Protein AF-I0ICN3-F1 (afdb_monomer)

InterPro domains:
  IPR005117 Nitrite/Sulfite reductase ferredoxin-like domain [PF03460] (76-142)
  IPR006067 Nitrite/sulphite reductase 4Fe-4S domain [PF01077] (151-343)
  IPR006067 Nitrite/sulphite reductase 4Fe-4S domain [PF01077] (497-632)
  IPR036136 Nitrite/Sulfite reductase ferredoxin-like domain superfamily [SSF55124] (37-151)
  IPR045169 Nitrite and sulphite reductase 4Fe-4S domain containing protein [PTHR11493] (16-389)
  IPR045854 Nitrite and sulphite reductase 4Fe-4S domain-like superfamily [G3DSA:3.30.413.10] (151-352)
  IPR045854 Nitrite and sulphite reductase 4Fe-4S domain-like superfamily [G3DSA:3.30.413.10] (490-637)
  IPR045854 Nitrite and sulphite reductase 4Fe-4S domain-like superfamily [SSF56014] (152-343)
  IPR045854 Nitrite and sulphite reductase 4Fe-4S domain-like superfamily [SSF56014] (497-633)

Solvent-accessible surface area (backbone atoms only — not comparable to full-atom values): 34571 Å² total; per-residue (Å²): 130,84,76,73,68,61,71,80,67,47,66,60,48,56,85,95,52,53,25,77,74,48,52,51,35,56,71,11,74,70,55,29,58,66,38,45,61,56,66,70,46,75,91,52,70,76,68,56,73,61,47,51,54,38,40,11,37,55,10,35,40,81,34,34,47,63,79,65,83,69,90,75,74,58,53,26,31,34,42,24,36,31,28,30,12,12,48,77,32,44,56,68,36,43,50,44,61,53,49,49,26,67,76,44,26,42,78,46,82,37,70,31,40,45,47,32,40,26,63,52,14,23,46,32,42,52,52,23,42,57,87,40,47,44,59,47,57,38,55,40,22,74,44,72,41,41,31,56,26,41,32,37,38,35,48,32,43,16,27,16,36,53,73,26,65,33,52,75,45,51,82,30,34,12,19,57,49,10,38,59,52,30,50,27,49,37,72,72,48,68,34,55,29,67,46,46,66,36,60,70,88,45,52,76,70,62,98,60,61,56,85,56,68,60,61,41,35,47,32,60,37,36,42,21,21,23,28,53,44,62,41,84,86,78,39,50,75,44,48,28,16,39,46,46,24,37,49,19,36,32,12,34,30,67,37,72,46,73,60,49,94,65,29,32,47,67,26,30,40,33,21,38,22,11,27,49,50,38,47,90,74,42,41,39,54,62,40,65,27,43,74,60,19,28,22,40,78,84,38,41,62,62,42,53,50,28,50,51,50,52,37,49,61,37,22,10,43,51,47,78,91,39,8,42,50,34,48,46,38,64,76,63,30,65,70,54,50,45,54,54,33,38,72,68,73,42,76,65,44,75,53,69,88,81,72,68,56,25,43,49,55,82,60,63,44,85,40,80,29,64,70,75,74,29,29,27,39,19,45,84,35,77,51,9,54,27,28,48,34,45,80,61,53,69,83,74,58,61,83,73,83,68,86,77,82,82,76,71,85,78,91,61,99,78,74,76,85,83,73,92,81,79,95,71,87,74,92,60,100,67,54,33,25,50,43,63,37,54,61,56,48,33,69,74,40,74,78,30,31,39,28,31,31,40,79,11,26,39,35,40,30,64,36,53,79,89,45,50,64,61,51,54,51,56,43,40,79,24,39,52,68,48,56,98,90,35,67,69,36,48,23,50,75,54,32,38,29,23,67,16,50,45,50,45,84,74,38,48,18,59,10,43,74,46,44,63,55,49,44,52,53,34,40,78,73,68,45,25,77,42,83,51,26,42,14,27,14,7,20,52,55,29,73,44,42,18,37,40,15,34,36,11,37,29,21,62,32,90,53,12,26,22,43,25,40,31,0,23,65,48,53,85,38,66,26,40,69,43,44,82,88,84,54,72,38,37,45,46,36,44,62,90,48,49,52,49,52,50,47,56,51,50,56,50,44,75,74,67,54,54,68,60,95,96,45,70,57,49,67,11,61,49,44,60,74,59,32,54,68,52,53,53,49,54,40,51,74,32,88,83,34,30,80,45,54,74,38,66,61,93,87,51,78,70,66,73,33,69,58,70,78,71,77,75,111

Organism: Phycisphaera mikurensis (strain NBRC 102666 / KCTC 22515 / FYK2301M01) (NCBI:txid1142394)

Foldseek 3Di:
DPQPQADDFDWQDDPVQFAPLLVLLLQCVQLQNCQQVVLVDPPDFDDDPSNQQSCFQQQKHWWFFQVDDDPDTRIWMKFKWADQQFDFAALVLLVLVLVLQQVFADDDLFGGGWWFFALQSMIMGIRGTSNCVLVSQQSNLQSLIGSRQCGHQFEHQEHFPNLLCLADAAPQSRSVVRVVVRLQRTRDCVSVCSNRVHDCVSDDRDPHHADLPSSRFLHYFYHYEWGWHADLVPQAIAFACLSLQQQGQKRKAFDWDDTRPVIHGQWIWIFHQAHQFADFSHQGHGGTTDTQFIGGPVLVVLLVSQSRVSLRRTARSNDSNRRGRNNVCVVQNSVSSSVSSVVSVGDGHHGDPPDFNGFNDQQAAWDARNNPRWIKHWFFDAQLMQAFGDSDDVVNVPVPPDDDDPPDPPPDPDDDDPDDDDPDLPPPPTDARRSVLPSQLSVVAPPWTWGRTSQSIIMITDHHPVCRVVSVVSNVSRVGQDDPRHGQFLARSQEHEDQAPDTDPAFQGGGSSLSVVLQVLLVVVVCSNPNFYEYEYRASSCRNQRQQGQWYWHRPHPQFTFTWHQHHRSSPTTTDFQDPLPDGFSHGHHSVLPSVLVVLLVVVCVVPWDDDDPDTDDSNVVCVVCDSVNVLVSQCPDPSRVVRRPDDDPPGPGDHNDPPVNNVD

pLDDT: mean 89.17, std 17.87, range [21.48, 98.94]

Radius of gyration: 24.37 Å; Cα contacts (8 Å, |Δi|>4): 1495; chains: 1; bounding box: 62×72×65 Å

Secondary structure (DSSP, 8-state):
-----S----SSPPGGG--HHHHHHHHTTTTTTTHHHHHH--S-SS--HHHHHHTTTTTEEEEE-TTS-SSS--EEEEEEEB-GGG--B-HHHHHHHHHHHHHHBPP-TTSS-EEEE-TTS-EEEEEE-GGGHHHHHHHHHTTT-BSTTSSSSSB---B--GGGGG--STT--HHHHHHHHHHHTPPPHHHHHHHH---TTT----SS-----TT--SS-B-EEE-EEEE-TTT--EEEE-TT-GGGSSEEEEEEEESSGGG-EEEEEEEEE--B----TTS----BPPEEEEEE-HHHHHHHHHHHHHHHHHHS-SS-TTT-SHHHHHHHH-HHHHHHHHHHTT---BPP-SS----B----BEEEE-TTTS-EEEEE--GGGEEEBS----TTT-SS--S----------TT--------------SPPPBHHHHHHHHHHHSTT-EEEE-TTS-EEEEEE-GGGHHHHHHHHHTTTTTEETTEEPPHHHHH-EE---TTT-TT-SS--TTHHHHHHHHHHHTT-TT----EEEESSTT-TT-GGGSSEEEEEEETTEEEEEE---TTSSS--EE-B-SS-BSSSSEEGGGHHHHHHHHHHHHHHH--EETTEEPPHHHHHHHHHHHHHHHHHHHSTTTGGGTT---TT--------GGGS--

Sequence (665 aa):
MARVKEPQPLIPTPQDQLSADEHFKIESAGMVGVLPERYRDHETMDLEKEAEFLSKSHGLYLEYNRAKTGVEKDWMYMVRVTVPGGGAFDARQWAILDSVADKYCDHNPYGGNSLRLTTRQNIQYHWLRKPQVMSLVQDIAKSGFYTLNGCGDNVRNVMGCPLSKFGTIPGANAFELSHRYGDYFRLPAASHIQVFAVDPNDIKDPEVQYDYGKQLLNRKFKIAFSTVHRDPRTGVVTADNCTEIRTNEVGVAPVVEGTGSDARVVGYQVYVGGGQGEKKGKPTFAAHGKALGVFTPDQLMPGLKAIVDVHKQWGDRKNRVWARLKYVVWKQGIAWYREQVKAEGVSFDPPDESLHPGERMLHHGWNEQESNGLWAYGAYVECGRLADGAYIDKAKLGDAREAAPHLAPSNSPDAEPTDAADGTLHAGSGSARLKSMVPAVLDAFPGTEVMVTPNQDLLFANIEEAAKEDFVAKLAEFGHGTRRGKAYSKLRVLSGACVGLPTCRLSYTDSEQFEPELMDQLEDMGYGDVAESIGITGCERQCFRPGTKSIGWVGSGGDNYGLKLGGSEDGSTQGHWLTDGEKQYLSMVPREEVANVCAVLFDWWKTQKQGNNGSSERLGPFVHRMGFEAVITRFRDDPRTSALMDLRNPKAGFDPYVPASLLRA

Mean predicted aligned error: 6.81 Å

Nearest PDB structures (foldseek):
  6c3m-assembly1_A  TM=9.015E-01  e=2.457E-30  Escherichia coli K-12
  6c3y-assembly1_A  TM=8.946E-01  e=1.905E-29  Escherichia coli K-12
  6c3x-assembly1_A  TM=9.005E-01  e=6.091E-29  Escherichia coli K-12
  3geo-assembly1_A  TM=8.867E-01  e=8.033E-29  Escherichia coli B
  4htr-assembly1_A  TM=8.758E-01  e=4.418E-26  Escherichia coli K-12

Structure (mmCIF, N/CA/C/O backbone):
data_AF-I0ICN3-F1
#
_entry.id   AF-I0ICN3-F1
#
loop_
_atom_site.group_PDB
_atom_site.id
_atom_site.type_symbol
_atom_site.label_atom_id
_atom_site.label_alt_id
_atom_site.label_comp_id
_atom_site.label_asym_id
_atom_site.label_entity_id
_atom_site.label_seq_id
_atom_site.pdbx_PDB_ins_code
_atom_site.Cartn_x
_atom_site.Cartn_y
_atom_site.Cartn_z
_atom_site.occupancy
_atom_site.B_iso_or_equiv
_atom_site.auth_seq_id
_atom_site.auth_comp_id
_atom_site.auth_asym_id
_atom_site.auth_atom_id
_atom_site.pdbx_PDB_model_num
ATOM 1 N N . MET A 1 1 ? -6.521 12.898 -35.619 1.00 35.88 1 MET A N 1
ATOM 2 C CA . MET A 1 1 ? -7.386 12.964 -34.417 1.00 35.88 1 MET A CA 1
ATOM 3 C C . MET A 1 1 ? -6.683 13.803 -33.366 1.00 35.88 1 MET A C 1
ATOM 5 O O . MET A 1 1 ? -5.520 13.527 -33.091 1.00 35.88 1 MET A O 1
ATOM 9 N N . ALA A 1 2 ? -7.341 14.826 -32.816 1.00 41.03 2 ALA A N 1
ATOM 10 C CA . ALA A 1 2 ? -6.797 15.570 -31.680 1.00 41.03 2 ALA A CA 1
ATOM 11 C C . ALA A 1 2 ? -6.520 14.592 -30.524 1.00 41.03 2 ALA A C 1
ATOM 13 O O . ALA A 1 2 ? -7.362 13.743 -30.224 1.00 41.03 2 ALA A O 1
ATOM 14 N N . ARG A 1 3 ? -5.330 14.655 -29.912 1.00 56.56 3 ARG A N 1
ATOM 15 C CA . ARG A 1 3 ? -5.034 13.846 -28.722 1.00 56.56 3 ARG A CA 1
ATOM 16 C C . ARG A 1 3 ? -6.024 14.257 -27.633 1.00 56.56 3 ARG A C 1
ATOM 18 O O . ARG A 1 3 ? -6.098 15.434 -27.297 1.00 56.56 3 ARG A O 1
ATOM 25 N N . VAL A 1 4 ? -6.796 13.299 -27.120 1.00 58.53 4 VAL A N 1
ATOM 26 C CA . VAL A 1 4 ? -7.687 13.520 -25.975 1.00 58.53 4 VAL A CA 1
ATOM 27 C C . VAL A 1 4 ? -6.820 13.989 -24.807 1.00 58.53 4 VAL A C 1
ATOM 29 O O . VAL A 1 4 ? -5.985 13.222 -24.326 1.00 58.53 4 VAL A O 1
ATOM 32 N N . LYS A 1 5 ? -6.983 15.253 -24.409 1.00 75.69 5 LYS A N 1
ATOM 33 C CA . LYS A 1 5 ? -6.150 15.881 -23.377 1.00 75.69 5 LYS A CA 1
ATOM 34 C C . LYS A 1 5 ? -6.584 15.504 -21.964 1.00 75.69 5 LYS A C 1
ATOM 36 O O . LYS A 1 5 ? -5.744 15.489 -21.085 1.00 75.69 5 LYS A O 1
ATOM 41 N N . GLU A 1 6 ? -7.845 15.121 -21.761 1.00 85.62 6 GLU A N 1
ATOM 42 C CA . GLU A 1 6 ? -8.425 14.895 -20.430 1.00 85.62 6 GLU A CA 1
ATOM 43 C C . GLU A 1 6 ? -9.109 13.519 -20.306 1.00 85.62 6 GLU A C 1
ATOM 45 O O . GLU A 1 6 ? -9.528 12.946 -21.313 1.00 85.62 6 GLU A O 1
ATOM 50 N N . PRO A 1 7 ? -9.246 12.952 -19.093 1.00 91.25 7 PRO A N 1
ATOM 51 C CA . PRO A 1 7 ? -10.008 11.726 -18.867 1.00 91.25 7 PRO A CA 1
ATOM 52 C C . PRO A 1 7 ? -11.456 11.850 -19.359 1.00 91.25 7 PRO A C 1
ATOM 54 O O . PRO A 1 7 ? -12.099 12.874 -19.162 1.00 91.25 7 PRO A O 1
ATOM 57 N N . GLN A 1 8 ? -12.001 10.791 -19.959 1.00 92.38 8 GLN A N 1
ATOM 58 C CA . GLN A 1 8 ? -13.385 10.763 -20.457 1.00 92.38 8 GLN A CA 1
ATOM 59 C C . GLN A 1 8 ? -14.111 9.490 -19.988 1.00 92.38 8 GLN A C 1
ATOM 61 O O . GLN A 1 8 ? -14.471 8.651 -20.817 1.00 92.38 8 GLN A O 1
ATOM 66 N N . PRO A 1 9 ? -14.280 9.275 -18.667 1.00 95.12 9 PRO A N 1
ATOM 67 C CA . PRO A 1 9 ? -14.943 8.073 -18.175 1.00 95.12 9 PRO A CA 1
ATOM 68 C C . PRO A 1 9 ? -16.428 8.052 -18.568 1.00 95.12 9 PRO A C 1
ATOM 70 O O . PRO A 1 9 ? -17.104 9.090 -18.552 1.00 95.12 9 PRO A O 1
ATOM 73 N N . LEU A 1 10 ? -16.948 6.867 -18.888 1.00 95.94 10 LEU A N 1
ATOM 74 C CA . LEU A 1 10 ? -18.357 6.645 -19.225 1.00 95.94 10 LEU A CA 1
ATOM 75 C C . LEU A 1 10 ? -19.168 6.325 -17.958 1.00 95.94 10 LEU A C 1
ATOM 77 O O . LEU A 1 10 ? -19.063 5.236 -17.400 1.00 95.94 10 LEU A O 1
ATOM 81 N N . ILE A 1 11 ? -19.941 7.305 -17.483 1.00 93.75 11 ILE A N 1
ATOM 82 C CA . ILE A 1 11 ? -20.547 7.323 -16.142 1.00 93.75 11 ILE A CA 1
ATOM 83 C C . ILE A 1 11 ? -22.021 7.771 -16.249 1.00 93.75 11 ILE A C 1
ATOM 85 O O . ILE A 1 11 ? -22.226 8.927 -16.632 1.00 93.75 11 ILE A O 1
ATOM 89 N N . PRO A 1 12 ? -23.015 6.919 -15.908 1.00 94.25 12 PRO A N 1
ATOM 90 C CA . PRO A 1 12 ? -22.869 5.474 -15.708 1.00 94.25 12 PRO A CA 1
ATOM 91 C C . PRO A 1 12 ? -22.557 4.779 -17.047 1.00 94.25 12 PRO A C 1
ATOM 93 O O . PRO A 1 12 ? -22.745 5.357 -18.119 1.00 94.25 12 PRO A O 1
ATOM 96 N N . THR A 1 13 ? -22.057 3.543 -17.007 1.00 96.88 13 THR A N 1
ATOM 97 C CA . THR A 1 13 ? -21.834 2.751 -18.228 1.00 96.88 13 THR A CA 1
ATOM 98 C C . THR A 1 13 ? -23.117 2.014 -18.637 1.00 96.88 13 THR A C 1
ATOM 100 O O . THR A 1 13 ? -23.622 1.226 -17.837 1.00 96.88 13 THR A O 1
ATOM 103 N N . PRO A 1 14 ? -23.642 2.219 -19.862 1.00 95.50 14 PRO A N 1
ATOM 104 C CA . PRO A 1 14 ? -24.751 1.429 -20.399 1.00 95.50 14 PRO A CA 1
ATOM 105 C C . PRO A 1 14 ? -24.418 -0.068 -20.495 1.00 95.50 14 PRO A C 1
ATOM 107 O O . PRO A 1 14 ? -23.277 -0.431 -20.789 1.00 95.50 14 PRO A O 1
ATOM 110 N N . GLN A 1 15 ? -25.407 -0.942 -20.269 1.00 92.31 15 GLN A N 1
ATOM 111 C CA . GLN A 1 15 ? -25.204 -2.403 -20.256 1.00 92.31 15 GLN A CA 1
ATOM 112 C C . GLN A 1 15 ? -24.760 -2.968 -21.617 1.00 92.31 15 GLN A C 1
ATOM 114 O O . GLN A 1 15 ? -24.041 -3.959 -21.667 1.00 92.31 15 GLN A O 1
ATOM 119 N N . ASP A 1 16 ? -25.123 -2.320 -22.721 1.00 94.38 16 ASP A N 1
ATOM 120 C CA . ASP A 1 16 ? -24.700 -2.660 -24.085 1.00 94.38 16 ASP A CA 1
ATOM 121 C C . ASP A 1 16 ? -23.276 -2.174 -24.423 1.00 94.38 16 ASP A C 1
ATOM 123 O O . ASP A 1 16 ? -22.754 -2.456 -25.500 1.00 94.38 16 ASP A O 1
ATOM 127 N N . GLN A 1 17 ? -22.626 -1.443 -23.511 1.00 96.00 17 GLN A N 1
ATOM 128 C CA . GLN A 1 17 ? -21.289 -0.872 -23.703 1.00 96.00 17 GLN A CA 1
ATOM 129 C C . GLN A 1 17 ? -20.249 -1.384 -22.702 1.00 96.00 17 GLN A C 1
ATOM 131 O O . GLN A 1 17 ? -19.180 -0.778 -22.561 1.00 96.00 17 GLN A O 1
ATOM 136 N N . LEU A 1 18 ? -20.541 -2.478 -21.999 1.00 96.12 18 LEU A N 1
ATOM 137 C CA . LEU A 1 18 ? -19.601 -3.104 -21.075 1.00 96.12 18 LEU A CA 1
ATOM 138 C C . LEU A 1 18 ? -18.332 -3.579 -21.797 1.00 96.12 18 LEU A C 1
ATOM 140 O O . LEU A 1 18 ? -18.335 -3.918 -22.981 1.00 96.12 18 LEU A O 1
ATOM 144 N N . SER A 1 19 ? -17.207 -3.585 -21.080 1.00 95.31 19 SER A N 1
ATOM 145 C CA . SER A 1 19 ? -15.979 -4.175 -21.612 1.00 95.31 19 SER A CA 1
ATOM 146 C C . SER A 1 19 ? -16.072 -5.703 -21.657 1.00 95.31 19 SER A C 1
ATOM 148 O O . SER A 1 19 ? -16.768 -6.307 -20.847 1.00 95.31 19 SER A O 1
ATOM 150 N N . ALA A 1 20 ? -15.286 -6.337 -22.533 1.00 92.25 20 ALA A N 1
ATOM 151 C CA . ALA A 1 20 ? -15.179 -7.800 -22.603 1.00 92.25 20 ALA A CA 1
ATOM 152 C C . ALA A 1 20 ? -14.864 -8.451 -21.240 1.00 92.25 20 ALA A C 1
ATOM 154 O O . ALA A 1 20 ? -15.336 -9.539 -20.944 1.00 92.25 20 ALA A O 1
ATOM 155 N N . ASP A 1 21 ? -14.097 -7.760 -20.393 1.00 93.50 21 ASP A N 1
ATOM 156 C CA . ASP A 1 21 ? -13.726 -8.244 -19.064 1.00 93.50 21 ASP A CA 1
ATOM 157 C C . ASP A 1 21 ? -14.932 -8.324 -18.098 1.00 93.50 21 ASP A C 1
ATOM 159 O O . ASP A 1 21 ? -14.897 -9.090 -17.139 1.00 93.50 21 ASP A O 1
ATOM 163 N N . GLU A 1 22 ? -16.000 -7.546 -18.320 1.00 96.06 22 GLU A N 1
ATOM 164 C CA . GLU A 1 22 ? -17.220 -7.623 -17.501 1.00 96.06 22 GLU A CA 1
ATOM 165 C C . GLU A 1 22 ? -18.057 -8.863 -17.828 1.00 96.06 22 GLU A C 1
ATOM 167 O O . GLU A 1 22 ? -18.688 -9.412 -16.926 1.00 96.06 22 GLU A O 1
ATOM 172 N N . HIS A 1 23 ? -18.028 -9.333 -19.079 1.00 95.06 23 HIS A N 1
ATOM 173 C CA . HIS A 1 23 ? -18.733 -10.551 -19.489 1.00 95.06 23 HIS A CA 1
ATOM 174 C C . HIS A 1 23 ? -18.190 -11.780 -18.756 1.00 95.06 23 HIS A C 1
ATOM 176 O O . HIS A 1 23 ? -18.979 -12.536 -18.194 1.00 95.06 23 HIS A O 1
ATOM 182 N N . PHE A 1 24 ? -16.862 -11.878 -18.601 1.00 95.75 24 PHE A N 1
ATOM 183 C CA . PHE A 1 24 ? -16.240 -12.923 -17.778 1.00 95.75 24 PHE A CA 1
ATOM 184 C C . PHE A 1 24 ? -16.825 -12.961 -16.361 1.00 95.75 24 PHE A C 1
ATOM 186 O O . PHE A 1 24 ? -17.122 -14.029 -15.842 1.00 95.75 24 PHE A O 1
ATOM 193 N N . LYS A 1 25 ? -17.059 -11.803 -15.725 1.00 95.88 25 LYS A N 1
ATOM 194 C CA . LYS A 1 25 ? -17.654 -11.764 -14.377 1.00 95.88 25 LYS A CA 1
ATOM 195 C C . LYS A 1 25 ? -19.080 -12.307 -14.383 1.00 95.88 25 LYS A C 1
ATOM 197 O O . LYS A 1 25 ? -19.399 -13.176 -13.575 1.00 95.88 25 LYS A O 1
ATOM 202 N N . ILE A 1 26 ? -19.904 -11.806 -15.306 1.00 95.38 26 ILE A N 1
ATOM 203 C CA . ILE A 1 26 ? -21.331 -12.139 -15.414 1.00 95.38 26 ILE A CA 1
ATOM 204 C C . ILE A 1 26 ? -21.534 -13.645 -15.618 1.00 95.38 26 ILE A C 1
ATOM 206 O O . ILE A 1 26 ? -22.454 -14.219 -15.034 1.00 95.38 26 ILE A O 1
ATOM 210 N N . GLU A 1 27 ? -20.668 -14.268 -16.415 1.00 94.94 27 GLU A N 1
ATOM 211 C CA . GLU A 1 27 ? -20.767 -15.670 -16.831 1.00 94.94 27 GLU A CA 1
ATOM 212 C C . GLU A 1 27 ? -20.084 -16.640 -15.844 1.00 94.94 27 GLU A C 1
ATOM 214 O O . GLU A 1 27 ? -20.466 -17.803 -15.763 1.00 94.94 27 GLU A O 1
ATOM 219 N N . SER A 1 28 ? -19.144 -16.164 -15.016 1.00 92.00 28 SER A N 1
ATOM 220 C CA . SER A 1 28 ? -18.298 -17.004 -14.143 1.00 92.00 28 SER A CA 1
ATOM 221 C C . SER A 1 28 ? -18.961 -17.649 -12.917 1.00 92.00 28 SER A C 1
ATOM 223 O O . SER A 1 28 ? -18.269 -18.330 -12.161 1.00 92.00 28 SER A O 1
ATOM 225 N N . ALA A 1 29 ? -20.248 -17.408 -12.650 1.00 88.62 29 ALA A N 1
ATOM 226 C CA . ALA A 1 29 ? -20.933 -17.908 -11.448 1.00 88.62 29 ALA A CA 1
ATOM 227 C C . ALA A 1 29 ? -20.168 -17.621 -10.131 1.00 88.62 29 ALA A C 1
ATOM 229 O O . ALA A 1 29 ? -19.910 -18.513 -9.329 1.00 88.62 29 ALA A O 1
ATOM 230 N N . GLY A 1 30 ? -19.786 -16.359 -9.905 1.00 86.38 30 GLY A N 1
ATOM 231 C CA . GLY A 1 30 ? -19.075 -15.963 -8.683 1.00 86.38 30 GLY A CA 1
ATOM 232 C C . GLY A 1 30 ? -17.566 -16.198 -8.746 1.00 86.38 30 GLY A C 1
ATOM 233 O O . GLY A 1 30 ? -16.963 -16.545 -7.735 1.00 86.38 30 GLY A O 1
ATOM 234 N N . MET A 1 31 ? -16.956 -15.959 -9.912 1.00 93.50 31 MET A N 1
ATOM 235 C CA . MET A 1 31 ? -15.517 -16.103 -10.184 1.00 93.50 31 MET A CA 1
ATOM 236 C C . MET A 1 31 ? -14.998 -17.540 -10.293 1.00 93.50 31 MET A C 1
ATOM 238 O O . MET A 1 31 ? -13.790 -17.733 -10.350 1.00 93.50 31 MET A O 1
ATOM 242 N N . VAL A 1 32 ? -15.884 -18.533 -10.398 1.00 96.19 32 VAL A N 1
ATOM 243 C CA . VAL A 1 32 ? -15.501 -19.935 -10.622 1.00 96.19 32 VAL A CA 1
ATOM 244 C C . VAL A 1 32 ? -15.140 -20.157 -12.090 1.00 96.19 32 VAL A C 1
ATOM 246 O O . VAL A 1 32 ? -13.990 -20.456 -12.403 1.00 96.19 32 VAL A O 1
ATOM 249 N N . GLY A 1 33 ? -16.113 -19.976 -12.989 1.00 94.06 33 GLY A N 1
ATOM 250 C CA . GLY A 1 33 ? -15.969 -20.140 -14.437 1.00 94.06 33 GLY A CA 1
ATOM 251 C C . GLY A 1 33 ? -15.139 -21.366 -14.829 1.00 94.06 33 GLY A C 1
ATOM 252 O O . GLY A 1 33 ? -15.339 -22.467 -14.318 1.00 94.06 33 GLY A O 1
ATOM 253 N N . VAL A 1 34 ? -14.166 -21.140 -15.708 1.00 96.19 34 VAL A N 1
ATOM 254 C CA . VAL A 1 34 ? -13.240 -22.154 -16.242 1.00 96.19 34 VAL A CA 1
ATOM 255 C C . VAL A 1 34 ? -12.113 -22.564 -15.278 1.00 96.19 34 VAL A C 1
ATOM 257 O O . VAL A 1 34 ? -11.331 -23.463 -15.583 1.00 96.19 34 VAL A O 1
ATOM 260 N N . LEU A 1 35 ? -11.978 -21.917 -14.114 1.00 97.44 35 LEU A N 1
ATOM 261 C CA . LEU A 1 35 ? -10.799 -22.081 -13.254 1.00 97.44 35 LEU A CA 1
ATOM 262 C C . LEU A 1 35 ? -10.566 -23.507 -12.726 1.00 97.44 35 LEU A C 1
ATOM 264 O O . LEU A 1 35 ? -9.400 -23.915 -12.708 1.00 97.44 35 LEU A O 1
ATOM 268 N N . PRO A 1 36 ? -11.590 -24.282 -12.302 1.00 96.62 36 PRO A N 1
ATOM 269 C CA . PRO A 1 36 ? -11.362 -25.629 -11.782 1.00 96.62 36 PRO A CA 1
ATOM 270 C C . PRO A 1 36 ? -10.654 -26.543 -12.788 1.00 96.62 36 PRO A C 1
ATOM 272 O O . PRO A 1 36 ? -9.729 -27.263 -12.413 1.00 96.62 36 PRO A O 1
ATOM 275 N N . GLU A 1 37 ? -11.059 -26.497 -14.056 1.00 95.50 37 GLU A N 1
ATOM 276 C CA . GLU A 1 37 ? -10.438 -27.278 -15.127 1.00 95.50 37 GLU A CA 1
ATOM 277 C C . GLU A 1 37 ? -9.034 -26.745 -15.426 1.00 95.50 37 GLU A C 1
ATOM 279 O O . GLU A 1 37 ? -8.066 -27.504 -15.439 1.00 95.50 37 GLU A O 1
ATOM 284 N N . ARG A 1 38 ? -8.888 -25.420 -15.560 1.00 96.12 38 ARG A N 1
ATOM 285 C CA . ARG A 1 38 ? -7.615 -24.793 -15.943 1.00 96.12 38 ARG A CA 1
ATOM 286 C C . ARG A 1 38 ? -6.486 -24.997 -14.949 1.00 96.12 38 ARG A C 1
ATOM 288 O O . ARG A 1 38 ? -5.349 -25.100 -15.387 1.00 96.12 38 ARG A O 1
ATOM 295 N N . TYR A 1 39 ? -6.756 -25.054 -13.646 1.00 95.81 39 TYR A N 1
ATOM 296 C CA . TYR A 1 39 ? -5.712 -25.311 -12.643 1.00 95.81 39 TYR A CA 1
ATOM 297 C C . TYR A 1 39 ? -5.374 -26.797 -12.460 1.00 95.81 39 TYR A C 1
ATOM 299 O O . TYR A 1 39 ? -4.328 -27.113 -11.889 1.00 95.81 39 TYR A O 1
ATOM 307 N N . ARG A 1 40 ? -6.221 -27.700 -12.969 1.00 95.12 40 ARG A N 1
ATOM 308 C CA . ARG A 1 40 ? -5.958 -29.148 -13.013 1.00 95.12 40 ARG A CA 1
ATOM 309 C C . ARG A 1 40 ? -5.250 -29.573 -14.302 1.00 95.12 40 ARG A C 1
ATOM 311 O O . ARG A 1 40 ? -4.598 -30.608 -14.312 1.00 95.12 40 ARG A O 1
ATOM 318 N N . ASP A 1 41 ? -5.346 -28.763 -15.352 1.00 95.12 41 ASP A N 1
ATOM 319 C CA . ASP A 1 41 ? -4.605 -28.930 -16.600 1.00 95.12 41 ASP A CA 1
ATOM 320 C C . ASP A 1 41 ? -3.174 -28.375 -16.484 1.00 95.12 41 ASP A C 1
ATOM 322 O O . ASP A 1 41 ? -2.962 -27.168 -16.312 1.00 95.12 41 ASP A O 1
ATOM 326 N N . HIS A 1 42 ? -2.184 -29.266 -16.580 1.00 94.75 42 HIS A N 1
ATOM 327 C CA . HIS A 1 42 ? -0.756 -28.935 -16.536 1.00 94.75 42 HIS A CA 1
ATOM 328 C C . HIS A 1 42 ? -0.053 -29.130 -17.888 1.00 94.75 42 HIS A C 1
ATOM 330 O O . HIS A 1 42 ? 1.172 -29.054 -17.933 1.00 94.75 42 HIS A O 1
ATOM 336 N N . GLU A 1 43 ? -0.784 -29.338 -18.991 1.00 93.12 43 GLU A N 1
ATOM 337 C CA . GLU A 1 43 ? -0.189 -29.366 -20.338 1.00 93.12 43 GLU A CA 1
ATOM 338 C C . GLU A 1 43 ? 0.339 -27.982 -20.739 1.00 93.12 43 GLU A C 1
ATOM 340 O O . GLU A 1 43 ? 1.373 -27.865 -21.399 1.00 93.12 43 GLU A O 1
ATOM 345 N N . THR A 1 44 ? -0.333 -26.920 -20.282 1.00 91.69 44 THR A N 1
ATOM 346 C CA . THR A 1 44 ? 0.137 -25.538 -20.413 1.00 91.69 44 THR A CA 1
ATOM 347 C C . THR A 1 44 ? 0.363 -24.887 -19.052 1.00 91.69 44 THR A C 1
ATOM 349 O O . THR A 1 44 ? -0.389 -25.084 -18.093 1.00 91.69 44 THR A O 1
ATOM 352 N N . MET A 1 45 ? 1.423 -24.079 -18.957 1.00 93.38 45 MET A N 1
ATOM 353 C CA . MET A 1 45 ? 1.773 -23.360 -17.725 1.00 93.38 45 MET A CA 1
ATOM 354 C C . MET A 1 45 ? 1.101 -21.990 -17.606 1.00 93.38 45 MET A C 1
ATOM 356 O O . MET A 1 45 ? 1.063 -21.425 -16.510 1.00 93.38 45 MET A O 1
ATOM 360 N N . ASP A 1 46 ? 0.575 -21.446 -18.701 1.00 95.06 46 ASP A N 1
ATOM 361 C CA . ASP A 1 46 ? -0.131 -20.172 -18.723 1.00 95.06 46 ASP A CA 1
ATOM 362 C C . ASP A 1 46 ? -1.639 -20.328 -18.504 1.00 95.06 46 ASP A C 1
ATOM 364 O O . ASP A 1 46 ? -2.152 -21.407 -18.192 1.00 95.06 46 ASP A O 1
ATOM 368 N N . LEU A 1 47 ? -2.329 -19.193 -18.599 1.00 95.81 47 LEU A N 1
ATOM 369 C CA . LEU A 1 47 ? -3.776 -19.078 -18.526 1.00 95.81 47 LEU A CA 1
ATOM 370 C C . LEU A 1 47 ? -4.255 -18.192 -19.669 1.00 95.81 47 LEU A C 1
ATOM 372 O O . LEU A 1 47 ? -3.681 -17.130 -19.940 1.00 95.81 47 LEU A O 1
ATOM 376 N N . GLU A 1 48 ? -5.361 -18.586 -20.283 1.00 95.19 48 GLU A N 1
ATOM 377 C CA . GLU A 1 48 ? -6.100 -17.742 -21.200 1.00 95.19 48 GLU A CA 1
ATOM 378 C C . GLU A 1 48 ? -6.685 -16.517 -20.486 1.00 95.19 48 GLU A C 1
ATOM 380 O O . GLU A 1 48 ? -6.771 -16.435 -19.258 1.00 95.19 48 GLU A O 1
ATOM 385 N N . LYS A 1 49 ? -7.118 -15.530 -21.277 1.00 95.44 49 LYS A N 1
ATOM 386 C CA . LYS A 1 49 ? -7.527 -14.216 -20.769 1.00 95.44 49 LYS A CA 1
ATOM 387 C C . LYS A 1 49 ? -8.630 -14.289 -19.706 1.00 95.44 49 LYS A C 1
ATOM 389 O O . LYS A 1 49 ? -8.567 -13.526 -18.742 1.00 95.44 49 LYS A O 1
ATOM 394 N N . GLU A 1 50 ? -9.627 -15.152 -19.897 1.00 96.06 50 GLU A N 1
ATOM 395 C CA . GLU A 1 50 ? -10.727 -15.333 -18.947 1.00 96.06 50 GLU A CA 1
ATOM 396 C C . GLU A 1 50 ? -10.218 -15.907 -17.624 1.00 96.06 50 GLU A C 1
ATOM 398 O O . GLU A 1 50 ? -10.366 -15.253 -16.593 1.00 96.06 50 GLU A O 1
ATOM 403 N N . ALA A 1 51 ? -9.536 -17.057 -17.651 1.00 97.25 51 ALA A N 1
ATOM 404 C CA . ALA A 1 51 ? -8.955 -17.657 -16.456 1.00 97.25 51 ALA A CA 1
ATOM 405 C C . ALA A 1 51 ? -8.018 -16.676 -15.731 1.00 97.25 51 ALA A C 1
ATOM 407 O O . ALA A 1 51 ? -8.194 -16.401 -14.548 1.00 97.25 51 ALA A O 1
ATOM 408 N N . GLU A 1 52 ? -7.097 -16.020 -16.444 1.00 96.94 52 GLU A N 1
ATOM 409 C CA . GLU A 1 52 ? -6.199 -15.023 -15.848 1.00 96.94 52 GLU A CA 1
ATOM 410 C C . GLU A 1 52 ? -6.949 -13.827 -15.234 1.00 96.94 52 GLU A C 1
ATOM 412 O O . GLU A 1 52 ? -6.466 -13.160 -14.310 1.00 96.94 52 GLU A O 1
ATOM 417 N N . PHE A 1 53 ? -8.112 -13.477 -15.781 1.00 97.00 53 PHE A N 1
ATOM 418 C CA . PHE A 1 53 ? -8.965 -12.444 -15.221 1.00 97.00 53 PHE A CA 1
ATOM 419 C C . PHE A 1 53 ? -9.645 -12.926 -13.938 1.00 97.00 53 PHE A C 1
ATOM 421 O O . PHE A 1 53 ? -9.577 -12.217 -12.928 1.00 97.00 53 PHE A O 1
ATOM 428 N N . LEU A 1 54 ? -10.243 -14.120 -13.963 1.00 97.31 54 LEU A N 1
ATOM 429 C CA . LEU A 1 54 ? -11.008 -14.669 -12.849 1.00 97.31 54 LEU A CA 1
ATOM 430 C C . LEU A 1 54 ? -10.123 -15.008 -11.640 1.00 97.31 54 LEU A C 1
ATOM 432 O O . LEU A 1 54 ? -10.445 -14.637 -10.508 1.00 97.31 54 LEU A O 1
ATOM 436 N N . SER A 1 55 ? -8.934 -15.569 -11.880 1.00 98.00 55 SER A N 1
ATOM 437 C CA . SER A 1 55 ? -7.954 -15.923 -10.844 1.00 98.00 55 SER A CA 1
ATOM 438 C C . SER A 1 55 ? -7.563 -14.755 -9.936 1.00 98.00 55 SER A C 1
ATOM 440 O O . SER A 1 55 ? -7.161 -14.944 -8.788 1.00 98.00 55 SER A O 1
ATOM 442 N N . LYS A 1 56 ? -7.711 -13.513 -10.411 1.00 97.69 56 LYS A N 1
ATOM 443 C CA . LYS A 1 56 ? -7.354 -12.322 -9.638 1.00 97.69 56 LYS A CA 1
ATOM 444 C C . LYS A 1 56 ? -8.223 -12.168 -8.393 1.00 97.69 56 LYS A C 1
ATOM 446 O O . LYS A 1 56 ? -7.703 -11.747 -7.367 1.00 97.69 56 LYS A O 1
ATOM 451 N N . SER A 1 57 ? -9.515 -12.479 -8.418 1.00 97.19 57 SER A N 1
ATOM 452 C CA . SER A 1 57 ? -10.328 -12.344 -7.195 1.00 97.19 57 SER A CA 1
ATOM 453 C C . SER A 1 57 ? -9.970 -13.384 -6.129 1.00 97.19 57 SER A C 1
ATOM 455 O O . SER A 1 57 ? -10.128 -13.106 -4.944 1.00 97.19 57 SER A O 1
ATOM 457 N N . HIS A 1 58 ? -9.346 -14.491 -6.534 1.00 98.31 58 HIS A N 1
ATOM 458 C CA . HIS A 1 58 ? -8.737 -15.487 -5.651 1.00 98.31 58 HIS A CA 1
ATOM 459 C C . HIS A 1 58 ? -7.278 -15.171 -5.273 1.00 98.31 58 HIS A C 1
ATOM 461 O O . HIS A 1 58 ? -6.567 -16.031 -4.776 1.00 98.31 58 HIS A O 1
ATOM 467 N N . GLY A 1 59 ? -6.794 -13.954 -5.538 1.00 98.12 59 GLY A N 1
ATOM 468 C CA . GLY A 1 59 ? -5.470 -13.517 -5.086 1.00 98.12 59 GLY A CA 1
ATOM 469 C C . GLY A 1 59 ? -4.302 -13.882 -5.998 1.00 98.12 59 GLY A C 1
ATOM 470 O O . GLY A 1 59 ? -3.169 -13.561 -5.642 1.00 98.12 59 GLY A O 1
ATOM 471 N N . LEU A 1 60 ? -4.548 -14.459 -7.178 1.00 98.12 60 LEU A N 1
ATOM 472 C CA . LEU A 1 60 ? -3.482 -14.914 -8.070 1.00 98.12 60 LEU A CA 1
ATOM 473 C C . LEU A 1 60 ? -3.225 -13.951 -9.232 1.00 98.12 60 LEU A C 1
ATOM 475 O O . LEU A 1 60 ? -4.138 -13.365 -9.820 1.00 98.12 60 LEU A O 1
ATOM 479 N N . TYR A 1 61 ? -1.958 -13.837 -9.610 1.00 97.44 61 TYR A N 1
ATOM 480 C CA . TYR A 1 61 ? -1.532 -13.300 -10.894 1.00 97.44 61 TYR A CA 1
ATOM 481 C C . TYR A 1 61 ? -0.659 -14.328 -11.596 1.00 97.44 61 TYR A C 1
ATOM 483 O O . TYR A 1 61 ? 0.332 -14.778 -11.036 1.00 97.44 61 TYR A O 1
ATOM 491 N N . LEU A 1 62 ? -0.974 -14.612 -12.859 1.00 96.38 62 LEU A N 1
ATOM 492 C CA . LEU A 1 62 ? 0.028 -15.132 -13.782 1.00 96.38 62 LEU A CA 1
ATOM 493 C C . LEU A 1 62 ? 1.161 -14.101 -13.884 1.00 96.38 62 LEU A C 1
ATOM 495 O O . LEU A 1 62 ? 0.903 -12.898 -13.879 1.00 96.38 62 LEU A O 1
ATOM 499 N N . GLU A 1 63 ? 2.400 -14.540 -13.977 1.00 94.19 63 GLU A N 1
ATOM 500 C CA . GLU A 1 63 ? 3.612 -13.746 -14.161 1.00 94.19 63 GLU A CA 1
ATOM 501 C C . GLU A 1 63 ? 4.588 -14.545 -15.034 1.00 94.19 63 GLU A C 1
ATOM 503 O O . GLU A 1 63 ? 4.303 -15.668 -15.438 1.00 94.19 63 GLU A O 1
ATOM 508 N N . TYR A 1 64 ? 5.719 -13.959 -15.407 1.00 91.00 64 TYR A N 1
ATOM 509 C CA . TYR A 1 64 ? 6.789 -14.709 -16.061 1.00 91.00 64 TYR A CA 1
ATOM 510 C C . TYR A 1 64 ? 8.131 -14.069 -15.738 1.00 91.00 64 TYR A C 1
ATOM 512 O O . TYR A 1 64 ? 8.195 -12.865 -15.480 1.00 91.00 64 TYR A O 1
ATOM 520 N N . ASN A 1 65 ? 9.200 -14.862 -15.775 1.00 89.69 65 ASN A N 1
ATOM 521 C CA . ASN A 1 65 ? 10.544 -14.376 -15.497 1.00 89.69 65 ASN A CA 1
ATOM 522 C C . ASN A 1 65 ? 10.999 -13.431 -16.612 1.00 89.69 65 ASN A C 1
ATOM 524 O O . ASN A 1 65 ? 11.338 -13.864 -17.712 1.00 89.69 65 ASN A O 1
ATOM 528 N N . ARG A 1 66 ? 11.041 -12.130 -16.327 1.00 88.50 66 ARG A N 1
ATOM 529 C CA . ARG A 1 66 ? 11.456 -11.125 -17.314 1.00 88.50 66 ARG A CA 1
ATOM 530 C C . ARG A 1 66 ? 12.963 -10.992 -17.479 1.00 88.50 66 ARG A C 1
ATOM 532 O O . ARG A 1 66 ? 13.385 -10.250 -18.361 1.00 88.50 66 ARG A O 1
ATOM 539 N N . ALA A 1 67 ? 13.755 -11.679 -16.657 1.00 84.12 67 ALA A N 1
ATOM 540 C CA . ALA A 1 67 ? 15.196 -11.776 -16.865 1.00 84.12 67 ALA A CA 1
ATOM 541 C C . ALA A 1 67 ? 15.544 -12.767 -17.990 1.00 84.12 67 ALA A C 1
ATOM 543 O O . ALA A 1 67 ? 16.572 -12.607 -18.644 1.00 84.12 67 ALA A O 1
ATOM 544 N N . LYS A 1 68 ? 14.681 -13.759 -18.262 1.00 82.00 68 LYS A N 1
ATOM 545 C CA . LYS A 1 68 ? 14.853 -14.661 -19.405 1.00 82.00 68 LYS A CA 1
ATOM 546 C C . LYS A 1 68 ? 14.381 -13.989 -20.690 1.00 82.00 68 LYS A C 1
ATOM 548 O O . LYS A 1 68 ? 13.253 -13.509 -20.791 1.00 82.00 68 LYS A O 1
ATOM 553 N N . THR A 1 69 ? 15.257 -13.983 -21.686 1.00 74.44 69 THR A N 1
ATOM 554 C CA . THR A 1 69 ? 14.968 -13.502 -23.038 1.00 74.44 69 THR A CA 1
ATOM 555 C C . THR A 1 69 ? 14.702 -14.684 -23.956 1.00 74.44 69 THR A C 1
ATOM 557 O O . THR A 1 69 ? 15.445 -15.659 -23.922 1.00 74.44 69 THR A O 1
ATOM 560 N N . GLY A 1 70 ? 13.685 -14.593 -24.802 1.00 77.62 70 GLY A N 1
ATOM 561 C CA . GLY A 1 70 ? 13.289 -15.681 -25.689 1.00 77.62 70 GLY A CA 1
ATOM 562 C C . GLY A 1 70 ? 11.841 -15.517 -26.130 1.00 77.62 70 GLY A C 1
ATOM 563 O O . GLY A 1 70 ? 11.156 -14.584 -25.705 1.00 77.62 70 GLY A O 1
ATOM 564 N N . VAL A 1 71 ? 11.391 -16.409 -27.011 1.00 78.31 71 VAL A N 1
ATOM 565 C CA . VAL A 1 71 ? 9.988 -16.449 -27.456 1.00 78.31 71 VAL A CA 1
ATOM 566 C C . VAL A 1 71 ? 9.119 -17.149 -26.412 1.00 78.31 71 VAL A C 1
ATOM 568 O O . VAL A 1 71 ? 8.017 -16.688 -26.110 1.00 78.31 71 VAL A O 1
ATOM 571 N N . GLU A 1 72 ? 9.633 -18.235 -25.837 1.00 85.75 72 GLU A N 1
ATOM 572 C CA . GLU A 1 72 ? 8.968 -18.969 -24.769 1.00 85.75 72 GLU A CA 1
ATOM 573 C C . GLU A 1 72 ? 9.093 -18.219 -23.441 1.00 85.75 72 GLU A C 1
ATOM 575 O O . GLU A 1 72 ? 10.160 -17.723 -23.068 1.00 85.75 72 GLU A O 1
ATOM 580 N N . LYS A 1 73 ? 7.971 -18.114 -22.730 1.00 90.38 73 LYS A N 1
ATOM 581 C CA . LYS A 1 73 ? 7.917 -17.457 -21.429 1.00 90.38 73 LYS A CA 1
ATOM 582 C C . LYS A 1 73 ? 8.108 -18.483 -20.328 1.00 90.38 73 LYS A C 1
ATOM 584 O O . LYS A 1 73 ? 7.405 -19.483 -20.266 1.00 90.38 73 LYS A O 1
ATOM 589 N N . ASP A 1 74 ? 8.996 -18.157 -19.401 1.00 90.94 74 ASP A N 1
ATOM 590 C CA . ASP A 1 74 ? 9.168 -18.880 -18.145 1.00 90.94 74 ASP A CA 1
ATOM 591 C C . ASP A 1 74 ? 8.055 -18.471 -17.168 1.00 90.94 74 ASP A C 1
ATOM 593 O O . ASP A 1 74 ? 8.216 -17.547 -16.364 1.00 90.94 74 ASP A O 1
ATOM 597 N N . TRP A 1 75 ? 6.880 -19.082 -17.342 1.00 93.94 75 TRP A N 1
ATOM 598 C CA . TRP A 1 75 ? 5.647 -18.755 -16.626 1.00 93.94 75 TRP A CA 1
ATOM 599 C C . TRP A 1 75 ? 5.718 -19.106 -15.142 1.00 93.94 75 TRP A C 1
ATOM 601 O O . TRP A 1 75 ? 6.137 -20.194 -14.755 1.00 93.94 75 TRP A O 1
ATOM 611 N N . MET A 1 76 ? 5.232 -18.194 -14.312 1.00 94.31 76 MET A N 1
ATOM 612 C CA . MET A 1 76 ? 5.139 -18.359 -12.864 1.00 94.31 76 MET A CA 1
ATOM 613 C C . MET A 1 76 ? 3.871 -17.686 -12.344 1.00 94.31 76 MET A C 1
ATOM 615 O O . MET A 1 76 ? 3.161 -17.011 -13.088 1.00 94.31 76 MET A O 1
ATOM 619 N N . TYR A 1 77 ? 3.602 -17.837 -11.057 1.00 96.81 77 TYR A N 1
ATOM 620 C CA . TYR A 1 77 ? 2.453 -17.251 -10.393 1.00 96.81 77 TYR A CA 1
ATOM 621 C C . TYR A 1 77 ? 2.906 -16.452 -9.176 1.00 96.81 77 TYR A C 1
ATOM 623 O O . TYR A 1 77 ? 3.815 -16.849 -8.445 1.00 96.81 77 TYR A O 1
ATOM 631 N N . MET A 1 78 ? 2.240 -15.321 -8.964 1.00 97.50 78 MET A N 1
ATOM 632 C CA . MET A 1 78 ? 2.252 -14.607 -7.696 1.00 97.50 78 MET A CA 1
ATOM 633 C C . MET A 1 78 ? 0.932 -14.869 -6.985 1.00 97.50 78 MET A C 1
ATOM 635 O O . MET A 1 78 ? -0.139 -14.712 -7.580 1.00 97.50 78 MET A O 1
ATOM 639 N N . VAL A 1 79 ? 1.013 -15.244 -5.713 1.00 98.44 79 VAL A N 1
ATOM 640 C CA . VAL A 1 79 ? -0.147 -15.447 -4.842 1.00 98.44 79 VAL A CA 1
ATOM 641 C C . VAL A 1 79 ? -0.078 -14.453 -3.700 1.00 98.44 79 VAL A C 1
ATOM 643 O O . VAL A 1 79 ? 0.976 -14.250 -3.102 1.00 98.44 79 VAL A O 1
ATOM 646 N N . ARG A 1 80 ? -1.204 -13.806 -3.399 1.00 98.75 80 ARG A N 1
ATOM 647 C CA . ARG A 1 80 ? -1.309 -12.819 -2.326 1.00 98.75 80 ARG A CA 1
ATOM 648 C C . ARG A 1 80 ? -2.315 -13.258 -1.277 1.00 98.75 80 ARG A C 1
ATOM 650 O O . ARG A 1 80 ? -3.478 -13.447 -1.613 1.00 98.75 80 ARG A O 1
ATOM 657 N N . VAL A 1 81 ? -1.879 -13.289 -0.024 1.00 98.56 81 VAL A N 1
ATOM 658 C CA . VAL A 1 81 ? -2.729 -13.509 1.151 1.00 98.56 81 VAL A CA 1
ATOM 659 C C . VAL A 1 81 ? -3.315 -12.180 1.603 1.00 98.56 81 VAL A C 1
ATOM 661 O O . VAL A 1 81 ? -2.578 -11.210 1.771 1.00 98.56 81 VAL A O 1
ATOM 664 N N . THR A 1 82 ? -4.629 -12.121 1.777 1.00 97.62 82 THR A N 1
ATOM 665 C CA . THR A 1 82 ? -5.329 -10.977 2.362 1.00 97.62 82 THR A CA 1
ATOM 666 C C . THR A 1 82 ? -5.226 -11.060 3.877 1.00 97.62 82 THR A C 1
ATOM 668 O O . THR A 1 82 ? -5.572 -12.080 4.465 1.00 97.62 82 THR A O 1
ATOM 671 N N . VAL A 1 83 ? -4.748 -9.987 4.501 1.00 98.06 83 VAL A N 1
ATOM 672 C CA . VAL A 1 83 ? -4.473 -9.938 5.941 1.00 98.06 83 VAL A CA 1
ATOM 673 C C . VAL A 1 83 ? -5.011 -8.615 6.502 1.00 98.06 83 VAL A C 1
ATOM 675 O O . VAL A 1 83 ? -4.263 -7.629 6.558 1.00 98.06 83 VAL A O 1
ATOM 678 N N . PRO A 1 84 ? -6.314 -8.523 6.828 1.00 98.00 84 PRO A N 1
ATOM 679 C CA . PRO A 1 84 ? -6.895 -7.297 7.371 1.00 98.00 84 PRO A CA 1
ATOM 680 C C . PRO A 1 84 ? -6.086 -6.811 8.577 1.00 98.00 84 PRO A C 1
ATOM 682 O O . PRO A 1 84 ? -5.651 -7.613 9.391 1.00 98.00 84 PRO A O 1
ATOM 685 N N . GLY A 1 85 ? -5.749 -5.521 8.627 1.00 97.69 85 GLY A N 1
ATOM 686 C CA . GLY A 1 85 ? -4.922 -4.965 9.713 1.00 97.69 85 GLY A CA 1
ATOM 687 C C . GLY A 1 85 ? -3.488 -5.506 9.818 1.00 97.69 85 GLY A C 1
ATOM 688 O O . GLY A 1 85 ? -2.745 -5.077 10.697 1.00 97.69 85 GLY A O 1
ATOM 689 N N . GLY A 1 86 ? -3.074 -6.401 8.915 1.00 97.50 86 GLY A N 1
ATOM 690 C CA . GLY A 1 86 ? -1.733 -6.975 8.851 1.00 97.50 86 GLY A CA 1
ATOM 691 C C . GLY A 1 86 ? -1.440 -8.125 9.799 1.00 97.50 86 GLY A C 1
ATOM 692 O O . GLY A 1 86 ? -0.291 -8.540 9.862 1.00 97.50 86 GLY A O 1
ATOM 693 N N . GLY A 1 87 ? -2.421 -8.665 10.509 1.00 94.06 87 GLY A N 1
ATOM 694 C CA . GLY A 1 87 ? -2.228 -9.798 11.409 1.00 94.06 87 GLY A CA 1
ATOM 695 C C . GLY A 1 87 ? -3.341 -9.808 12.446 1.00 94.06 87 GLY A C 1
ATOM 696 O O . GLY A 1 87 ? -4.446 -9.418 12.118 1.00 94.06 87 GLY A O 1
ATOM 697 N N . ALA A 1 88 ? -3.117 -10.172 13.704 1.00 96.50 88 ALA A N 1
ATOM 698 C CA . ALA A 1 88 ? -1.857 -10.600 14.301 1.00 96.50 88 ALA A CA 1
ATOM 699 C C . ALA A 1 88 ? -1.649 -12.096 14.045 1.00 96.50 88 ALA A C 1
ATOM 701 O O . ALA A 1 88 ? -2.599 -12.864 14.161 1.00 96.50 88 ALA A O 1
ATOM 702 N N . PHE A 1 89 ? -0.434 -12.493 13.679 1.00 98.38 89 PHE A N 1
ATOM 703 C CA . PHE A 1 89 ? -0.068 -13.897 13.530 1.00 98.38 89 PHE A CA 1
ATOM 704 C C . PHE A 1 89 ? 0.563 -14.394 14.825 1.00 98.38 89 PHE A C 1
ATOM 706 O O . PHE A 1 89 ? 1.506 -13.775 15.328 1.00 98.38 89 PHE A O 1
ATOM 713 N N . ASP A 1 90 ? 0.081 -15.527 15.325 1.00 97.38 90 ASP A N 1
ATOM 714 C CA . ASP A 1 90 ? 0.817 -16.312 16.313 1.00 97.38 90 ASP A CA 1
ATOM 715 C C . ASP A 1 90 ? 1.941 -17.142 15.649 1.00 97.38 90 ASP A C 1
ATOM 717 O O . ASP A 1 90 ? 2.072 -17.199 14.418 1.00 97.38 90 ASP A O 1
ATOM 721 N N . ALA A 1 91 ? 2.755 -17.813 16.471 1.00 97.62 91 ALA A N 1
ATOM 722 C CA . ALA A 1 91 ? 3.848 -18.670 16.007 1.00 97.62 91 ALA A CA 1
ATOM 723 C C . ALA A 1 91 ? 3.386 -19.783 15.049 1.00 97.62 91 ALA A C 1
ATOM 725 O O . ALA A 1 91 ? 4.043 -20.043 14.041 1.00 97.62 91 ALA A O 1
ATOM 726 N N . ARG A 1 92 ? 2.229 -20.409 15.306 1.00 97.69 92 ARG A N 1
ATOM 727 C CA . ARG A 1 92 ? 1.684 -21.485 14.464 1.00 97.69 92 ARG A CA 1
ATOM 728 C C . ARG A 1 92 ? 1.270 -20.946 13.097 1.00 97.69 92 ARG A C 1
ATOM 730 O O . ARG A 1 92 ? 1.606 -21.539 12.073 1.00 97.69 92 ARG A O 1
ATOM 737 N N . GLN A 1 93 ? 0.512 -19.855 13.073 1.00 98.12 93 GLN A N 1
ATOM 738 C CA . GLN A 1 93 ? 0.026 -19.232 11.846 1.00 98.12 93 GLN A CA 1
ATOM 739 C C . GLN A 1 93 ? 1.193 -18.753 10.989 1.00 98.12 93 GLN A C 1
ATOM 741 O O . GLN A 1 93 ? 1.208 -19.019 9.785 1.00 98.12 93 GLN A O 1
ATOM 746 N N . TRP A 1 94 ? 2.192 -18.111 11.604 1.00 98.25 94 TRP A N 1
ATOM 747 C CA . TRP A 1 94 ? 3.393 -17.693 10.892 1.00 98.25 94 TRP A CA 1
ATOM 748 C C . TRP A 1 94 ? 4.182 -18.888 10.352 1.00 98.25 94 TRP A C 1
ATOM 750 O O . TRP A 1 94 ? 4.541 -18.880 9.180 1.00 98.25 94 TRP A O 1
ATOM 760 N N . ALA A 1 95 ? 4.390 -19.944 11.145 1.00 98.00 95 ALA A N 1
ATOM 761 C CA . ALA A 1 95 ? 5.093 -21.148 10.696 1.00 98.00 95 ALA A CA 1
ATOM 762 C C . ALA A 1 95 ? 4.424 -21.802 9.472 1.00 98.00 95 ALA A C 1
ATOM 764 O O . ALA A 1 95 ? 5.108 -22.244 8.548 1.00 98.00 95 ALA A O 1
ATOM 765 N N . ILE A 1 96 ? 3.086 -21.816 9.412 1.00 98.19 96 ILE A N 1
ATOM 766 C CA . ILE A 1 96 ? 2.358 -22.281 8.222 1.00 98.19 96 ILE A CA 1
ATOM 767 C C . ILE A 1 96 ? 2.695 -21.393 7.019 1.00 98.19 96 ILE A C 1
ATOM 769 O O . ILE A 1 96 ? 3.131 -21.910 5.990 1.00 98.19 96 ILE A O 1
ATOM 773 N N . LEU A 1 97 ? 2.535 -20.072 7.155 1.00 98.00 97 LEU A N 1
ATOM 774 C CA . LEU A 1 97 ? 2.766 -19.104 6.077 1.00 98.00 97 LEU A CA 1
ATOM 775 C C . LEU A 1 97 ? 4.227 -19.065 5.605 1.00 98.00 97 LEU A C 1
ATOM 777 O O . LEU A 1 97 ? 4.476 -18.852 4.418 1.00 98.00 97 LEU A O 1
ATOM 781 N N . ASP A 1 98 ? 5.179 -19.290 6.500 1.00 96.88 98 ASP A N 1
ATOM 782 C CA . ASP A 1 98 ? 6.596 -19.403 6.175 1.00 96.88 98 ASP A CA 1
ATOM 783 C C . ASP A 1 98 ? 6.883 -20.700 5.404 1.00 96.88 98 ASP A C 1
ATOM 785 O O . ASP A 1 98 ? 7.407 -20.653 4.289 1.00 96.88 98 ASP A O 1
ATOM 789 N N . SER A 1 99 ? 6.412 -21.843 5.921 1.00 96.69 99 SER A N 1
ATOM 790 C CA . SER A 1 99 ? 6.685 -23.164 5.337 1.00 96.69 99 SER A CA 1
ATOM 791 C C . SER A 1 99 ? 6.122 -23.351 3.927 1.00 96.69 99 SER A C 1
ATOM 793 O O . SER A 1 99 ? 6.693 -24.087 3.122 1.00 96.69 99 SER A O 1
ATOM 795 N N . VAL A 1 100 ? 5.006 -22.698 3.579 1.00 96.56 100 VAL A N 1
ATOM 796 C CA . VAL A 1 100 ? 4.450 -22.797 2.218 1.00 96.56 100 VAL A CA 1
ATOM 797 C C . VAL A 1 100 ? 5.340 -22.116 1.178 1.00 96.56 100 VAL A C 1
ATOM 799 O O . VAL A 1 100 ? 5.314 -22.518 0.014 1.00 96.56 100 VAL A O 1
ATOM 802 N N . ALA A 1 101 ? 6.157 -21.128 1.571 1.00 94.31 101 ALA A N 1
ATOM 803 C CA . ALA A 1 101 ? 7.175 -20.585 0.677 1.00 94.31 101 ALA A CA 1
ATOM 804 C C . ALA A 1 101 ? 8.235 -21.649 0.372 1.00 94.31 101 ALA A C 1
ATOM 806 O O . ALA A 1 101 ? 8.572 -21.839 -0.793 1.00 94.31 101 ALA A O 1
ATOM 807 N N . ASP A 1 102 ? 8.705 -22.372 1.393 1.00 92.06 102 ASP A N 1
ATOM 808 C CA . ASP A 1 102 ? 9.714 -23.425 1.239 1.00 92.06 102 ASP A CA 1
ATOM 809 C C . ASP A 1 102 ? 9.212 -24.606 0.405 1.00 92.06 102 ASP A C 1
ATOM 811 O O . ASP A 1 102 ? 9.934 -25.120 -0.444 1.00 92.06 102 ASP A O 1
ATOM 815 N N . LYS A 1 103 ? 7.961 -25.025 0.624 1.00 94.88 103 LYS A N 1
ATOM 816 C CA . LYS A 1 103 ? 7.377 -26.197 -0.043 1.00 94.88 103 LYS A CA 1
ATOM 817 C C . LYS A 1 103 ? 7.096 -25.984 -1.528 1.00 94.88 103 LYS A C 1
ATOM 819 O O . LYS A 1 103 ? 7.127 -26.947 -2.293 1.00 94.88 103 LYS A O 1
ATOM 824 N N . TYR A 1 104 ? 6.718 -24.767 -1.921 1.00 95.38 104 TYR A N 1
ATOM 825 C CA . TYR A 1 104 ? 6.048 -24.548 -3.206 1.00 95.38 104 TYR A CA 1
ATOM 826 C C . TYR A 1 104 ? 6.683 -23.482 -4.096 1.00 95.38 104 TYR A C 1
ATOM 828 O O . TYR A 1 104 ? 6.377 -23.460 -5.285 1.00 95.38 104 TYR A O 1
ATOM 836 N N . CYS A 1 105 ? 7.513 -22.583 -3.568 1.00 91.75 105 CYS A N 1
ATOM 837 C CA . CYS A 1 105 ? 8.098 -21.510 -4.372 1.00 91.75 105 CYS A CA 1
ATOM 838 C C . CYS A 1 105 ? 9.509 -21.882 -4.837 1.00 91.75 105 CYS A C 1
ATOM 840 O O . CYS A 1 105 ? 10.337 -22.308 -4.035 1.00 91.75 105 CYS A O 1
ATOM 842 N N . ASP A 1 106 ? 9.800 -21.654 -6.118 1.00 83.12 106 ASP A N 1
ATOM 843 C CA . ASP A 1 106 ? 11.140 -21.855 -6.668 1.00 83.12 106 ASP A CA 1
ATOM 844 C C . ASP A 1 106 ? 12.133 -20.786 -6.165 1.00 83.12 106 ASP A C 1
ATOM 846 O O . ASP A 1 106 ? 11.766 -19.717 -5.659 1.00 83.12 106 ASP A O 1
ATOM 850 N N . HIS A 1 107 ? 13.425 -21.056 -6.371 1.00 71.56 107 HIS A N 1
ATOM 851 C CA . HIS A 1 107 ? 14.502 -20.116 -6.077 1.00 71.56 107 HIS A CA 1
ATOM 852 C C . HIS A 1 107 ? 14.359 -18.798 -6.849 1.00 71.56 107 HIS A C 1
ATOM 854 O O . HIS A 1 107 ? 14.044 -18.760 -8.041 1.00 71.56 107 HIS A O 1
ATOM 860 N N . ASN A 1 108 ? 14.649 -17.702 -6.152 1.00 72.19 108 ASN A N 1
ATOM 861 C CA . ASN A 1 108 ? 14.544 -16.339 -6.658 1.00 72.19 108 ASN A CA 1
ATOM 862 C C . ASN A 1 108 ? 15.913 -15.611 -6.651 1.00 72.19 108 ASN A C 1
ATOM 864 O O . ASN A 1 108 ? 16.897 -16.151 -6.142 1.00 72.19 108 ASN A O 1
ATOM 868 N N . PRO A 1 109 ? 16.001 -14.368 -7.172 1.00 67.94 109 PRO A N 1
ATOM 869 C CA . PRO A 1 109 ? 17.231 -13.565 -7.175 1.00 67.94 109 PRO A CA 1
ATOM 870 C C . PRO A 1 109 ? 17.775 -13.159 -5.796 1.00 67.94 109 PRO A C 1
ATOM 872 O O . PRO A 1 109 ? 18.727 -12.393 -5.741 1.00 67.94 109 PRO A O 1
ATOM 875 N N . TYR A 1 110 ? 17.170 -13.604 -4.697 1.00 66.31 110 TYR A N 1
ATOM 876 C CA . TYR A 1 110 ? 17.610 -13.351 -3.323 1.00 66.31 110 TYR A CA 1
ATOM 877 C C . TYR A 1 110 ? 18.210 -14.606 -2.670 1.00 66.31 110 TYR A C 1
ATOM 879 O O . TYR A 1 110 ? 18.446 -14.613 -1.469 1.00 66.31 110 TYR A O 1
ATOM 887 N N . GLY A 1 111 ? 18.463 -15.667 -3.448 1.00 61.41 111 GLY A N 1
ATOM 888 C CA . GLY A 1 111 ? 19.190 -16.851 -2.979 1.00 61.41 111 GLY A CA 1
ATOM 889 C C . GLY A 1 111 ? 18.331 -17.942 -2.333 1.00 61.41 111 GLY A C 1
ATOM 890 O O . GLY A 1 111 ? 18.884 -18.877 -1.768 1.00 61.41 111 GLY A O 1
ATOM 891 N N . GLY A 1 112 ? 17.000 -17.879 -2.436 1.00 74.44 112 GLY A N 1
ATOM 892 C CA . GLY A 1 112 ? 16.125 -18.860 -1.786 1.00 74.44 112 GLY A CA 1
ATOM 893 C C . GLY A 1 112 ? 14.649 -18.673 -2.102 1.00 74.44 112 GLY A C 1
ATOM 894 O O . GLY A 1 112 ? 14.294 -17.944 -3.025 1.00 74.44 112 GLY A O 1
ATOM 895 N N . ASN A 1 113 ? 13.785 -19.321 -1.331 1.00 84.88 113 ASN A N 1
ATOM 896 C CA . ASN A 1 113 ? 12.377 -18.943 -1.212 1.00 84.88 113 ASN A CA 1
ATOM 897 C C . ASN A 1 113 ? 12.263 -17.617 -0.424 1.00 84.88 113 ASN A C 1
ATOM 899 O O . ASN A 1 113 ? 13.204 -17.175 0.234 1.00 84.88 113 ASN A O 1
ATOM 903 N N . SER A 1 114 ? 11.149 -16.899 -0.566 1.00 91.69 114 SER A N 1
ATOM 904 C CA . SER A 1 114 ? 10.959 -15.637 0.158 1.00 91.69 114 SER A CA 1
ATOM 905 C C . SER A 1 114 ? 9.495 -15.299 0.369 1.00 91.69 114 SER A C 1
ATOM 907 O O . SER A 1 114 ? 8.626 -15.706 -0.406 1.00 91.69 114 SER A O 1
ATOM 909 N N . LEU A 1 115 ? 9.250 -14.473 1.381 1.00 95.62 115 LEU A N 1
ATOM 910 C CA . LEU A 1 115 ? 7.979 -13.794 1.591 1.00 95.62 115 LEU A CA 1
ATOM 911 C C . LEU A 1 115 ? 8.136 -12.321 1.228 1.00 95.62 115 LEU A C 1
ATOM 913 O O . LEU A 1 115 ? 9.176 -11.699 1.458 1.00 95.62 115 LEU A O 1
ATOM 917 N N . ARG A 1 116 ? 7.075 -11.738 0.672 1.00 96.69 116 ARG A N 1
ATOM 918 C CA . ARG A 1 116 ? 7.022 -10.308 0.371 1.00 96.69 116 ARG A CA 1
ATOM 919 C C . ARG A 1 116 ? 5.895 -9.638 1.140 1.00 96.69 116 ARG A C 1
ATOM 921 O O . ARG A 1 116 ? 4.730 -9.733 0.753 1.00 96.69 116 ARG A O 1
ATOM 928 N N . LEU A 1 117 ? 6.264 -8.907 2.183 1.00 98.50 117 LEU A N 1
ATOM 929 C CA . LEU A 1 117 ? 5.396 -7.982 2.909 1.00 98.50 117 LEU A CA 1
ATOM 930 C C . LEU A 1 117 ? 4.989 -6.855 1.970 1.00 98.50 117 LEU A C 1
ATOM 932 O O . LEU A 1 117 ? 5.760 -6.489 1.094 1.00 98.50 117 LEU A O 1
ATOM 936 N N . THR A 1 118 ? 3.786 -6.301 2.068 1.00 98.62 118 THR A N 1
ATOM 937 C CA . THR A 1 118 ? 3.302 -5.351 1.049 1.00 98.62 118 THR A CA 1
ATOM 938 C C . THR A 1 118 ? 2.886 -4.021 1.641 1.00 98.62 118 THR A C 1
ATOM 940 O O . THR A 1 118 ? 2.479 -3.938 2.792 1.00 98.62 118 THR A O 1
ATOM 943 N N . THR A 1 119 ? 2.826 -2.987 0.796 1.00 98.12 119 THR A N 1
ATOM 944 C CA . THR A 1 119 ? 2.304 -1.656 1.160 1.00 98.12 119 THR A CA 1
ATOM 945 C C . THR A 1 119 ? 0.819 -1.648 1.549 1.00 98.12 119 THR A C 1
ATOM 947 O O . THR A 1 119 ? 0.207 -0.592 1.716 1.00 98.12 119 THR A O 1
ATOM 950 N N . ARG A 1 120 ? 0.194 -2.826 1.596 1.00 98.50 120 ARG A N 1
ATOM 951 C CA . ARG A 1 120 ? -1.178 -3.040 2.031 1.00 98.50 120 ARG A CA 1
ATOM 952 C C . ARG A 1 120 ? -1.297 -4.144 3.068 1.00 98.50 120 ARG A C 1
ATOM 954 O O . ARG A 1 120 ? -2.330 -4.799 3.087 1.00 98.50 120 ARG A O 1
ATOM 961 N N . GLN A 1 121 ? -0.245 -4.385 3.845 1.00 98.62 121 GLN A N 1
ATOM 962 C CA . GLN A 1 121 ? -0.238 -5.340 4.956 1.00 98.62 121 GLN A CA 1
ATOM 963 C C . GLN A 1 121 ? -0.459 -6.812 4.567 1.00 98.62 121 GLN A C 1
ATOM 965 O O . GLN A 1 121 ? -0.660 -7.657 5.418 1.00 98.62 121 GLN A O 1
ATOM 970 N N . ASN A 1 122 ? -0.407 -7.137 3.274 1.00 98.69 122 ASN A N 1
ATOM 971 C CA . ASN A 1 122 ? -0.479 -8.517 2.775 1.00 98.69 122 ASN A CA 1
ATOM 972 C C . ASN A 1 122 ? 0.889 -9.196 2.788 1.00 98.69 122 ASN A C 1
ATOM 974 O O . ASN A 1 122 ? 1.909 -8.501 2.757 1.00 98.69 122 ASN A O 1
ATOM 978 N N . ILE A 1 123 ? 0.867 -10.518 2.617 1.00 98.56 123 ILE A N 1
ATOM 979 C CA . ILE A 1 123 ? 2.013 -11.358 2.249 1.00 98.56 123 ILE A CA 1
ATOM 980 C C . ILE A 1 123 ? 1.850 -11.806 0.789 1.00 98.56 123 ILE A C 1
ATOM 982 O O . ILE A 1 123 ? 0.739 -12.102 0.337 1.00 98.56 123 ILE A O 1
ATOM 986 N N . GLN A 1 124 ? 2.938 -11.808 0.021 1.00 98.19 124 GLN A N 1
ATOM 987 C CA . GLN A 1 124 ? 2.984 -12.365 -1.331 1.00 98.19 124 GLN A CA 1
ATOM 988 C C . GLN A 1 124 ? 4.040 -13.457 -1.458 1.00 98.19 124 GLN A C 1
ATOM 990 O O . GLN A 1 124 ? 5.167 -13.290 -0.990 1.00 98.19 124 GLN A O 1
ATOM 995 N N . TYR A 1 125 ? 3.677 -14.483 -2.216 1.00 97.44 125 TYR A N 1
ATOM 996 C CA . TYR A 1 125 ? 4.539 -15.547 -2.711 1.00 97.44 125 TYR A CA 1
ATOM 997 C C . TYR A 1 125 ? 4.795 -15.315 -4.194 1.00 97.44 125 TYR A C 1
ATOM 999 O O . TYR A 1 125 ? 3.881 -14.937 -4.928 1.00 97.44 125 TYR A O 1
ATOM 1007 N N . HIS A 1 126 ? 6.033 -15.513 -4.626 1.00 94.69 126 HIS A N 1
ATOM 1008 C CA . HIS A 1 126 ? 6.475 -15.363 -6.015 1.00 94.69 126 HIS A CA 1
ATOM 1009 C C . HIS A 1 126 ? 7.154 -16.661 -6.452 1.00 94.69 126 HIS A C 1
ATOM 1011 O O . HIS A 1 126 ? 7.478 -17.483 -5.603 1.00 94.69 126 HIS A O 1
ATOM 1017 N N . TRP A 1 127 ? 7.421 -16.817 -7.751 1.00 92.81 127 TRP A N 1
ATOM 1018 C CA . TRP A 1 127 ? 8.135 -17.987 -8.292 1.00 92.81 127 TRP A CA 1
ATOM 1019 C C . TRP A 1 127 ? 7.397 -19.321 -8.103 1.00 92.81 127 TRP A C 1
ATOM 1021 O O . TRP A 1 127 ? 8.008 -20.381 -8.081 1.00 92.81 127 TRP A O 1
ATOM 1031 N N . LEU A 1 128 ? 6.069 -19.276 -8.008 1.00 94.75 128 LEU A N 1
ATOM 1032 C CA . LEU A 1 128 ? 5.221 -20.462 -7.916 1.00 94.75 128 LEU A CA 1
ATOM 1033 C C . LEU A 1 128 ? 4.931 -21.030 -9.311 1.00 94.75 128 LEU A C 1
ATOM 1035 O O . LEU A 1 128 ? 4.613 -20.265 -10.228 1.00 94.75 128 LEU A O 1
ATOM 1039 N N . ARG A 1 129 ? 4.976 -22.352 -9.495 1.00 94.50 129 ARG A N 1
ATOM 1040 C CA . ARG A 1 129 ? 4.560 -23.004 -10.750 1.00 94.50 129 ARG A CA 1
ATOM 1041 C C . ARG A 1 129 ? 3.114 -23.465 -10.675 1.00 94.50 129 ARG A C 1
ATOM 1043 O O . ARG A 1 129 ? 2.590 -23.757 -9.603 1.00 94.50 129 ARG A O 1
ATOM 1050 N N . LYS A 1 130 ? 2.462 -23.555 -11.841 1.00 95.94 130 LYS A N 1
ATOM 1051 C CA . LYS A 1 130 ? 1.038 -23.909 -11.955 1.00 95.94 130 LYS A CA 1
ATOM 1052 C C . LYS A 1 130 ? 0.657 -25.173 -11.160 1.00 95.94 130 LYS A C 1
ATOM 1054 O O . LYS A 1 130 ? -0.333 -25.089 -10.433 1.00 95.94 130 LYS A O 1
ATOM 1059 N N . PRO A 1 131 ? 1.432 -26.282 -11.191 1.00 96.38 131 PRO A N 1
ATOM 1060 C CA . PRO A 1 131 ? 1.071 -27.502 -10.462 1.00 96.38 131 PRO A CA 1
ATOM 1061 C C . PRO A 1 131 ? 0.986 -27.337 -8.940 1.00 96.38 131 PRO A C 1
ATOM 1063 O O . PRO A 1 131 ? 0.248 -28.061 -8.281 1.00 96.38 131 PRO A O 1
ATOM 1066 N N . GLN A 1 132 ? 1.712 -26.371 -8.373 1.00 97.06 132 GLN A N 1
ATOM 1067 C CA . GLN A 1 132 ? 1.772 -26.139 -6.927 1.00 97.06 132 GLN A CA 1
ATOM 1068 C C . GLN A 1 132 ? 0.703 -25.149 -6.442 1.00 97.06 132 GLN A C 1
ATOM 1070 O O . GLN A 1 132 ? 0.492 -25.011 -5.239 1.00 97.06 132 GLN A O 1
ATOM 1075 N N . VAL A 1 133 ? 0.021 -24.448 -7.357 1.00 97.50 133 VAL A N 1
ATOM 1076 C CA . VAL A 1 133 ? -0.912 -23.362 -7.021 1.00 97.50 133 VAL A CA 1
ATOM 1077 C C . VAL A 1 133 ? -2.029 -23.825 -6.092 1.00 97.50 133 VAL A C 1
ATOM 1079 O O . VAL A 1 133 ? -2.302 -23.163 -5.093 1.00 97.50 133 VAL A O 1
ATOM 1082 N N . MET A 1 134 ? -2.677 -24.947 -6.415 1.00 97.19 134 MET A N 1
ATOM 1083 C CA . MET A 1 134 ? -3.797 -25.446 -5.615 1.00 97.19 134 MET A CA 1
ATOM 1084 C C . MET A 1 134 ? -3.337 -25.836 -4.208 1.00 97.19 134 MET A C 1
ATOM 1086 O O . MET A 1 134 ? -3.929 -25.374 -3.236 1.00 97.19 134 MET A O 1
ATOM 1090 N N . SER A 1 135 ? -2.246 -26.597 -4.104 1.00 98.06 135 SER A N 1
ATOM 1091 C CA . SER A 1 135 ? -1.689 -27.041 -2.822 1.00 98.06 135 SER A CA 1
ATOM 1092 C C . SER A 1 135 ? -1.259 -25.869 -1.941 1.00 98.06 135 SER A C 1
ATOM 1094 O O . SER A 1 135 ? -1.565 -25.852 -0.753 1.00 98.06 135 SER A O 1
ATOM 1096 N N . LEU A 1 136 ? -0.629 -24.840 -2.521 1.00 98.19 136 LEU A N 1
ATOM 1097 C CA . LEU A 1 136 ? -0.265 -23.631 -1.781 1.00 98.19 136 LEU A CA 1
ATOM 1098 C C . LEU A 1 136 ? -1.503 -22.899 -1.242 1.00 98.19 136 LEU A C 1
ATOM 1100 O O . LEU A 1 136 ? -1.504 -22.476 -0.090 1.00 98.19 136 LEU A O 1
ATOM 1104 N N . VAL A 1 137 ? -2.568 -22.759 -2.040 1.00 98.50 137 VAL A N 1
ATOM 1105 C CA . VAL A 1 137 ? -3.812 -22.106 -1.589 1.00 98.50 137 VAL A CA 1
ATOM 1106 C C . VAL A 1 137 ? -4.480 -22.895 -0.457 1.00 98.50 137 VAL A C 1
ATOM 1108 O O . VAL A 1 137 ? -4.943 -22.290 0.509 1.00 98.50 137 VAL A O 1
ATOM 1111 N N . GLN A 1 138 ? -4.497 -24.226 -0.551 1.00 98.44 138 GLN A N 1
ATOM 1112 C CA . GLN A 1 138 ? -5.033 -25.112 0.486 1.00 98.44 138 GLN A CA 1
ATOM 1113 C C . GLN A 1 138 ? -4.229 -25.017 1.789 1.00 98.44 138 GLN A C 1
ATOM 1115 O O . GLN A 1 138 ? -4.812 -24.855 2.858 1.00 98.44 138 GLN A O 1
ATOM 1120 N N . ASP A 1 139 ? -2.898 -25.072 1.718 1.00 98.50 139 ASP A N 1
ATOM 1121 C CA . ASP A 1 139 ? -2.050 -25.012 2.911 1.00 98.50 139 ASP A CA 1
ATOM 1122 C C . ASP A 1 139 ? -2.081 -23.630 3.580 1.00 98.50 139 ASP A C 1
ATOM 1124 O O . ASP A 1 139 ? -2.051 -23.554 4.808 1.00 98.50 139 ASP A O 1
ATOM 1128 N N . ILE A 1 140 ? -2.215 -22.542 2.810 1.00 98.50 140 ILE A N 1
ATOM 1129 C CA . ILE A 1 140 ? -2.415 -21.197 3.370 1.00 98.50 140 ILE A CA 1
ATOM 1130 C C . ILE A 1 140 ? -3.690 -21.142 4.219 1.00 98.50 140 ILE A C 1
ATOM 1132 O O . ILE A 1 140 ? -3.652 -20.575 5.311 1.00 98.50 140 ILE A O 1
ATOM 1136 N N . ALA A 1 141 ? -4.793 -21.752 3.771 1.00 98.12 141 ALA A N 1
ATOM 1137 C CA . ALA A 1 141 ? -6.071 -21.710 4.489 1.00 98.12 141 ALA A CA 1
ATOM 1138 C C . ALA A 1 141 ? -5.978 -22.289 5.914 1.00 98.12 141 ALA A C 1
ATOM 1140 O O . ALA A 1 141 ? -6.615 -21.770 6.826 1.00 98.12 141 ALA A O 1
ATOM 1141 N N . LYS A 1 142 ? -5.093 -23.268 6.148 1.00 98.06 142 LYS A N 1
ATOM 1142 C CA . LYS A 1 142 ? -4.848 -23.877 7.475 1.00 98.06 142 LYS A CA 1
ATOM 1143 C C . LYS A 1 142 ? -4.313 -22.890 8.522 1.00 98.06 142 LYS A C 1
ATOM 1145 O O . LYS A 1 142 ? -4.365 -23.171 9.726 1.00 98.06 142 LYS A O 1
ATOM 1150 N N . SER A 1 143 ? -3.783 -21.744 8.079 1.00 97.31 143 SER A N 1
ATOM 1151 C CA . SER A 1 143 ? -3.378 -20.631 8.951 1.00 97.31 143 SER A CA 1
ATOM 1152 C C . SER A 1 143 ? -4.563 -19.792 9.453 1.00 97.31 143 SER A C 1
ATOM 1154 O O . SER A 1 143 ? -4.402 -19.013 10.389 1.00 97.31 143 SER A O 1
ATOM 1156 N N . GLY A 1 144 ? -5.748 -19.931 8.850 1.00 96.25 144 GLY A N 1
ATOM 1157 C CA . GLY A 1 144 ? -6.900 -19.053 9.071 1.00 96.25 144 GLY A CA 1
ATOM 1158 C C . GLY A 1 144 ? -6.902 -17.790 8.199 1.00 96.25 144 GLY A C 1
ATOM 1159 O O . GLY A 1 144 ? -7.822 -16.981 8.302 1.00 96.25 144 GLY A O 1
ATOM 1160 N N . PHE A 1 145 ? -5.902 -17.621 7.326 1.00 96.75 145 PHE A N 1
ATOM 1161 C CA . PHE A 1 145 ? -5.836 -16.545 6.335 1.00 96.75 145 PHE A CA 1
ATOM 1162 C C . PHE A 1 145 ? -6.060 -17.071 4.916 1.00 96.75 145 PHE A C 1
ATOM 1164 O O . PHE A 1 145 ? -5.828 -18.241 4.621 1.00 96.75 145 PHE A O 1
ATOM 1171 N N . TYR A 1 146 ? -6.489 -16.189 4.007 1.00 96.38 146 TYR A N 1
ATOM 1172 C CA . TYR A 1 146 ? -6.956 -16.585 2.674 1.00 96.38 146 TYR A CA 1
ATOM 1173 C C . TYR A 1 146 ? -6.372 -15.715 1.571 1.00 96.38 146 TYR A C 1
ATOM 1175 O O . TYR A 1 146 ? -6.043 -14.546 1.766 1.00 96.38 146 TYR A O 1
ATOM 1183 N N . THR A 1 147 ? -6.312 -16.262 0.361 1.00 98.06 147 THR A N 1
ATOM 1184 C CA . THR A 1 147 ? -5.893 -15.517 -0.838 1.00 98.06 147 THR A CA 1
ATOM 1185 C C . THR A 1 147 ? -7.053 -14.754 -1.493 1.00 98.06 147 THR A C 1
ATOM 1187 O O . THR A 1 147 ? -6.852 -13.810 -2.266 1.00 98.06 147 THR A O 1
ATOM 1190 N N . LEU A 1 148 ? -8.289 -15.106 -1.128 1.00 96.44 148 LEU A N 1
ATOM 1191 C CA . LEU A 1 148 ? -9.513 -14.431 -1.546 1.00 96.44 148 LEU A CA 1
ATOM 1192 C C . LEU A 1 148 ? -9.444 -12.918 -1.270 1.00 96.44 148 LEU A C 1
ATOM 1194 O O . LEU A 1 148 ? -8.897 -12.474 -0.262 1.00 96.44 148 LEU A O 1
ATOM 1198 N N . ASN A 1 149 ? -9.948 -12.112 -2.206 1.00 96.81 149 ASN A N 1
ATOM 1199 C CA . ASN A 1 149 ? -9.847 -10.645 -2.227 1.00 96.81 149 ASN A CA 1
ATOM 1200 C C . ASN A 1 149 ? -8.426 -10.060 -2.369 1.00 96.81 149 ASN A C 1
ATOM 1202 O O . ASN A 1 149 ? -8.284 -8.833 -2.479 1.00 96.81 149 ASN A O 1
ATOM 1206 N N . GLY A 1 150 ? -7.372 -10.882 -2.465 1.00 96.19 150 GLY A N 1
ATOM 1207 C CA . GLY A 1 150 ? -5.996 -10.383 -2.575 1.00 96.19 150 GLY A CA 1
ATOM 1208 C C . GLY A 1 150 ? -5.813 -9.503 -3.816 1.00 96.19 150 GLY A C 1
ATOM 1209 O O . GLY A 1 150 ? -5.130 -8.459 -3.803 1.00 96.19 150 GLY A O 1
ATOM 1210 N N . CYS A 1 151 ? -6.495 -9.877 -4.903 1.00 97.31 151 CYS A N 1
ATOM 1211 C CA . CYS A 1 151 ? -6.475 -9.169 -6.172 1.00 97.31 151 CYS A CA 1
ATOM 1212 C C . CYS A 1 151 ? -7.910 -8.885 -6.689 1.00 97.31 151 CYS A C 1
ATOM 1214 O O . CYS A 1 151 ? -8.787 -8.562 -5.898 1.00 97.31 151 CYS A O 1
ATOM 1216 N N . GLY A 1 152 ? -8.122 -8.818 -8.006 1.00 97.19 152 GLY A N 1
ATOM 1217 C CA . GLY A 1 152 ? -9.474 -8.720 -8.588 1.00 97.19 152 GLY A CA 1
ATOM 1218 C C . GLY A 1 152 ? -10.149 -7.344 -8.557 1.00 97.19 152 GLY A C 1
ATOM 1219 O O . GLY A 1 152 ? -9.529 -6.334 -8.173 1.00 97.19 152 GLY A O 1
ATOM 1220 N N . ASP A 1 153 ? -11.395 -7.330 -9.041 1.00 98.25 153 ASP A N 1
ATOM 1221 C CA . ASP A 1 153 ? -12.315 -6.187 -9.107 1.00 98.25 153 ASP A CA 1
ATOM 1222 C C . ASP A 1 153 ? -13.356 -6.278 -7.969 1.00 98.25 153 ASP A C 1
ATOM 1224 O O . ASP A 1 153 ? -14.555 -6.422 -8.175 1.00 98.25 153 ASP A O 1
ATOM 1228 N N . ASN A 1 154 ? -12.837 -6.213 -6.744 1.00 98.31 154 ASN A N 1
ATOM 1229 C CA . ASN A 1 154 ? -13.529 -6.291 -5.455 1.00 98.31 154 ASN A CA 1
ATOM 1230 C C . ASN A 1 154 ? -12.792 -5.386 -4.444 1.00 98.31 154 ASN A C 1
ATOM 1232 O O . ASN A 1 154 ? -11.753 -4.785 -4.779 1.00 98.31 154 ASN A O 1
ATOM 1236 N N . VAL A 1 155 ? -13.298 -5.291 -3.211 1.00 98.69 155 VAL A N 1
ATOM 1237 C CA . VAL A 1 155 ? -12.558 -4.647 -2.117 1.00 98.69 155 VAL A CA 1
ATOM 1238 C C . VAL A 1 155 ? -11.302 -5.467 -1.826 1.00 98.69 155 VAL A C 1
ATOM 1240 O O . VAL A 1 155 ? -11.351 -6.690 -1.716 1.00 98.69 155 VAL A O 1
ATOM 1243 N N . ARG A 1 156 ? -10.151 -4.794 -1.801 1.00 98.56 156 ARG A N 1
ATOM 1244 C CA . ARG A 1 156 ? -8.846 -5.367 -1.444 1.00 98.56 156 ARG A CA 1
ATOM 1245 C C . ARG A 1 156 ? -8.687 -5.408 0.067 1.00 98.56 156 ARG A C 1
ATOM 1247 O O . ARG A 1 156 ? -9.503 -4.836 0.774 1.00 98.56 156 ARG A O 1
ATOM 1254 N N . ASN A 1 157 ? -7.562 -5.952 0.529 1.00 98.62 157 ASN A N 1
ATOM 1255 C CA . ASN A 1 157 ? -7.190 -5.892 1.937 1.00 98.62 157 ASN A CA 1
ATOM 1256 C C . ASN A 1 157 ? -7.445 -4.516 2.564 1.00 98.62 157 ASN A C 1
ATOM 1258 O O . ASN A 1 157 ? -6.990 -3.490 2.024 1.00 98.62 157 ASN A O 1
ATOM 1262 N N . VAL A 1 158 ? -8.182 -4.531 3.669 1.00 98.81 158 VAL A N 1
ATOM 1263 C CA . VAL A 1 158 ? -8.545 -3.353 4.448 1.00 98.81 158 VAL A CA 1
ATOM 1264 C C . VAL A 1 158 ? -7.411 -3.091 5.428 1.00 98.81 158 VAL A C 1
ATOM 1266 O O . VAL A 1 158 ? -7.012 -3.975 6.180 1.00 98.81 158 VAL A O 1
ATOM 1269 N N . MET A 1 159 ? -6.836 -1.892 5.353 1.00 98.81 159 MET A N 1
ATOM 1270 C CA . MET A 1 159 ? -5.670 -1.534 6.162 1.00 98.81 159 MET A CA 1
ATOM 1271 C C . MET A 1 159 ? -6.089 -0.866 7.467 1.00 98.81 159 MET A C 1
ATOM 1273 O O . MET A 1 159 ? -7.062 -0.110 7.480 1.00 98.81 159 MET A O 1
ATOM 1277 N N . GLY A 1 160 ? -5.300 -1.079 8.511 1.00 98.50 160 GLY A N 1
ATOM 1278 C CA . GLY A 1 160 ? -5.416 -0.432 9.814 1.00 98.50 160 GLY A CA 1
ATOM 1279 C C . GLY A 1 160 ? -4.043 -0.358 10.477 1.00 98.50 160 GLY A C 1
ATOM 1280 O O . GLY A 1 160 ? -3.159 -1.155 10.157 1.00 98.50 160 GLY A O 1
ATOM 1281 N N . CYS A 1 161 ? -3.843 0.607 11.375 1.00 97.94 161 CYS A N 1
ATOM 1282 C CA . CYS A 1 161 ? -2.609 0.684 12.154 1.00 97.94 161 CYS A CA 1
ATOM 1283 C C . CYS A 1 161 ? -2.462 -0.581 13.022 1.00 97.94 161 CYS A C 1
ATOM 1285 O O . CYS A 1 161 ? -3.334 -0.813 13.860 1.00 97.94 161 CYS A O 1
ATOM 1287 N N . PRO A 1 162 ? -1.391 -1.385 12.881 1.00 97.00 162 PRO A N 1
ATOM 1288 C CA . PRO A 1 162 ? -1.232 -2.603 13.677 1.00 97.00 162 PRO A CA 1
ATOM 1289 C C . PRO A 1 162 ? -1.082 -2.301 15.177 1.00 97.00 162 PRO A C 1
ATOM 1291 O O . PRO A 1 162 ? -1.668 -2.993 16.004 1.00 97.00 162 PRO A O 1
ATOM 1294 N N . LEU A 1 163 ? -0.391 -1.210 15.532 1.00 96.75 163 LEU A N 1
ATOM 1295 C CA . LEU A 1 163 ? -0.184 -0.803 16.926 1.00 96.75 163 LEU A CA 1
ATOM 1296 C C . LEU A 1 163 ? -1.491 -0.380 17.621 1.00 96.75 163 LEU A C 1
ATOM 1298 O O . LEU A 1 163 ? -1.623 -0.545 18.830 1.00 96.75 163 LEU A O 1
ATOM 1302 N N . SER A 1 164 ? -2.491 0.089 16.861 1.00 97.62 164 SER A N 1
ATOM 1303 C CA . SER A 1 164 ? -3.793 0.489 17.421 1.00 97.62 164 SER A CA 1
ATOM 1304 C C . SER A 1 164 ? -4.573 -0.660 18.069 1.00 97.62 164 SER A C 1
ATOM 1306 O O . SER A 1 164 ? -5.492 -0.384 18.837 1.00 97.62 164 SER A O 1
ATOM 1308 N N . LYS A 1 165 ? -4.178 -1.926 17.835 1.00 97.50 165 LYS A N 1
ATOM 1309 C CA . LYS A 1 165 ? -4.710 -3.099 18.553 1.00 97.50 165 LYS A CA 1
ATOM 1310 C C . LYS A 1 165 ? -4.644 -2.917 20.073 1.00 97.50 165 LYS A C 1
ATOM 1312 O O . LYS A 1 165 ? -5.528 -3.398 20.773 1.00 97.50 165 LYS A O 1
ATOM 1317 N N . PHE A 1 166 ? -3.609 -2.230 20.554 1.00 96.81 166 PHE A N 1
ATOM 1318 C CA . PHE A 1 166 ? -3.318 -2.038 21.975 1.00 96.81 166 PHE A CA 1
ATOM 1319 C C . PHE A 1 166 ? -3.749 -0.666 22.506 1.00 96.81 166 PHE A C 1
ATOM 1321 O O . PHE A 1 166 ? -3.473 -0.352 23.661 1.00 96.81 166 PHE A O 1
ATOM 1328 N N . GLY A 1 167 ? -4.386 0.165 21.675 1.00 95.56 167 GLY A N 1
ATOM 1329 C CA . GLY A 1 167 ? -4.874 1.481 22.082 1.00 95.56 167 GLY A CA 1
ATOM 1330 C C . GLY A 1 167 ? -6.156 1.378 22.907 1.00 95.56 167 GLY A C 1
ATOM 1331 O O . GLY A 1 167 ? -7.014 0.540 22.628 1.00 95.56 167 GLY A O 1
ATOM 1332 N N . THR A 1 168 ? -6.312 2.249 23.905 1.00 95.06 168 THR A N 1
ATOM 1333 C CA . THR A 1 168 ? -7.472 2.216 24.818 1.00 95.06 168 THR A CA 1
ATOM 1334 C C . THR A 1 168 ? -8.530 3.278 24.523 1.00 95.06 168 THR A C 1
ATOM 1336 O O . THR A 1 168 ? -9.613 3.245 25.105 1.00 95.06 168 THR A O 1
ATOM 1339 N N . ILE A 1 169 ? -8.260 4.204 23.594 1.00 97.12 169 ILE A N 1
ATOM 1340 C CA . ILE A 1 169 ? -9.222 5.235 23.177 1.00 97.12 169 ILE A CA 1
ATOM 1341 C C . ILE A 1 169 ? -10.422 4.560 22.485 1.00 97.12 169 ILE A C 1
ATOM 1343 O O . ILE A 1 169 ? -10.253 3.974 21.408 1.00 97.12 169 ILE A O 1
ATOM 1347 N N . PRO A 1 170 ? -11.647 4.665 23.036 1.00 96.88 170 PRO A N 1
ATOM 1348 C CA . PRO A 1 170 ? -12.817 4.018 22.453 1.00 96.88 170 PRO A CA 1
ATOM 1349 C C . PRO A 1 170 ? -13.063 4.471 21.010 1.00 96.88 170 PRO A C 1
ATOM 1351 O O . PRO A 1 170 ? -13.120 5.668 20.725 1.00 96.88 170 PRO A O 1
ATOM 1354 N N . GLY A 1 171 ? -13.201 3.501 20.102 1.00 96.62 171 GLY A N 1
ATOM 1355 C CA . GLY A 1 171 ? -13.402 3.724 18.666 1.00 96.62 171 GLY A CA 1
ATOM 1356 C C . GLY A 1 171 ? -12.132 4.052 17.867 1.00 96.62 171 GLY A C 1
ATOM 1357 O O . GLY A 1 171 ? -12.192 4.114 16.645 1.00 96.62 171 GLY A O 1
ATOM 1358 N N . ALA A 1 172 ? -10.968 4.223 18.500 1.00 97.56 172 ALA A N 1
ATOM 1359 C CA . ALA A 1 172 ? -9.731 4.507 17.768 1.00 97.56 172 ALA A CA 1
ATOM 1360 C C . ALA A 1 172 ? -9.055 3.249 17.196 1.00 97.56 172 ALA A C 1
ATOM 1362 O O . ALA A 1 172 ? -8.177 3.378 16.351 1.00 97.56 172 ALA A O 1
ATOM 1363 N N . ASN A 1 173 ? -9.451 2.042 17.617 1.00 98.12 173 ASN A N 1
ATOM 1364 C CA . ASN A 1 173 ? -8.800 0.787 17.228 1.00 98.12 173 ASN A CA 1
ATOM 1365 C C . ASN A 1 173 ? -8.978 0.469 15.725 1.00 98.12 173 ASN A C 1
ATOM 1367 O O . ASN A 1 173 ? -9.875 -0.264 15.300 1.00 98.12 173 ASN A O 1
ATOM 1371 N N . ALA A 1 174 ? -8.094 1.027 14.897 1.00 98.44 174 ALA A N 1
ATOM 1372 C CA . ALA A 1 174 ? -8.072 0.829 13.453 1.00 98.44 174 ALA A CA 1
ATOM 1373 C C . ALA A 1 174 ? -7.761 -0.623 13.056 1.00 98.44 174 ALA A C 1
ATOM 1375 O O . ALA A 1 174 ? -8.180 -1.060 11.982 1.00 98.44 174 ALA A O 1
ATOM 1376 N N . PHE A 1 175 ? -7.051 -1.377 13.899 1.00 98.56 175 PHE A N 1
ATOM 1377 C CA . PHE A 1 175 ? -6.805 -2.804 13.707 1.00 98.56 175 PHE A CA 1
ATOM 1378 C C . PHE A 1 175 ? -8.124 -3.589 13.749 1.00 98.56 175 PHE A C 1
ATOM 1380 O O . PHE A 1 175 ? -8.436 -4.307 12.795 1.00 98.56 175 PHE A O 1
ATOM 1387 N N . GLU A 1 176 ? -8.951 -3.384 14.774 1.00 98.31 176 GLU A N 1
ATOM 1388 C CA . GLU A 1 176 ? -10.273 -4.012 14.898 1.00 98.31 176 GLU A CA 1
ATOM 1389 C C . GLU A 1 176 ? -11.217 -3.578 13.765 1.00 98.31 176 GLU A C 1
ATOM 1391 O O . GLU A 1 176 ? -11.848 -4.416 13.115 1.00 98.31 176 GLU A O 1
ATOM 1396 N N . LEU A 1 177 ? -11.261 -2.275 13.454 1.00 98.62 177 LEU A N 1
ATOM 1397 C CA . LEU A 1 177 ? -12.048 -1.766 12.326 1.00 98.62 177 LEU A CA 1
ATOM 1398 C C . LEU A 1 177 ? -11.610 -2.426 11.013 1.00 98.62 177 LEU A C 1
ATOM 1400 O O . LEU A 1 177 ? -12.443 -2.854 10.216 1.00 98.62 177 LEU A O 1
ATOM 1404 N N . SER A 1 178 ? -10.310 -2.575 10.775 1.00 98.69 178 SER A N 1
ATOM 1405 C CA . SER A 1 178 ? -9.844 -3.194 9.537 1.00 98.69 178 SER A CA 1
ATOM 1406 C C . SER A 1 178 ? -10.281 -4.657 9.394 1.00 98.69 178 SER A C 1
ATOM 1408 O O . SER A 1 178 ? -10.669 -5.042 8.291 1.00 98.69 178 SER A O 1
ATOM 1410 N N . HIS A 1 179 ? -10.326 -5.428 10.486 1.00 98.25 179 HIS A N 1
ATOM 1411 C CA . HIS A 1 179 ? -10.863 -6.794 10.504 1.00 98.25 179 HIS A CA 1
ATOM 1412 C C . HIS A 1 179 ? -12.355 -6.810 10.208 1.00 98.25 179 HIS A C 1
ATOM 1414 O O . HIS A 1 179 ? -12.783 -7.416 9.229 1.00 98.25 179 HIS A O 1
ATOM 1420 N N . ARG A 1 180 ? -13.136 -6.049 10.982 1.00 98.12 180 ARG A N 1
ATOM 1421 C CA . ARG A 1 180 ? -14.596 -5.995 10.855 1.00 98.12 180 ARG A CA 1
ATOM 1422 C C . ARG A 1 180 ? -15.044 -5.647 9.436 1.00 98.12 180 ARG A C 1
ATOM 1424 O O . ARG A 1 180 ? -15.949 -6.268 8.886 1.00 98.12 180 ARG A O 1
ATOM 1431 N N . TYR A 1 181 ? -14.413 -4.642 8.832 1.00 98.56 181 TYR A N 1
ATOM 1432 C CA . TYR A 1 181 ? -14.739 -4.214 7.470 1.00 98.56 181 TYR A CA 1
ATOM 1433 C C . TYR A 1 181 ? -14.098 -5.114 6.408 1.00 98.56 181 TYR A C 1
ATOM 1435 O O . TYR A 1 181 ? -14.663 -5.272 5.327 1.00 98.56 181 TYR A O 1
ATOM 1443 N N . GLY A 1 182 ? -12.938 -5.709 6.697 1.00 98.00 182 GLY A N 1
ATOM 1444 C CA . GLY A 1 182 ? -12.311 -6.721 5.852 1.00 98.00 182 GLY A CA 1
ATOM 1445 C C . GLY A 1 182 ? -13.202 -7.945 5.672 1.00 98.00 182 GLY A C 1
ATOM 1446 O O . GLY A 1 182 ? -13.417 -8.360 4.535 1.00 98.00 182 GLY A O 1
ATOM 1447 N N . ASP A 1 183 ? -13.775 -8.447 6.766 1.00 97.62 183 ASP A N 1
ATOM 1448 C CA . ASP A 1 183 ? -14.719 -9.562 6.757 1.00 97.62 183 ASP A CA 1
ATOM 1449 C C . ASP A 1 183 ? -16.020 -9.184 6.054 1.00 97.62 183 ASP A C 1
ATOM 1451 O O . ASP A 1 183 ? -16.417 -9.868 5.113 1.00 97.62 183 ASP A O 1
ATOM 1455 N N . TYR A 1 184 ? -16.630 -8.046 6.411 1.00 98.69 184 TYR A N 1
ATOM 1456 C CA . TYR A 1 184 ? -17.861 -7.586 5.761 1.00 98.69 184 TYR A CA 1
ATOM 1457 C C . TYR A 1 184 ? -17.720 -7.484 4.234 1.00 98.69 184 TYR A C 1
ATOM 1459 O O . TYR A 1 184 ? -18.627 -7.864 3.499 1.00 98.69 184 TYR A O 1
ATOM 1467 N N . PHE A 1 185 ? -16.586 -6.995 3.725 1.00 98.44 185 PHE A N 1
ATOM 1468 C CA . PHE A 1 185 ? -16.351 -6.863 2.285 1.00 98.44 185 PHE A CA 1
ATOM 1469 C C . PHE A 1 185 ? -15.636 -8.065 1.649 1.00 98.44 185 PHE A C 1
ATOM 1471 O O . PHE A 1 185 ? -15.217 -7.982 0.486 1.00 98.44 185 PHE A O 1
ATOM 1478 N N . ARG A 1 186 ? -15.471 -9.187 2.348 1.00 97.25 186 ARG A N 1
ATOM 1479 C CA . ARG A 1 186 ? -14.883 -10.385 1.745 1.00 97.25 186 ARG A CA 1
ATOM 1480 C C . ARG A 1 186 ? -15.849 -10.999 0.727 1.00 97.25 186 ARG A C 1
ATOM 1482 O O . ARG A 1 186 ? -17.063 -10.885 0.848 1.00 97.25 186 ARG A O 1
ATOM 1489 N N . LEU A 1 187 ? -15.305 -11.583 -0.337 1.00 97.00 187 LEU A N 1
ATOM 1490 C CA . LEU A 1 187 ? -16.091 -12.380 -1.276 1.00 97.00 187 LEU A CA 1
ATOM 1491 C C . LEU A 1 187 ? -16.537 -13.688 -0.598 1.00 97.00 187 LEU A C 1
ATOM 1493 O O . LEU A 1 187 ? -15.834 -14.157 0.300 1.00 97.00 187 LEU A O 1
ATOM 1497 N N . PRO A 1 188 ? -17.634 -14.310 -1.065 1.00 95.88 188 PRO A N 1
ATOM 1498 C CA . PRO A 1 188 ? -18.076 -15.600 -0.545 1.00 95.88 188 PRO A CA 1
ATOM 1499 C C . PRO A 1 188 ? -17.020 -16.697 -0.726 1.00 95.88 188 PRO A C 1
ATOM 1501 O O . PRO A 1 188 ? -16.443 -16.849 -1.808 1.00 95.88 188 PRO A O 1
ATOM 1504 N N . ALA A 1 189 ? -16.810 -17.510 0.306 1.00 96.81 189 ALA A N 1
ATOM 1505 C CA . ALA A 1 189 ? -15.838 -18.600 0.322 1.00 96.81 189 ALA A CA 1
ATOM 1506 C C . ALA A 1 189 ? -16.174 -19.720 -0.673 1.00 96.81 189 ALA A C 1
ATOM 1508 O O . ALA A 1 189 ? -15.268 -20.390 -1.171 1.00 96.81 189 ALA A O 1
ATOM 1509 N N . ALA A 1 190 ? -17.459 -19.906 -0.995 1.00 95.94 190 ALA A N 1
ATOM 1510 C CA . ALA A 1 190 ? -17.949 -21.011 -1.820 1.00 95.94 190 ALA A CA 1
ATOM 1511 C C . ALA A 1 190 ? -17.215 -21.139 -3.168 1.00 95.94 190 ALA A C 1
ATOM 1513 O O . ALA A 1 190 ? -16.823 -22.241 -3.552 1.00 95.94 190 ALA A O 1
ATOM 1514 N N . SER A 1 191 ? -16.959 -20.025 -3.864 1.00 94.38 191 SER A N 1
ATOM 1515 C CA . SER A 1 191 ? -16.229 -20.071 -5.136 1.00 94.38 191 SER A CA 1
ATOM 1516 C C . SER A 1 191 ? -14.758 -20.429 -4.949 1.00 94.38 191 SER A C 1
ATOM 1518 O O . SER A 1 191 ? -14.187 -21.161 -5.753 1.00 94.38 191 SER A O 1
ATOM 1520 N N . HIS A 1 192 ? -14.138 -19.963 -3.864 1.00 96.75 192 HIS A N 1
ATOM 1521 C CA . HIS A 1 192 ? -12.752 -20.287 -3.545 1.00 96.75 192 HIS A CA 1
ATOM 1522 C C . HIS A 1 192 ? -12.575 -21.773 -3.208 1.00 96.75 192 HIS A C 1
ATOM 1524 O O . HIS A 1 192 ? -11.660 -22.412 -3.731 1.00 96.75 192 HIS A O 1
ATOM 1530 N N . ILE A 1 193 ? -13.496 -22.333 -2.417 1.00 97.69 193 ILE A N 1
ATOM 1531 C CA . ILE A 1 193 ? -13.576 -23.769 -2.122 1.00 97.69 193 ILE A CA 1
ATOM 1532 C C . ILE A 1 193 ? -13.735 -24.558 -3.422 1.00 97.69 193 ILE A C 1
ATOM 1534 O O . ILE A 1 193 ? -12.983 -25.497 -3.663 1.00 97.69 193 ILE A O 1
ATOM 1538 N N . GLN A 1 194 ? -14.664 -24.163 -4.296 1.00 96.69 194 GLN A N 1
ATOM 1539 C CA . GLN A 1 194 ? -14.926 -24.889 -5.538 1.00 96.69 194 GLN A CA 1
ATOM 1540 C C . GLN A 1 194 ? -13.717 -24.907 -6.486 1.00 96.69 194 GLN A C 1
ATOM 1542 O O . GLN A 1 194 ? -13.415 -25.944 -7.081 1.00 96.69 194 GLN A O 1
ATOM 1547 N N . VAL A 1 195 ? -13.009 -23.782 -6.632 1.00 97.12 195 VAL A N 1
ATOM 1548 C CA . VAL A 1 195 ? -11.850 -23.703 -7.534 1.00 97.12 195 VAL A CA 1
ATOM 1549 C C . VAL A 1 195 ? -10.674 -24.519 -7.000 1.00 97.12 195 VAL A C 1
ATOM 1551 O O . VAL A 1 195 ? -10.133 -25.353 -7.733 1.00 97.12 195 VAL A O 1
ATOM 1554 N N . PHE A 1 196 ? -10.295 -24.311 -5.735 1.00 97.75 196 PHE A N 1
ATOM 1555 C CA . PHE A 1 196 ? -9.044 -24.839 -5.176 1.00 97.75 196 PHE A CA 1
ATOM 1556 C C . PHE A 1 196 ? -9.220 -26.070 -4.286 1.00 97.75 196 PHE A C 1
ATOM 1558 O O . PHE A 1 196 ? -8.224 -26.594 -3.802 1.00 97.75 196 PHE A O 1
ATOM 1565 N N . ALA A 1 197 ? -10.447 -26.555 -4.083 1.00 96.88 197 ALA A N 1
ATOM 1566 C CA . ALA A 1 197 ? -10.757 -27.649 -3.160 1.00 96.88 197 ALA A CA 1
ATOM 1567 C C . ALA A 1 197 ? -10.199 -27.401 -1.743 1.00 96.88 197 ALA A C 1
ATOM 1569 O O . ALA A 1 197 ? -9.613 -28.292 -1.136 1.00 96.88 197 ALA A O 1
ATOM 1570 N N . VAL A 1 198 ? -10.337 -26.165 -1.248 1.00 97.50 198 VAL A N 1
ATOM 1571 C CA . VAL A 1 198 ? -10.015 -25.816 0.147 1.00 97.50 198 VAL A CA 1
ATOM 1572 C C . VAL A 1 198 ? -10.979 -26.555 1.073 1.00 97.50 198 VAL A C 1
ATOM 1574 O O . VAL A 1 198 ? -12.167 -26.641 0.760 1.00 97.50 198 VAL A O 1
ATOM 1577 N N . ASP A 1 199 ? -10.489 -27.070 2.202 1.00 97.00 199 ASP A N 1
ATOM 1578 C CA . ASP A 1 199 ? -11.351 -27.685 3.213 1.00 97.00 199 ASP A CA 1
ATOM 1579 C C . ASP A 1 199 ? -12.358 -26.637 3.739 1.00 97.00 199 ASP A C 1
ATOM 1581 O O . ASP A 1 199 ? -11.943 -25.582 4.227 1.00 97.00 199 ASP A O 1
ATOM 1585 N N . PRO A 1 200 ? -13.680 -26.882 3.665 1.00 96.00 200 PRO A N 1
ATOM 1586 C CA . PRO A 1 200 ? -14.687 -25.969 4.209 1.00 96.00 200 PRO A CA 1
ATOM 1587 C C . PRO A 1 200 ? -14.561 -25.705 5.721 1.00 96.00 200 PRO A C 1
ATOM 1589 O O . PRO A 1 200 ? -15.161 -24.760 6.230 1.00 96.00 200 PRO A O 1
ATOM 1592 N N . ASN A 1 201 ? -13.813 -26.529 6.460 1.00 95.88 201 ASN A N 1
ATOM 1593 C CA . ASN A 1 201 ? -13.501 -26.275 7.866 1.00 95.88 201 ASN A CA 1
ATOM 1594 C C . ASN A 1 201 ? -12.439 -25.187 8.047 1.00 95.88 201 ASN A C 1
ATOM 1596 O O . ASN A 1 201 ? -12.467 -24.493 9.065 1.00 95.88 201 ASN A O 1
ATOM 1600 N N . ASP A 1 202 ? -11.556 -25.016 7.061 1.00 95.94 202 ASP A N 1
ATOM 1601 C CA . ASP A 1 202 ? -10.467 -24.042 7.097 1.00 95.94 202 ASP A CA 1
ATOM 1602 C C . ASP A 1 202 ? -10.918 -22.646 6.652 1.00 95.94 202 ASP A C 1
ATOM 1604 O O . ASP A 1 202 ? -10.228 -21.678 6.941 1.00 95.94 202 ASP A O 1
ATOM 1608 N N . ILE A 1 203 ? -12.070 -22.506 5.980 1.00 94.88 203 ILE A N 1
ATOM 1609 C CA . ILE A 1 203 ? -12.603 -21.214 5.522 1.00 94.88 203 ILE A CA 1
ATOM 1610 C C . ILE A 1 203 ? -14.118 -21.116 5.726 1.00 94.88 203 ILE A C 1
ATOM 1612 O O . ILE A 1 203 ? -14.892 -21.909 5.196 1.00 94.88 203 ILE A O 1
ATOM 1616 N N . LYS A 1 204 ? -14.562 -20.087 6.457 1.00 92.06 204 LYS A N 1
ATOM 1617 C CA . LYS A 1 204 ? -15.985 -19.839 6.743 1.00 92.06 204 LYS A CA 1
ATOM 1618 C C . LYS A 1 204 ? -16.362 -18.404 6.454 1.00 92.06 204 LYS A C 1
ATOM 1620 O O . LYS A 1 204 ? -15.640 -17.505 6.879 1.00 92.06 204 LYS A O 1
ATOM 1625 N N . ASP A 1 205 ? -17.488 -18.200 5.777 1.00 95.81 205 ASP A N 1
ATOM 1626 C CA . ASP A 1 205 ? -18.056 -16.869 5.552 1.00 95.81 205 ASP A CA 1
ATOM 1627 C C . ASP A 1 205 ? -18.455 -16.192 6.870 1.00 95.81 205 ASP A C 1
ATOM 1629 O O . ASP A 1 205 ? -18.855 -16.880 7.815 1.00 95.81 205 ASP A O 1
ATOM 1633 N N . PRO A 1 206 ? -18.329 -14.854 6.958 1.00 94.62 206 PRO A N 1
ATOM 1634 C CA . PRO A 1 206 ? -18.857 -14.119 8.096 1.00 94.62 206 PRO A CA 1
ATOM 1635 C C . PRO A 1 206 ? -20.391 -14.178 8.085 1.00 94.62 206 PRO A C 1
ATOM 1637 O O . PRO A 1 206 ? -21.014 -14.401 7.046 1.00 94.62 206 PRO A O 1
ATOM 1640 N N . GLU A 1 207 ? -21.011 -13.919 9.236 1.00 93.44 207 GLU A N 1
ATOM 1641 C CA . GLU A 1 207 ? -22.477 -13.937 9.368 1.00 93.44 207 GLU A CA 1
ATOM 1642 C C . GLU A 1 207 ? -23.168 -12.942 8.426 1.00 93.44 207 GLU A C 1
ATOM 1644 O O . GLU A 1 207 ? -24.239 -13.218 7.886 1.00 93.44 207 GLU A O 1
ATOM 1649 N N . VAL A 1 208 ? -22.541 -11.783 8.214 1.00 95.38 208 VAL A N 1
ATOM 1650 C CA . VAL A 1 208 ? -23.026 -10.731 7.321 1.00 95.38 208 VAL A CA 1
ATOM 1651 C C . VAL A 1 208 ? -21.897 -10.307 6.392 1.00 95.38 208 VAL A C 1
ATOM 1653 O O . VAL A 1 208 ? -20.818 -9.926 6.844 1.00 95.38 208 VAL A O 1
ATOM 1656 N N . GLN A 1 209 ? -22.175 -10.317 5.089 1.00 96.00 209 GLN A N 1
ATOM 1657 C CA . GLN A 1 209 ? -21.237 -9.904 4.047 1.00 96.00 209 GLN A CA 1
ATOM 1658 C C . GLN A 1 209 ? -21.901 -9.034 2.981 1.00 96.00 209 GLN A C 1
ATOM 1660 O O . GLN A 1 209 ? -23.115 -9.065 2.774 1.00 96.00 209 GLN A O 1
ATOM 1665 N N . TYR A 1 210 ? -21.079 -8.249 2.296 1.00 98.19 210 TYR A N 1
ATOM 1666 C CA . TYR A 1 210 ? -21.477 -7.369 1.213 1.00 98.19 210 TYR A CA 1
ATOM 1667 C C . TYR A 1 210 ? -21.862 -8.159 -0.044 1.00 98.19 210 TYR A C 1
ATOM 1669 O O . TYR A 1 210 ? -21.109 -9.010 -0.524 1.00 98.19 210 TYR A O 1
ATOM 1677 N N . ASP A 1 211 ? -23.006 -7.815 -0.639 1.00 96.62 211 ASP A N 1
ATOM 1678 C CA . ASP A 1 211 ? -23.437 -8.403 -1.905 1.00 96.62 211 ASP A CA 1
ATOM 1679 C C . ASP A 1 211 ? -22.795 -7.696 -3.111 1.00 96.62 211 ASP A C 1
ATOM 1681 O O . ASP A 1 211 ? -23.218 -6.641 -3.604 1.00 96.62 211 ASP A O 1
ATOM 1685 N N . TYR A 1 212 ? -21.769 -8.340 -3.652 1.00 97.00 212 TYR A N 1
ATOM 1686 C CA . TYR A 1 212 ? -21.100 -7.902 -4.869 1.00 97.00 212 TYR A CA 1
ATOM 1687 C C . TYR A 1 212 ? -21.951 -8.060 -6.137 1.00 97.00 212 TYR A C 1
ATOM 1689 O O . TYR A 1 212 ? -21.703 -7.357 -7.121 1.00 97.00 212 TYR A O 1
ATOM 1697 N N . GLY A 1 213 ? -22.972 -8.918 -6.134 1.00 95.31 213 GLY A N 1
ATOM 1698 C CA . GLY A 1 213 ? -23.727 -9.306 -7.321 1.00 95.31 213 GLY A CA 1
ATOM 1699 C C . GLY A 1 213 ? -22.859 -9.932 -8.424 1.00 95.31 213 GLY A C 1
ATOM 1700 O O . GLY A 1 213 ? -21.650 -10.118 -8.292 1.00 95.31 213 GLY A O 1
ATOM 1701 N N . LYS A 1 214 ? -23.474 -10.221 -9.577 1.00 94.06 214 LYS A N 1
ATOM 1702 C CA . LYS A 1 214 ? -22.810 -10.930 -10.693 1.00 94.06 214 LYS A CA 1
ATOM 1703 C C . LYS A 1 214 ? -21.669 -10.150 -11.361 1.00 94.06 214 LYS A C 1
ATOM 1705 O O . LYS A 1 214 ? -20.760 -10.750 -11.916 1.00 94.06 214 LYS A O 1
ATOM 1710 N N . GLN A 1 215 ? -21.715 -8.818 -11.343 1.00 93.50 215 GLN A N 1
ATOM 1711 C CA . GLN A 1 215 ? -20.734 -7.969 -12.040 1.00 93.50 215 GLN A CA 1
ATOM 1712 C C . GLN A 1 215 ? -19.555 -7.532 -11.158 1.00 93.50 215 GLN A C 1
ATOM 1714 O O . GLN A 1 215 ? -18.681 -6.800 -11.635 1.00 93.50 215 GLN A O 1
ATOM 1719 N N . LEU A 1 216 ? -19.540 -7.922 -9.876 1.00 96.81 216 LEU A N 1
ATOM 1720 C CA . LEU A 1 216 ? -18.611 -7.403 -8.869 1.00 96.81 216 LEU A CA 1
ATOM 1721 C C . LEU A 1 216 ? -18.466 -5.863 -8.951 1.00 96.81 216 LEU A C 1
ATOM 1723 O O . LEU A 1 216 ? -19.392 -5.142 -9.348 1.00 96.81 216 LEU A O 1
ATOM 1727 N N . LEU A 1 217 ? -17.290 -5.332 -8.606 1.00 98.00 217 LEU A N 1
ATOM 1728 C CA . LEU A 1 217 ? -16.968 -3.916 -8.773 1.00 98.00 217 LEU A CA 1
ATOM 1729 C C . LEU A 1 217 ? -16.365 -3.632 -10.157 1.00 98.00 217 LEU A C 1
ATOM 1731 O O . LEU A 1 217 ? -15.930 -4.519 -10.891 1.00 98.00 217 LEU A O 1
ATOM 1735 N N . ASN A 1 218 ? -16.323 -2.354 -10.516 1.00 97.75 218 ASN A N 1
ATOM 1736 C CA . ASN A 1 218 ? -15.856 -1.844 -11.811 1.00 97.75 218 ASN A CA 1
ATOM 1737 C C . ASN A 1 218 ? -14.327 -1.970 -11.918 1.00 97.75 218 ASN A C 1
ATOM 1739 O O . ASN A 1 218 ? -13.754 -2.185 -12.989 1.00 97.75 218 ASN A O 1
ATOM 1743 N N . ARG A 1 219 ? -13.645 -1.849 -10.774 1.00 98.19 219 ARG A N 1
ATOM 1744 C CA . ARG A 1 219 ? -12.212 -2.081 -10.615 1.00 98.19 219 ARG A CA 1
ATOM 1745 C C . ARG A 1 219 ? -11.902 -2.419 -9.154 1.00 98.19 219 ARG A C 1
ATOM 1747 O O . ARG A 1 219 ? -12.782 -2.381 -8.304 1.00 98.19 219 ARG A O 1
ATOM 1754 N N . LYS A 1 220 ? -10.633 -2.721 -8.850 1.00 98.12 220 LYS A N 1
ATOM 1755 C CA . LYS A 1 220 ? -10.126 -2.794 -7.468 1.00 98.12 220 LYS A CA 1
ATOM 1756 C C . LYS A 1 220 ? -10.635 -1.607 -6.637 1.00 98.12 220 LYS A C 1
ATOM 1758 O O . LYS A 1 220 ? -10.591 -0.487 -7.151 1.00 98.12 220 LYS A O 1
ATOM 1763 N N . PHE A 1 221 ? -11.015 -1.877 -5.390 1.00 98.88 221 PHE A N 1
ATOM 1764 C CA . PHE A 1 221 ? -11.451 -0.892 -4.401 1.00 98.88 221 PHE A CA 1
ATOM 1765 C C . PHE A 1 221 ? -10.613 -1.033 -3.123 1.00 98.88 221 PHE A C 1
ATOM 1767 O O . PHE A 1 221 ? -10.269 -2.150 -2.743 1.00 98.88 221 PHE A O 1
ATOM 1774 N N . LYS A 1 222 ? -10.211 0.062 -2.475 1.00 98.94 222 LYS A N 1
ATOM 1775 C CA . LYS A 1 222 ? -9.286 0.033 -1.331 1.00 98.94 222 LYS A CA 1
ATOM 1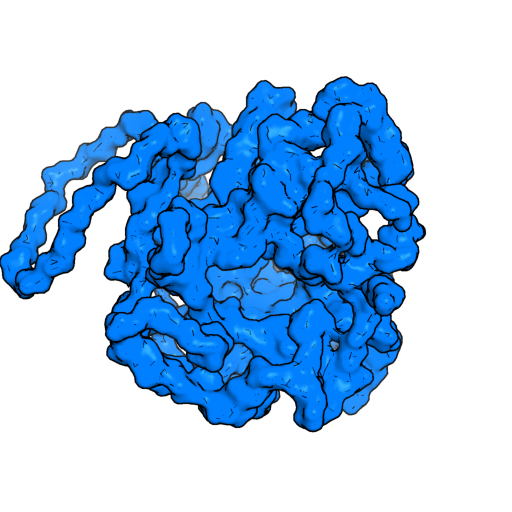776 C C . LYS A 1 222 ? -9.839 0.856 -0.184 1.00 98.94 222 LYS A C 1
ATOM 1778 O O . LYS A 1 222 ? -10.243 1.993 -0.402 1.00 98.94 222 LYS A O 1
ATOM 1783 N N . ILE A 1 223 ? -9.765 0.289 1.012 1.00 98.94 223 ILE A N 1
ATOM 1784 C CA . ILE A 1 223 ? -10.191 0.922 2.257 1.00 98.94 223 ILE A CA 1
ATOM 1785 C C . ILE A 1 223 ? -8.990 0.969 3.207 1.00 98.94 223 ILE A C 1
ATOM 1787 O O . ILE A 1 223 ? -8.150 0.057 3.193 1.00 98.94 223 ILE A O 1
ATOM 1791 N N . ALA A 1 224 ? -8.874 2.049 3.972 1.00 98.81 224 ALA A N 1
ATOM 1792 C CA . ALA A 1 224 ? -7.862 2.217 5.004 1.00 98.81 224 ALA A CA 1
ATOM 1793 C C . ALA A 1 224 ? -8.398 3.050 6.168 1.00 98.81 224 ALA A C 1
ATOM 1795 O O . ALA A 1 224 ? -9.052 4.068 5.939 1.00 98.81 224 ALA A O 1
ATOM 1796 N N . PHE A 1 225 ? -8.051 2.639 7.381 1.00 98.81 225 PHE A N 1
ATOM 1797 C CA . PHE A 1 225 ? -8.315 3.365 8.617 1.00 98.81 225 PHE A CA 1
ATOM 1798 C C . PHE A 1 225 ? -6.999 3.945 9.152 1.00 98.81 225 PHE A C 1
ATOM 1800 O O . PHE A 1 225 ? -5.991 3.235 9.216 1.00 98.81 225 PHE A O 1
ATOM 1807 N N . SER A 1 226 ? -6.986 5.232 9.487 1.00 97.75 226 SER A N 1
ATOM 1808 C CA . SER A 1 226 ? -5.962 5.830 10.348 1.00 97.75 226 SER A CA 1
ATOM 1809 C C . SER A 1 226 ? -6.399 5.697 11.807 1.00 97.75 226 SER A C 1
ATOM 1811 O O . SER A 1 226 ? -7.490 5.197 12.091 1.00 97.75 226 SER A O 1
ATOM 1813 N N . THR A 1 227 ? -5.549 6.114 12.738 1.00 98.00 227 THR A N 1
ATOM 1814 C CA . THR A 1 227 ? -5.831 6.033 14.176 1.00 98.00 227 THR A CA 1
ATOM 1815 C C . THR A 1 227 ? -5.355 7.291 14.891 1.00 98.00 227 THR A C 1
ATOM 1817 O O . THR A 1 227 ? -4.721 8.165 14.298 1.00 98.00 227 THR A O 1
ATOM 1820 N N . VAL A 1 228 ? -5.642 7.364 16.184 1.00 97.12 228 VAL A N 1
ATOM 1821 C CA . VAL A 1 228 ? -4.859 8.149 17.136 1.00 97.12 228 VAL A CA 1
ATOM 1822 C C . VAL A 1 228 ? -4.174 7.207 18.125 1.00 97.12 228 VAL A C 1
ATOM 1824 O O . VAL A 1 228 ? -4.666 6.104 18.360 1.00 97.12 228 VAL A O 1
ATOM 1827 N N . HIS A 1 229 ? -3.065 7.645 18.709 1.00 95.38 229 HIS A N 1
ATOM 1828 C CA . HIS A 1 229 ? -2.400 6.974 19.827 1.00 95.38 229 HIS A CA 1
ATOM 1829 C C . HIS A 1 229 ? -2.362 7.900 21.027 1.00 95.38 229 HIS A C 1
ATOM 1831 O O . HIS A 1 229 ? -2.179 9.109 20.868 1.00 95.38 229 HIS A O 1
ATOM 1837 N N . ARG A 1 230 ? -2.494 7.329 22.221 1.00 93.88 230 ARG A N 1
ATOM 1838 C CA . ARG A 1 230 ? -2.186 8.020 23.466 1.00 93.88 230 ARG A CA 1
ATOM 1839 C C . ARG A 1 230 ? -0.790 7.625 23.912 1.00 93.88 230 ARG A C 1
ATOM 1841 O O . ARG A 1 230 ? -0.503 6.443 24.046 1.00 93.88 230 ARG A O 1
ATOM 1848 N N . ASP A 1 231 ? 0.043 8.613 24.199 1.00 89.38 231 ASP A N 1
ATOM 1849 C CA . ASP A 1 231 ? 1.275 8.382 24.946 1.00 89.38 231 ASP A CA 1
ATOM 1850 C C . ASP A 1 231 ? 0.917 8.005 26.401 1.00 89.38 231 ASP A C 1
ATOM 1852 O O . ASP A 1 231 ? 0.331 8.838 27.103 1.00 89.38 231 ASP A O 1
ATOM 1856 N N . PRO A 1 232 ? 1.248 6.790 26.883 1.00 84.06 232 PRO A N 1
ATOM 1857 C CA . PRO A 1 232 ? 0.889 6.349 28.234 1.00 84.06 232 PRO A CA 1
ATOM 1858 C C . PRO A 1 232 ? 1.498 7.205 29.353 1.00 84.06 232 PRO A C 1
ATOM 1860 O O . PRO A 1 232 ? 0.974 7.243 30.464 1.00 84.06 232 PRO A O 1
ATOM 1863 N N . ARG A 1 233 ? 2.597 7.913 29.072 1.00 84.19 233 ARG A N 1
ATOM 1864 C CA . ARG A 1 233 ? 3.363 8.696 30.051 1.00 84.19 233 ARG A CA 1
ATOM 1865 C C . ARG A 1 233 ? 2.884 10.134 30.123 1.00 84.19 233 ARG A C 1
ATOM 1867 O O . ARG A 1 233 ? 2.814 10.706 31.207 1.00 84.19 233 ARG A O 1
ATOM 1874 N N . THR A 1 234 ? 2.591 10.733 28.970 1.00 88.19 234 THR A N 1
ATOM 1875 C CA . THR A 1 234 ? 2.192 12.148 28.885 1.00 88.19 234 THR A CA 1
ATOM 1876 C C . THR A 1 234 ? 0.682 12.342 28.755 1.00 88.19 234 THR A C 1
ATOM 1878 O O . THR A 1 234 ? 0.181 13.438 28.998 1.00 88.19 234 THR A O 1
ATOM 1881 N N . GLY A 1 235 ? -0.058 11.301 28.363 1.00 88.44 235 GLY A N 1
ATOM 1882 C CA . GLY A 1 235 ? -1.491 11.357 28.072 1.00 88.44 235 GLY A CA 1
ATOM 1883 C C . GLY A 1 235 ? -1.842 12.073 26.762 1.00 88.44 235 GLY A C 1
ATOM 1884 O O . GLY A 1 235 ? -3.027 12.167 26.425 1.00 88.44 235 GLY A O 1
ATOM 1885 N N . VAL A 1 236 ? -0.841 12.571 26.025 1.00 91.12 236 VAL A N 1
ATOM 1886 C CA . VAL A 1 236 ? -1.015 13.298 24.762 1.00 91.12 236 VAL A CA 1
ATOM 1887 C C . VAL A 1 236 ? -1.558 12.358 23.693 1.00 91.12 236 VAL A C 1
ATOM 1889 O O . VAL A 1 236 ? -1.045 11.257 23.495 1.00 91.12 236 VAL A O 1
ATOM 1892 N N . VAL A 1 237 ? -2.594 12.813 22.988 1.00 94.12 237 VAL A N 1
ATOM 1893 C CA . VAL A 1 237 ? -3.208 12.089 21.874 1.00 94.12 237 VAL A CA 1
ATOM 1894 C C . VAL A 1 237 ? -2.644 12.623 20.563 1.00 94.12 237 VAL A C 1
ATOM 1896 O O . VAL A 1 237 ? -2.728 13.821 20.297 1.00 94.12 237 VAL A O 1
ATOM 1899 N N . THR A 1 238 ? -2.081 11.739 19.742 1.00 94.00 238 THR A N 1
ATOM 1900 C CA . THR A 1 238 ? -1.465 12.092 18.454 1.00 94.00 238 THR A CA 1
ATOM 1901 C C . THR A 1 238 ? -2.089 11.280 17.327 1.00 94.00 238 THR A C 1
ATOM 1903 O O . THR A 1 238 ? -2.264 10.070 17.457 1.00 94.00 238 THR A O 1
ATOM 1906 N N . ALA A 1 239 ? -2.416 11.935 16.214 1.00 95.44 239 ALA A N 1
ATOM 1907 C CA . ALA A 1 239 ? -2.935 11.273 15.021 1.00 95.44 239 ALA A CA 1
ATOM 1908 C C . ALA A 1 239 ? -1.839 10.520 14.257 1.00 95.44 239 ALA A C 1
ATOM 1910 O O . ALA A 1 239 ? -0.714 11.004 14.136 1.00 95.44 239 ALA A O 1
ATOM 1911 N N . ASP A 1 240 ? -2.190 9.357 13.715 1.00 96.31 240 ASP A N 1
ATOM 1912 C CA . ASP A 1 240 ? -1.294 8.459 12.993 1.00 96.31 240 ASP A CA 1
ATOM 1913 C C . ASP A 1 240 ? -1.908 8.017 11.662 1.00 96.31 240 ASP A C 1
ATOM 1915 O O . ASP A 1 240 ? -2.898 7.279 11.613 1.00 96.31 240 ASP A O 1
ATOM 1919 N N . ASN A 1 241 ? -1.248 8.420 10.577 1.00 96.50 241 ASN A N 1
ATOM 1920 C CA . ASN A 1 241 ? -1.595 8.121 9.197 1.00 96.50 241 ASN A C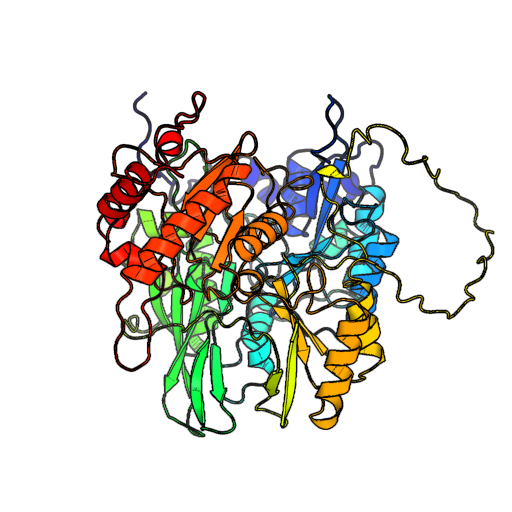A 1
ATOM 1921 C C . ASN A 1 241 ? -0.654 7.077 8.565 1.00 96.50 241 ASN A C 1
ATOM 1923 O O . ASN A 1 241 ? -0.374 7.129 7.364 1.00 96.50 241 ASN A O 1
ATOM 1927 N N . CYS A 1 242 ? -0.159 6.102 9.333 1.00 96.81 242 CYS A N 1
ATOM 1928 C CA . CYS A 1 242 ? 0.702 5.020 8.838 1.00 96.81 242 CYS A CA 1
ATOM 1929 C C . CYS A 1 242 ? 0.116 4.265 7.629 1.00 96.81 242 CYS A C 1
ATOM 1931 O O . CYS A 1 242 ? 0.863 3.735 6.805 1.00 96.81 242 CYS A O 1
ATOM 1933 N N . THR A 1 243 ? -1.214 4.244 7.482 1.00 97.12 243 THR A N 1
ATOM 1934 C CA . THR A 1 243 ? -1.947 3.613 6.372 1.00 97.12 243 THR A CA 1
ATOM 1935 C C . THR A 1 243 ? -2.100 4.501 5.128 1.00 97.12 243 THR A C 1
ATOM 1937 O O . THR A 1 243 ? -2.610 4.036 4.099 1.00 97.12 243 THR A O 1
ATOM 1940 N N . GLU A 1 244 ? -1.643 5.756 5.183 1.00 96.75 244 GLU A N 1
ATOM 1941 C CA . GLU A 1 244 ? -1.688 6.742 4.098 1.00 96.75 244 GLU A CA 1
ATOM 1942 C C . GLU A 1 244 ? -3.099 6.852 3.486 1.00 96.75 244 GLU A C 1
ATOM 1944 O O . GLU A 1 244 ? -3.317 6.628 2.281 1.00 96.75 244 GLU A O 1
ATOM 1949 N N . ILE A 1 245 ? -4.091 7.144 4.337 1.00 97.19 245 ILE A N 1
ATOM 1950 C CA . ILE A 1 245 ? -5.519 6.921 4.062 1.00 97.19 245 ILE A CA 1
ATOM 1951 C C . ILE A 1 245 ? -6.010 7.610 2.789 1.00 97.19 245 ILE A C 1
ATOM 1953 O O . ILE A 1 245 ? -6.791 7.029 2.034 1.00 97.19 245 ILE A O 1
ATOM 1957 N N . ARG A 1 246 ? -5.483 8.796 2.462 1.00 96.50 246 ARG A N 1
ATOM 1958 C CA . ARG A 1 246 ? -5.901 9.576 1.286 1.00 96.50 246 ARG A CA 1
ATOM 1959 C C . ARG A 1 246 ? -5.454 8.963 -0.042 1.00 96.50 246 ARG A C 1
ATOM 1961 O O . ARG A 1 246 ? -5.897 9.408 -1.095 1.00 96.50 246 ARG A O 1
ATOM 1968 N N . THR A 1 247 ? -4.643 7.908 -0.043 1.00 96.94 247 THR A N 1
ATOM 1969 C CA . THR A 1 247 ? -4.281 7.176 -1.273 1.00 96.94 247 THR A CA 1
ATOM 1970 C C . THR A 1 247 ? -5.276 6.078 -1.666 1.00 96.94 247 THR A C 1
ATOM 1972 O O . THR A 1 247 ? -5.093 5.408 -2.695 1.00 96.94 247 THR A O 1
ATOM 1975 N N . ASN A 1 248 ? -6.323 5.891 -0.863 1.00 98.62 248 ASN A N 1
ATOM 1976 C CA . ASN A 1 248 ? -7.316 4.832 -0.987 1.00 98.62 248 ASN A CA 1
ATOM 1977 C C . ASN A 1 248 ? -8.619 5.353 -1.599 1.00 98.62 248 ASN A C 1
ATOM 1979 O O . ASN A 1 248 ? -8.921 6.544 -1.547 1.00 98.62 248 ASN A O 1
ATOM 1983 N N . GLU A 1 249 ? -9.404 4.447 -2.179 1.00 98.88 249 GLU A N 1
ATOM 1984 C CA . GLU A 1 249 ? -10.761 4.743 -2.632 1.00 98.88 249 GLU A CA 1
ATOM 1985 C C . GLU A 1 249 ? -11.598 5.275 -1.472 1.00 98.88 249 GLU A C 1
ATOM 1987 O O . GLU A 1 249 ? -12.316 6.250 -1.677 1.00 98.88 249 GLU A O 1
ATOM 1992 N N . VAL A 1 250 ? -11.427 4.686 -0.282 1.00 98.88 250 VAL A N 1
ATOM 1993 C CA . VAL A 1 250 ? -11.945 5.179 0.995 1.00 98.88 250 VAL A CA 1
ATOM 1994 C C . VAL A 1 250 ? -10.817 5.251 2.019 1.00 98.88 250 VAL A C 1
ATOM 1996 O O . VAL A 1 250 ? -10.128 4.259 2.266 1.00 98.88 250 VAL A O 1
ATOM 1999 N N . GLY A 1 251 ? -10.641 6.424 2.614 1.00 98.62 251 GLY A N 1
ATOM 2000 C CA . GLY A 1 251 ? -9.817 6.638 3.799 1.00 98.62 251 GLY A CA 1
ATOM 2001 C C . GLY A 1 251 ? -10.693 7.081 4.964 1.00 98.62 251 GLY A C 1
ATOM 2002 O O . GLY A 1 251 ? -11.624 7.849 4.745 1.00 98.62 251 GLY A O 1
ATOM 2003 N N . VAL A 1 252 ? -10.415 6.614 6.175 1.00 98.81 252 VAL A N 1
ATOM 2004 C CA . VAL A 1 252 ? -11.216 6.928 7.364 1.00 98.81 252 VAL A CA 1
ATOM 2005 C C . VAL A 1 252 ? -10.292 7.408 8.474 1.00 98.81 252 VAL A C 1
ATOM 2007 O O . VAL A 1 252 ? -9.355 6.690 8.814 1.00 98.81 252 VAL A O 1
ATOM 2010 N N . ALA A 1 253 ? -10.556 8.597 9.016 1.00 98.38 253 ALA A N 1
ATOM 2011 C CA . ALA A 1 253 ? -9.827 9.164 10.148 1.00 98.38 253 ALA A CA 1
ATOM 2012 C C . ALA A 1 253 ? -10.755 9.393 11.347 1.00 98.38 253 ALA A C 1
ATOM 2014 O O . ALA A 1 253 ? -11.857 9.909 11.150 1.00 98.38 253 ALA A O 1
ATOM 2015 N N . PRO A 1 254 ? -10.344 9.028 12.573 1.00 98.12 254 PRO A N 1
ATOM 2016 C CA . PRO A 1 254 ? -11.140 9.291 13.765 1.00 98.12 254 PRO A CA 1
ATOM 2017 C C . PRO A 1 254 ? -11.207 10.794 14.067 1.00 98.12 254 PRO A C 1
ATOM 2019 O O . PRO A 1 254 ? -10.200 11.496 14.007 1.00 98.12 254 PRO A O 1
ATOM 2022 N N . VAL A 1 255 ? -12.395 11.268 14.435 1.00 97.88 255 VAL A N 1
ATOM 2023 C CA . VAL A 1 255 ? -12.628 12.582 15.045 1.00 97.88 255 VAL A CA 1
ATOM 2024 C C . VAL A 1 255 ? -12.710 12.366 16.549 1.00 97.88 255 VAL A C 1
ATOM 2026 O O . VAL A 1 255 ? -13.588 11.644 17.031 1.00 97.88 255 VAL A O 1
ATOM 2029 N N . VAL A 1 256 ? -11.762 12.947 17.279 1.00 95.88 256 VAL A N 1
ATOM 2030 C CA . VAL A 1 256 ? -11.576 12.710 18.714 1.00 95.88 256 VAL A CA 1
ATOM 2031 C C . VAL A 1 256 ? -11.999 13.941 19.500 1.00 95.88 256 VAL A C 1
ATOM 2033 O O . VAL A 1 256 ? -11.576 15.052 19.195 1.00 95.88 256 VAL A O 1
ATOM 2036 N N . GLU A 1 257 ? -12.791 13.724 20.544 1.00 94.19 257 GLU A N 1
ATOM 2037 C CA . GLU A 1 257 ? -13.083 14.725 21.571 1.00 94.19 257 GLU A CA 1
ATOM 2038 C C . GLU A 1 257 ? -12.469 14.311 22.905 1.00 94.19 257 GLU A C 1
ATOM 2040 O O . GLU A 1 257 ? -12.237 13.127 23.150 1.00 94.19 257 GLU A O 1
ATOM 2045 N N . GLY A 1 258 ? -12.267 15.290 23.787 1.00 88.88 258 GLY A N 1
ATOM 2046 C CA . GLY A 1 258 ? -11.652 15.084 25.094 1.00 88.88 258 GLY A CA 1
ATOM 2047 C C . GLY A 1 258 ? -10.124 15.037 25.036 1.00 88.88 258 GLY A C 1
ATOM 2048 O O . GLY A 1 258 ? -9.503 15.077 23.975 1.00 88.88 258 GLY A O 1
ATOM 2049 N N . THR A 1 259 ? -9.504 14.984 26.209 1.00 85.94 259 THR A N 1
ATOM 2050 C CA . THR A 1 259 ? -8.050 14.882 26.389 1.00 85.94 259 THR A CA 1
ATOM 2051 C C . THR A 1 259 ? -7.760 13.867 27.485 1.00 85.94 259 THR A C 1
ATOM 2053 O O . THR A 1 259 ? -8.641 13.557 28.287 1.00 85.94 259 THR A O 1
ATOM 2056 N N . GLY A 1 260 ? -6.540 13.315 27.521 1.00 84.94 260 GLY A N 1
ATOM 2057 C CA . GLY A 1 260 ? -6.190 12.313 28.530 1.00 84.94 260 GLY A CA 1
ATOM 2058 C C . GLY A 1 260 ? -7.233 11.188 28.588 1.00 84.94 260 GLY A C 1
ATOM 2059 O O . GLY A 1 260 ? -7.818 10.836 27.560 1.00 84.94 260 GLY A O 1
ATOM 2060 N N . SER A 1 261 ? -7.510 10.653 29.773 1.00 85.88 261 SER A N 1
ATOM 2061 C CA . SER A 1 261 ? -8.434 9.525 29.976 1.00 85.88 261 SER A CA 1
ATOM 2062 C C . SER A 1 261 ? -9.827 9.692 29.356 1.00 85.88 261 SER A C 1
ATOM 2064 O O . SER A 1 261 ? -10.453 8.688 29.040 1.00 85.88 261 SER A O 1
ATOM 2066 N N . ASP A 1 262 ? -10.292 10.924 29.131 1.00 90.12 262 ASP A N 1
ATOM 2067 C CA . ASP A 1 262 ? -11.631 11.201 28.596 1.00 90.12 262 ASP A CA 1
ATOM 2068 C C . ASP A 1 262 ? -11.687 11.189 27.059 1.00 90.12 262 ASP A C 1
ATOM 2070 O O . ASP A 1 262 ? -12.768 11.318 26.476 1.00 90.12 262 ASP A O 1
ATOM 2074 N N . ALA A 1 263 ? -10.533 11.054 26.391 1.00 94.69 263 ALA A N 1
ATOM 2075 C CA . ALA A 1 263 ? -10.464 11.048 24.936 1.00 94.69 263 ALA A CA 1
ATOM 2076 C C . ALA A 1 263 ? -11.259 9.877 24.336 1.00 94.69 263 ALA A C 1
ATOM 2078 O O . ALA A 1 263 ? -11.064 8.720 24.715 1.00 94.69 263 ALA A O 1
ATOM 2079 N N . ARG A 1 264 ? -12.122 10.174 23.360 1.00 96.81 264 ARG A N 1
ATOM 2080 C CA . ARG A 1 264 ? -12.958 9.187 22.658 1.00 96.81 264 ARG A CA 1
ATOM 2081 C C . ARG A 1 264 ? -13.224 9.601 21.218 1.00 96.81 264 ARG A C 1
ATOM 2083 O O . ARG A 1 264 ? -13.283 10.790 20.910 1.00 96.81 264 ARG A O 1
ATOM 2090 N N . VAL A 1 265 ? -13.449 8.621 20.347 1.00 97.75 265 VAL A N 1
ATOM 2091 C CA . VAL A 1 265 ? -13.890 8.881 18.975 1.00 97.75 265 VAL A CA 1
ATOM 2092 C C . VAL A 1 265 ? -15.389 9.175 18.962 1.00 97.75 265 VAL A C 1
ATOM 2094 O O . VAL A 1 265 ? -16.194 8.332 19.354 1.00 97.75 265 VAL A O 1
ATOM 2097 N N . VAL A 1 266 ? -15.767 10.367 18.498 1.00 97.44 266 VAL A N 1
ATOM 2098 C CA . VAL A 1 266 ? -17.176 10.796 18.380 1.00 97.44 266 VAL A CA 1
ATOM 2099 C C . VAL A 1 266 ? -17.718 10.677 16.959 1.00 97.44 266 VAL A C 1
ATOM 2101 O O . VAL A 1 266 ? -18.927 10.629 16.744 1.00 97.44 266 VAL A O 1
ATOM 2104 N N . GLY A 1 267 ? -16.824 10.563 15.984 1.00 98.25 267 GLY A N 1
ATOM 2105 C CA . GLY A 1 267 ? -17.165 10.368 14.588 1.00 98.25 267 GLY A CA 1
ATOM 2106 C C . GLY A 1 267 ? -15.936 10.015 13.769 1.00 98.25 267 GLY A C 1
ATOM 2107 O O . GLY A 1 267 ? -14.827 9.905 14.285 1.00 98.25 267 GLY A O 1
ATOM 2108 N N . TYR A 1 268 ? -16.134 9.840 12.474 1.00 98.81 268 TYR A N 1
ATOM 2109 C CA . TYR A 1 268 ? -15.080 9.489 11.541 1.00 98.81 268 TYR A CA 1
ATOM 2110 C C . TYR A 1 268 ? -15.190 10.344 10.294 1.00 98.81 268 TYR A C 1
ATOM 2112 O O . TYR A 1 268 ? -16.193 10.288 9.580 1.00 98.81 268 TYR A O 1
ATOM 2120 N N . GLN A 1 269 ? -14.135 11.088 9.987 1.00 98.69 269 GLN A N 1
ATOM 2121 C CA . GLN A 1 269 ? -14.031 11.750 8.703 1.00 98.69 269 GLN A CA 1
ATOM 2122 C C . GLN A 1 269 ? -13.692 10.735 7.626 1.00 98.69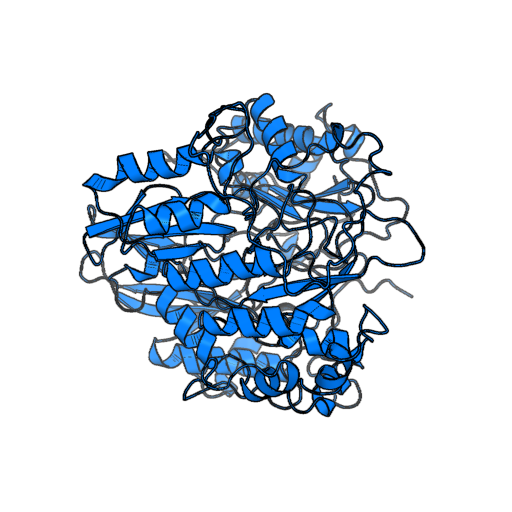 269 GLN A C 1
ATOM 2124 O O . GLN A 1 269 ? -12.664 10.055 7.666 1.00 98.69 269 GLN A O 1
ATOM 2129 N N . VAL A 1 270 ? -14.560 10.662 6.627 1.00 98.88 270 VAL A N 1
ATOM 2130 C CA . VAL A 1 270 ? -14.382 9.782 5.481 1.00 98.88 270 VAL A CA 1
ATOM 2131 C C . VAL A 1 270 ? -13.862 10.595 4.302 1.00 98.88 270 VAL A C 1
ATOM 2133 O O . VAL A 1 270 ? -14.414 11.635 3.951 1.00 98.88 270 VAL A O 1
ATOM 2136 N N . TYR A 1 271 ? -12.811 10.104 3.654 1.00 98.69 271 TYR A N 1
ATOM 2137 C CA . TYR A 1 271 ? -12.247 10.633 2.416 1.00 98.69 271 TYR A CA 1
ATOM 2138 C C . TYR A 1 271 ? -12.531 9.664 1.271 1.00 98.69 271 TYR A C 1
ATOM 2140 O O . TYR A 1 271 ? -12.382 8.455 1.440 1.00 98.69 271 TYR A O 1
ATOM 2148 N N . VAL A 1 272 ? -12.871 10.177 0.086 1.00 98.75 272 VAL A N 1
ATOM 2149 C CA . VAL A 1 272 ? -13.161 9.350 -1.095 1.00 98.75 272 VAL A CA 1
ATOM 2150 C C . VAL A 1 272 ? -12.394 9.775 -2.340 1.00 98.75 272 VAL A C 1
ATOM 2152 O O . VAL A 1 272 ? -12.077 10.949 -2.542 1.00 98.75 272 VAL A O 1
ATOM 2155 N N . GLY A 1 273 ? -12.128 8.812 -3.222 1.00 98.00 273 GLY A N 1
ATOM 2156 C CA . GLY A 1 273 ? -11.572 9.081 -4.550 1.00 98.00 273 GLY A CA 1
ATOM 2157 C C . GLY A 1 273 ? -10.050 9.216 -4.602 1.00 98.00 273 GLY A C 1
ATOM 2158 O O . GLY A 1 273 ? -9.531 9.825 -5.535 1.00 98.00 273 GLY A O 1
ATOM 2159 N N . GLY A 1 274 ? -9.323 8.628 -3.651 1.00 97.38 274 GLY A N 1
ATOM 2160 C CA . GLY A 1 274 ? -7.870 8.508 -3.733 1.00 97.38 274 GLY A CA 1
ATOM 2161 C C . GLY A 1 274 ? -7.405 7.444 -4.737 1.00 97.38 274 GLY A C 1
ATOM 2162 O O . GLY A 1 274 ? -8.131 6.522 -5.129 1.00 97.38 274 GLY A O 1
ATOM 2163 N N . GLY A 1 275 ? -6.151 7.551 -5.182 1.00 96.38 275 GLY A N 1
ATOM 2164 C CA . GLY A 1 275 ? -5.486 6.486 -5.927 1.00 96.38 275 GLY A CA 1
ATOM 2165 C C . GLY A 1 275 ? -4.314 6.932 -6.796 1.00 96.38 275 GLY A C 1
ATOM 2166 O O . GLY A 1 275 ? -4.460 7.764 -7.685 1.00 96.38 275 GLY A O 1
ATOM 2167 N N . GLN A 1 276 ? -3.187 6.234 -6.656 1.00 95.38 276 GLN A N 1
ATOM 2168 C CA . GLN A 1 276 ? -1.902 6.623 -7.259 1.00 95.38 276 GLN A CA 1
ATOM 2169 C C . GLN A 1 276 ? -1.691 6.198 -8.725 1.00 95.38 276 GLN A C 1
ATOM 2171 O O . GLN A 1 276 ? -0.890 6.787 -9.432 1.00 95.38 276 GLN A O 1
ATOM 2176 N N . GLY A 1 277 ? -2.393 5.169 -9.211 1.00 94.44 277 GLY A N 1
ATOM 2177 C CA . GLY A 1 277 ? -2.071 4.574 -10.516 1.00 94.44 277 GLY A CA 1
ATOM 2178 C C . GLY A 1 277 ? -2.363 5.480 -11.720 1.00 94.44 277 GLY A C 1
ATOM 2179 O O . GLY A 1 277 ? -3.485 5.970 -11.862 1.00 94.44 277 GLY A O 1
ATOM 2180 N N . GLU A 1 278 ? -1.392 5.589 -12.621 1.00 92.31 278 GLU A N 1
ATOM 2181 C CA . GLU A 1 278 ? -1.451 6.295 -13.907 1.00 92.31 278 GLU A CA 1
ATOM 2182 C C . GLU A 1 278 ? -1.256 5.302 -15.075 1.00 92.31 278 GLU A C 1
ATOM 2184 O O . GLU A 1 278 ? -1.203 4.077 -14.872 1.00 92.31 278 GLU A O 1
ATOM 2189 N N . LYS A 1 279 ? -1.234 5.799 -16.316 1.00 87.94 279 LYS A N 1
ATOM 2190 C CA . LYS A 1 279 ? -0.901 5.037 -17.525 1.00 87.94 279 LYS A CA 1
ATOM 2191 C C . LYS A 1 279 ? -0.218 5.932 -18.564 1.00 87.94 279 LYS A C 1
ATOM 2193 O O . LYS A 1 279 ? -0.806 6.914 -19.012 1.00 87.94 279 LYS A O 1
ATOM 2198 N N . LYS A 1 280 ? 0.975 5.538 -19.019 1.00 79.56 280 LYS A N 1
ATOM 2199 C CA . LYS A 1 280 ? 1.733 6.258 -20.053 1.00 79.56 280 LYS A CA 1
ATOM 2200 C C . LYS A 1 280 ? 0.901 6.416 -21.334 1.00 79.56 280 LYS A C 1
ATOM 2202 O O . LYS A 1 280 ? 0.268 5.465 -21.799 1.00 79.56 280 LYS A O 1
ATOM 2207 N N . GLY A 1 281 ? 0.895 7.625 -21.899 1.00 79.12 281 GLY A N 1
ATOM 2208 C CA . GLY A 1 281 ? 0.182 7.947 -23.143 1.00 79.12 281 GLY A CA 1
ATOM 2209 C C . GLY A 1 281 ? -1.349 7.974 -23.027 1.00 79.12 281 GLY A C 1
ATOM 2210 O O . GLY A 1 281 ? -2.039 7.916 -24.047 1.00 79.12 281 GLY A O 1
ATOM 2211 N N . LYS A 1 282 ? -1.901 8.017 -21.808 1.00 85.75 282 LYS A N 1
ATOM 2212 C CA . LYS A 1 282 ? -3.335 8.198 -21.547 1.00 85.75 282 LYS A CA 1
ATOM 2213 C C . LYS A 1 282 ? -3.528 9.331 -20.535 1.00 85.75 282 LYS A C 1
ATOM 2215 O O . LYS A 1 282 ? -2.697 9.464 -19.639 1.00 85.75 282 LYS A O 1
ATOM 2220 N N . PRO A 1 283 ? -4.619 10.112 -20.622 1.00 88.50 283 PRO A N 1
ATOM 2221 C CA . PRO A 1 283 ? -4.866 11.170 -19.658 1.00 88.50 283 PRO A CA 1
ATOM 2222 C C . PRO A 1 283 ? -5.337 10.543 -18.341 1.00 88.50 283 PRO A C 1
ATOM 2224 O O . PRO A 1 283 ? -6.474 10.085 -18.199 1.00 88.50 283 PRO A O 1
ATOM 2227 N N . THR A 1 284 ? -4.404 10.422 -17.403 1.00 91.12 284 THR A N 1
ATOM 2228 C CA . THR A 1 284 ? -4.566 9.779 -16.094 1.00 91.12 284 THR A CA 1
ATOM 2229 C C . THR A 1 284 ? -3.694 10.507 -15.083 1.00 91.12 284 THR A C 1
ATOM 2231 O O . THR A 1 284 ? -2.629 10.978 -15.460 1.00 91.12 284 THR A O 1
ATOM 2234 N N . PHE A 1 285 ? -4.102 10.538 -13.818 1.00 91.12 285 PHE A N 1
ATOM 2235 C CA . PHE A 1 285 ? -3.427 11.304 -12.765 1.00 91.12 285 PHE A CA 1
ATOM 2236 C C . PHE A 1 285 ? -3.473 10.550 -11.431 1.00 91.12 285 PHE A C 1
ATOM 2238 O O . PHE A 1 285 ? -4.441 9.830 -11.181 1.00 91.12 285 PHE A O 1
ATOM 2245 N N . ALA A 1 286 ? -2.468 10.697 -10.566 1.00 92.25 286 ALA A N 1
ATOM 2246 C CA . ALA A 1 286 ? -2.569 10.334 -9.149 1.00 92.25 286 ALA A CA 1
ATOM 2247 C C . ALA A 1 286 ? -3.479 11.321 -8.395 1.00 92.25 286 ALA A C 1
ATOM 2249 O O . ALA A 1 286 ? -3.563 12.488 -8.767 1.00 92.25 286 ALA A O 1
ATOM 2250 N N . ALA A 1 287 ? -4.181 10.854 -7.360 1.00 92.88 287 ALA A N 1
ATOM 2251 C CA . ALA A 1 287 ? -5.093 11.694 -6.588 1.00 92.88 287 ALA A CA 1
ATOM 2252 C C . ALA A 1 287 ? -5.099 11.333 -5.102 1.00 92.88 287 ALA A C 1
ATOM 2254 O O . ALA A 1 287 ? -5.076 10.147 -4.747 1.00 92.88 287 ALA A O 1
ATOM 2255 N N . HIS A 1 288 ? -5.226 12.361 -4.266 1.00 94.12 288 HIS A N 1
ATOM 2256 C CA . HIS A 1 288 ? -5.627 12.239 -2.871 1.00 94.12 288 HIS A CA 1
ATOM 2257 C C . HIS A 1 288 ? -7.150 12.220 -2.734 1.00 94.12 288 HIS A C 1
ATOM 2259 O O . HIS A 1 288 ? -7.866 12.911 -3.462 1.00 94.12 288 HIS A O 1
ATOM 2265 N N . GLY A 1 289 ? -7.636 11.435 -1.775 1.00 96.00 289 GLY A N 1
ATOM 2266 C CA . GLY A 1 289 ? -9.034 11.403 -1.384 1.00 96.00 289 GLY A CA 1
ATOM 2267 C C . GLY A 1 289 ? -9.495 12.774 -0.893 1.00 96.00 289 GLY A C 1
ATOM 2268 O O . GLY A 1 289 ? -8.773 13.474 -0.171 1.00 96.00 289 GLY A O 1
ATOM 2269 N N . LYS A 1 290 ? -10.703 13.153 -1.308 1.00 96.56 290 LYS A N 1
ATOM 2270 C CA . LYS A 1 290 ? -11.385 14.380 -0.890 1.00 96.56 290 LYS A CA 1
ATOM 2271 C C . LYS A 1 290 ? -12.298 14.075 0.289 1.00 96.56 290 LYS A C 1
ATOM 2273 O O . LYS A 1 290 ? -12.925 13.018 0.298 1.00 96.56 290 LYS A O 1
ATOM 2278 N N . ALA A 1 291 ? -12.385 14.990 1.249 1.00 97.62 291 ALA A N 1
ATOM 2279 C CA . ALA A 1 291 ? -13.256 14.829 2.405 1.00 97.62 291 ALA A CA 1
ATOM 2280 C C . ALA A 1 291 ? -14.727 14.725 1.963 1.00 97.62 291 ALA A C 1
ATOM 2282 O O . ALA A 1 291 ? -15.256 15.611 1.287 1.00 97.62 291 ALA A O 1
ATOM 2283 N N . LEU A 1 292 ? -15.376 13.618 2.311 1.00 98.56 292 LEU A N 1
ATOM 2284 C CA . LEU 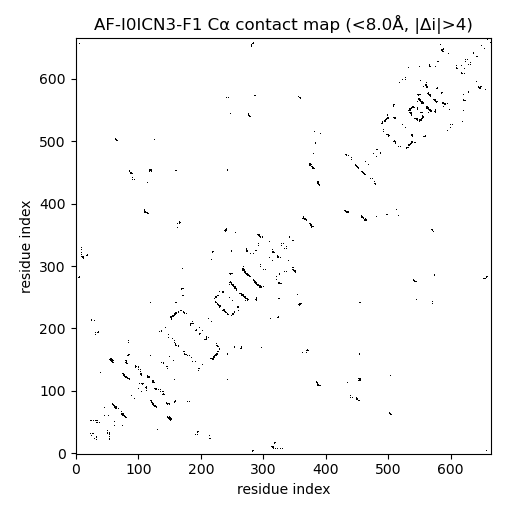A 1 292 ? -16.781 13.349 2.029 1.00 98.56 292 LEU A CA 1
ATOM 2285 C C . LEU A 1 292 ? -17.667 13.963 3.114 1.00 98.56 292 LEU A C 1
ATOM 2287 O O . LEU A 1 292 ? -18.575 14.717 2.780 1.00 98.56 292 LEU A O 1
ATOM 2291 N N . GLY A 1 293 ? -17.375 13.668 4.377 1.00 98.56 293 GLY A N 1
ATOM 2292 C CA . GLY A 1 293 ? -18.165 14.076 5.536 1.00 98.56 293 GLY A CA 1
ATOM 2293 C C . GLY A 1 293 ? -17.751 13.312 6.792 1.00 98.56 293 GLY A C 1
ATOM 2294 O O . GLY A 1 293 ? -16.850 12.467 6.721 1.00 98.56 293 GLY A O 1
ATOM 2295 N N . VAL A 1 294 ? -18.400 13.613 7.914 1.00 98.81 294 VAL A N 1
ATOM 2296 C CA . VAL A 1 294 ? -18.157 12.978 9.216 1.00 98.81 294 VAL A CA 1
ATOM 2297 C C . VAL A 1 294 ? -19.317 12.046 9.564 1.00 98.81 294 VAL A C 1
ATOM 2299 O O . VAL A 1 294 ? -20.472 12.457 9.583 1.00 98.81 294 VAL A O 1
ATOM 2302 N N . PHE A 1 295 ? -19.006 10.777 9.814 1.00 98.75 295 PHE A N 1
ATOM 2303 C CA . PHE A 1 295 ? -19.973 9.721 10.121 1.00 98.75 295 PHE A CA 1
ATOM 2304 C C . PHE A 1 295 ? -19.888 9.374 11.601 1.00 98.75 295 PHE A C 1
ATOM 2306 O O . PHE A 1 295 ? -18.787 9.168 12.115 1.00 98.75 295 PHE A O 1
ATOM 2313 N N . THR A 1 296 ? -21.022 9.233 12.283 1.00 98.12 296 THR A N 1
ATOM 2314 C CA . THR A 1 296 ? -21.013 8.645 13.629 1.00 98.12 296 THR A CA 1
ATOM 2315 C C . THR A 1 296 ? -20.574 7.173 13.564 1.00 98.12 296 THR A C 1
ATOM 2317 O O . THR A 1 296 ? -20.650 6.548 12.497 1.00 98.12 296 THR A O 1
ATOM 2320 N N . PRO A 1 297 ? -20.127 6.570 14.682 1.00 96.94 297 PRO A N 1
ATOM 2321 C CA . PRO A 1 297 ? -19.730 5.162 14.702 1.00 96.94 297 PRO A CA 1
ATOM 2322 C C . PRO A 1 297 ? -20.774 4.194 14.123 1.00 96.94 297 PRO A C 1
ATOM 2324 O O . PRO A 1 297 ? -20.411 3.298 13.357 1.00 96.94 297 PRO A O 1
ATOM 2327 N N . ASP A 1 298 ? -22.057 4.424 14.406 1.00 96.75 298 ASP A N 1
ATOM 2328 C CA . ASP A 1 298 ? -23.160 3.588 13.911 1.00 96.75 298 ASP A CA 1
ATOM 2329 C C . ASP A 1 298 ? -23.463 3.817 12.421 1.00 96.75 298 ASP A C 1
ATOM 2331 O O . ASP A 1 298 ? -23.916 2.912 11.720 1.00 96.75 298 ASP A O 1
ATOM 2335 N N . GLN A 1 299 ? -23.173 5.012 11.900 1.00 98.06 299 GLN A N 1
ATOM 2336 C CA . GLN A 1 299 ? -23.359 5.350 10.485 1.00 98.06 299 GLN A CA 1
ATOM 2337 C C . GLN A 1 299 ? -22.217 4.852 9.595 1.00 98.06 299 GLN A C 1
ATOM 2339 O O . GLN A 1 299 ? -22.392 4.753 8.378 1.00 98.06 299 GLN A O 1
ATOM 2344 N N . LEU A 1 300 ? -21.049 4.537 10.161 1.00 98.56 300 LEU A N 1
ATOM 2345 C CA . LEU A 1 300 ? -19.843 4.278 9.377 1.00 98.56 300 LEU A CA 1
ATOM 2346 C C . LEU A 1 300 ? -19.970 3.048 8.462 1.00 98.56 300 LEU A C 1
ATOM 2348 O O . LEU A 1 300 ? -19.613 3.129 7.288 1.00 98.56 300 LEU A O 1
ATOM 2352 N N . MET A 1 301 ? -20.507 1.923 8.952 1.00 98.31 301 MET A N 1
ATOM 2353 C CA . MET A 1 301 ? -20.670 0.712 8.130 1.00 98.31 301 MET A CA 1
ATOM 2354 C C . MET A 1 301 ? -21.709 0.904 7.012 1.00 98.31 301 MET A C 1
ATOM 2356 O O . MET A 1 301 ? -21.360 0.671 5.849 1.00 98.31 301 MET A O 1
ATOM 2360 N N . PRO A 1 302 ? -22.933 1.404 7.294 1.00 98.50 302 PRO A N 1
ATOM 2361 C CA . PRO A 1 302 ? -23.874 1.800 6.244 1.00 98.50 302 PRO A CA 1
ATOM 2362 C C . PRO A 1 302 ? -23.273 2.789 5.237 1.00 98.50 302 PRO A C 1
ATOM 2364 O O . PRO A 1 302 ? -23.455 2.628 4.031 1.00 98.50 302 PRO A O 1
ATOM 2367 N N . GLY A 1 303 ? -22.500 3.771 5.709 1.00 98.69 303 GLY A N 1
ATOM 2368 C CA . GLY A 1 303 ? -21.827 4.760 4.869 1.00 98.69 303 GLY A CA 1
ATOM 2369 C C . GLY A 1 303 ? -20.797 4.150 3.927 1.00 98.69 303 GLY A C 1
ATOM 2370 O O . GLY A 1 303 ? -20.816 4.425 2.728 1.00 98.69 303 GLY A O 1
ATOM 2371 N N . LEU A 1 304 ? -19.923 3.276 4.427 1.00 98.81 304 LEU A N 1
ATOM 2372 C CA . LEU A 1 304 ? -18.930 2.596 3.594 1.00 98.81 304 LEU A CA 1
ATOM 2373 C C . LEU A 1 304 ? -19.589 1.662 2.575 1.00 98.81 304 LEU A C 1
ATOM 2375 O O . LEU A 1 304 ? -19.157 1.642 1.422 1.00 98.81 304 LEU A O 1
ATOM 2379 N N . LYS A 1 305 ? -20.660 0.955 2.957 1.00 98.75 305 LYS A N 1
ATOM 2380 C CA . LYS A 1 305 ? -21.487 0.181 2.021 1.00 98.75 305 LYS A CA 1
ATOM 2381 C C . LYS A 1 305 ? -22.035 1.079 0.903 1.00 98.75 305 LYS A C 1
ATOM 2383 O O . LYS A 1 305 ? -21.792 0.789 -0.266 1.00 98.75 305 LYS A O 1
ATOM 2388 N N . ALA A 1 306 ? -22.685 2.190 1.252 1.00 98.81 306 ALA A N 1
ATOM 2389 C CA . ALA A 1 306 ? -23.243 3.144 0.291 1.00 98.81 306 ALA A CA 1
ATOM 2390 C C . ALA A 1 306 ? -22.175 3.708 -0.661 1.00 98.81 306 ALA A C 1
ATOM 2392 O O . ALA A 1 306 ? -22.389 3.799 -1.866 1.00 98.81 306 ALA A O 1
ATOM 2393 N N . ILE A 1 307 ? -20.977 4.028 -0.162 1.00 98.88 307 ILE A N 1
ATOM 2394 C CA . ILE A 1 307 ? -19.870 4.491 -1.011 1.00 98.88 307 ILE A CA 1
ATOM 2395 C C . ILE A 1 307 ? -19.454 3.410 -2.022 1.00 98.88 307 ILE A C 1
ATOM 2397 O O . ILE A 1 307 ? -19.170 3.738 -3.179 1.00 98.88 307 ILE A O 1
ATOM 2401 N N . VAL A 1 308 ? -19.402 2.137 -1.612 1.00 98.81 308 VAL A N 1
ATOM 2402 C CA . VAL A 1 308 ? -19.101 1.017 -2.518 1.00 98.81 308 VAL A CA 1
ATOM 2403 C C . VAL A 1 308 ? -20.227 0.824 -3.539 1.00 98.81 308 VAL A C 1
ATOM 2405 O O . VAL A 1 308 ? -19.924 0.641 -4.718 1.00 98.81 308 VAL A O 1
ATOM 2408 N N . ASP A 1 309 ? -21.494 0.947 -3.138 1.00 98.69 309 ASP A N 1
ATOM 2409 C CA . ASP A 1 309 ? -22.661 0.848 -4.029 1.00 98.69 309 ASP A CA 1
ATOM 2410 C C . ASP A 1 309 ? -22.685 1.959 -5.086 1.00 98.69 309 ASP A C 1
ATOM 2412 O O . ASP A 1 309 ? -22.785 1.678 -6.286 1.00 98.69 309 ASP A O 1
ATOM 2416 N N . VAL A 1 310 ? -22.452 3.211 -4.680 1.00 98.56 310 VAL A N 1
ATOM 2417 C CA . VAL A 1 310 ? -22.317 4.340 -5.611 1.00 98.56 310 VAL A CA 1
ATOM 2418 C C . VAL A 1 310 ? -21.176 4.077 -6.597 1.00 98.56 310 VAL A C 1
ATOM 2420 O O . VAL A 1 310 ? -21.329 4.288 -7.802 1.00 98.56 310 VAL A O 1
ATOM 2423 N N . HIS A 1 311 ? -20.030 3.558 -6.143 1.00 98.38 311 HIS A N 1
ATOM 2424 C CA . HIS A 1 311 ? -18.961 3.188 -7.071 1.00 98.38 311 HIS A CA 1
ATOM 2425 C C . HIS A 1 311 ? -19.382 2.066 -8.030 1.00 98.38 311 HIS A C 1
ATOM 2427 O O . HIS A 1 311 ? -19.127 2.175 -9.231 1.00 98.38 311 HIS A O 1
ATOM 2433 N N . LYS A 1 312 ? -20.043 1.023 -7.516 1.00 97.62 312 LYS A N 1
ATOM 2434 C CA . LYS A 1 312 ? -20.532 -0.137 -8.275 1.00 97.62 312 LYS A CA 1
ATOM 2435 C C . LYS A 1 312 ? -21.477 0.281 -9.406 1.00 97.62 312 LYS A C 1
ATOM 2437 O O . LYS A 1 312 ? -21.382 -0.277 -10.507 1.00 97.62 312 LYS A O 1
ATOM 2442 N N . GLN A 1 313 ? -22.333 1.272 -9.151 1.00 97.00 313 GLN A N 1
ATOM 2443 C CA . GLN A 1 313 ? -23.299 1.826 -10.102 1.00 97.00 313 GLN A CA 1
ATOM 2444 C C . GLN A 1 313 ? -22.663 2.807 -11.100 1.00 97.00 313 GLN A C 1
ATOM 2446 O O . GLN A 1 313 ? -22.938 2.737 -12.299 1.00 97.00 313 GLN A O 1
ATOM 2451 N N . TRP A 1 314 ? -21.807 3.717 -10.627 1.00 97.56 314 TRP A N 1
ATOM 2452 C CA . TRP A 1 314 ? -21.356 4.870 -11.416 1.00 97.56 314 TRP A CA 1
ATOM 2453 C C . TRP A 1 314 ? -19.939 4.744 -11.984 1.00 97.56 314 TRP A C 1
ATOM 2455 O O . TRP A 1 314 ? -19.554 5.529 -12.847 1.00 97.56 314 TRP A O 1
ATOM 2465 N N . GLY A 1 315 ? -19.130 3.786 -11.535 1.00 97.44 315 GLY A N 1
ATOM 2466 C CA . GLY A 1 315 ? -17.798 3.562 -12.093 1.00 97.44 315 GLY A CA 1
ATOM 2467 C C . GLY A 1 315 ? -17.837 3.191 -13.582 1.00 97.44 315 GLY A C 1
ATOM 2468 O O . GLY A 1 315 ? -18.753 2.523 -14.059 1.00 97.44 315 GLY A O 1
ATOM 2469 N N . ASP A 1 316 ? -16.806 3.572 -14.333 1.00 98.19 316 ASP A N 1
ATOM 2470 C CA . ASP A 1 316 ? -16.693 3.176 -15.740 1.00 98.19 316 ASP A CA 1
ATOM 2471 C C . ASP A 1 316 ? -16.441 1.659 -15.854 1.00 98.19 316 ASP A C 1
ATOM 2473 O O . ASP A 1 316 ? -15.493 1.138 -15.264 1.00 98.19 316 ASP A O 1
ATOM 2477 N N . ARG A 1 317 ? -17.288 0.948 -16.604 1.00 97.88 317 ARG A N 1
ATOM 2478 C CA . ARG A 1 317 ? -17.161 -0.493 -16.902 1.00 97.88 317 ARG A CA 1
ATOM 2479 C C . ARG A 1 317 ? -16.740 -0.777 -18.347 1.00 97.88 317 ARG A C 1
ATOM 2481 O O . ARG A 1 317 ? -16.472 -1.927 -18.698 1.00 97.88 317 ARG A O 1
ATOM 2488 N N . LYS A 1 318 ? -16.644 0.258 -19.184 1.00 96.88 318 LYS A N 1
ATOM 2489 C CA . LYS A 1 318 ? -16.191 0.187 -20.579 1.00 96.88 318 LYS A CA 1
ATOM 2490 C C . LYS A 1 318 ? -14.681 0.365 -20.676 1.00 96.88 318 LYS A C 1
ATOM 2492 O O . LYS A 1 318 ? -13.992 -0.405 -21.343 1.00 96.88 318 LYS A O 1
ATOM 2497 N N . ASN A 1 319 ? -14.141 1.382 -20.005 1.00 95.62 319 ASN A N 1
ATOM 2498 C CA . ASN A 1 319 ? -12.728 1.728 -20.061 1.00 95.62 319 ASN A CA 1
ATOM 2499 C C . ASN A 1 319 ? -12.035 1.535 -18.709 1.00 95.62 319 ASN A C 1
ATOM 2501 O O . ASN A 1 319 ? -11.989 2.415 -17.850 1.00 95.62 319 ASN A O 1
ATOM 2505 N N . ARG A 1 320 ? -11.348 0.396 -18.576 1.00 95.00 320 ARG A N 1
ATOM 2506 C CA . ARG A 1 320 ? -10.595 0.012 -17.368 1.00 95.00 320 ARG A CA 1
ATOM 2507 C C . ARG A 1 320 ? -9.499 1.003 -16.958 1.00 95.00 320 ARG A C 1
ATOM 2509 O O . ARG A 1 320 ? -9.040 0.949 -15.817 1.00 95.00 320 ARG A O 1
ATOM 2516 N N . VAL A 1 321 ? -9.054 1.893 -17.857 1.00 94.38 321 VAL A N 1
ATOM 2517 C CA . VAL A 1 321 ? -8.096 2.970 -17.534 1.00 94.38 321 VAL A CA 1
ATOM 2518 C C . VAL A 1 321 ? -8.724 4.006 -16.599 1.00 94.38 321 VAL A C 1
ATOM 2520 O O . VAL A 1 321 ? -8.035 4.498 -15.702 1.00 94.38 321 VAL A O 1
ATOM 2523 N N . TRP A 1 322 ? -10.020 4.282 -16.765 1.00 96.88 322 TRP A N 1
ATOM 2524 C CA . TRP A 1 322 ? -10.762 5.282 -15.997 1.00 96.88 322 TRP A CA 1
ATOM 2525 C C . TRP A 1 322 ? -11.813 4.684 -15.040 1.00 96.88 322 TRP A C 1
ATOM 2527 O O . TRP A 1 322 ? -12.602 5.408 -14.449 1.00 96.88 322 TRP A O 1
ATOM 2537 N N . ALA A 1 323 ? -11.770 3.370 -14.803 1.00 97.69 323 ALA A N 1
ATOM 2538 C CA . ALA A 1 323 ? -12.737 2.624 -13.985 1.00 97.69 323 ALA A CA 1
ATOM 2539 C C . ALA A 1 323 ? -12.621 2.796 -12.456 1.00 97.69 323 ALA A C 1
ATOM 2541 O O . ALA A 1 323 ? -13.378 2.191 -11.707 1.00 97.69 323 ALA A O 1
ATOM 2542 N N . ARG A 1 324 ? -11.648 3.562 -11.948 1.00 98.50 324 ARG A N 1
ATOM 2543 C CA . ARG A 1 324 ? -11.444 3.751 -10.493 1.00 98.50 324 ARG A CA 1
ATOM 2544 C C . ARG A 1 324 ? -12.289 4.911 -9.970 1.00 98.50 324 ARG A C 1
ATOM 2546 O O . ARG A 1 324 ? -12.443 5.906 -10.671 1.00 98.50 324 ARG A O 1
ATOM 2553 N N . LEU A 1 325 ? -12.706 4.835 -8.703 1.00 98.56 325 LEU A N 1
ATOM 2554 C CA . LEU A 1 325 ? -13.538 5.848 -8.036 1.00 98.56 325 LEU A CA 1
ATOM 2555 C C . LEU A 1 325 ? -13.041 7.296 -8.211 1.00 98.56 325 LEU A C 1
ATOM 2557 O O . LEU A 1 325 ? -13.846 8.195 -8.433 1.00 98.56 325 LEU A O 1
ATOM 2561 N N . LYS A 1 326 ? -11.722 7.529 -8.207 1.00 97.44 326 LYS A N 1
ATOM 2562 C CA . LYS A 1 326 ? -11.142 8.865 -8.436 1.00 97.44 326 LYS A CA 1
ATOM 2563 C C . LYS A 1 326 ? -11.642 9.564 -9.706 1.00 97.44 326 LYS A C 1
ATOM 2565 O O . LYS A 1 326 ? -11.744 10.783 -9.723 1.00 97.44 326 LYS A O 1
ATOM 2570 N N . TYR A 1 327 ? -11.976 8.814 -10.758 1.00 97.75 327 TYR A N 1
ATOM 2571 C CA . TYR A 1 327 ? -12.485 9.381 -12.009 1.00 97.75 327 TYR A CA 1
ATOM 2572 C C . TYR A 1 327 ? -13.974 9.730 -11.942 1.00 97.75 327 TYR A C 1
ATOM 2574 O O . TYR A 1 327 ? -14.395 10.671 -12.609 1.00 97.75 327 TYR A O 1
ATOM 2582 N N . VAL A 1 328 ? -14.748 9.032 -11.104 1.00 98.00 328 VAL A N 1
ATOM 2583 C CA . VAL A 1 328 ? -16.129 9.420 -10.781 1.00 98.00 328 VAL A CA 1
ATOM 2584 C C . VAL A 1 328 ? -16.113 10.748 -10.031 1.00 98.00 328 VAL A C 1
ATOM 2586 O O . VAL A 1 328 ? -16.739 11.707 -10.471 1.00 98.00 328 VAL A O 1
ATOM 2589 N N . VAL A 1 329 ? -15.310 10.835 -8.965 1.00 97.81 329 VAL A N 1
ATOM 2590 C CA . VAL A 1 329 ? -15.160 12.059 -8.162 1.00 97.81 329 VAL A CA 1
ATOM 2591 C C . VAL A 1 329 ? -14.591 13.214 -8.993 1.00 97.81 329 VAL A C 1
ATOM 2593 O O . VAL A 1 329 ? -15.001 14.355 -8.810 1.00 97.81 329 VAL A O 1
ATOM 2596 N N . TRP A 1 330 ? -13.670 12.942 -9.922 1.00 95.44 330 TRP A N 1
ATOM 2597 C CA . TRP A 1 330 ? -13.135 13.956 -10.834 1.00 95.44 330 TRP A CA 1
ATOM 2598 C C . TRP A 1 330 ? -14.189 14.476 -11.815 1.00 95.44 330 TRP A C 1
ATOM 2600 O O . TRP A 1 330 ? -14.320 15.687 -11.951 1.00 95.44 330 TRP A O 1
ATOM 2610 N N . LYS A 1 331 ? -14.949 13.586 -12.468 1.00 95.81 331 LYS A N 1
ATOM 2611 C CA . LYS A 1 331 ? -15.925 13.980 -13.496 1.00 95.81 331 LYS A CA 1
ATOM 2612 C C . LYS A 1 331 ? -17.160 14.659 -12.905 1.00 95.81 331 LYS A C 1
ATOM 2614 O O . LYS A 1 331 ? -17.643 15.623 -13.482 1.00 95.81 331 LYS A O 1
ATOM 2619 N N . GLN A 1 332 ? -17.681 14.134 -11.797 1.00 97.44 332 GLN A N 1
ATOM 2620 C CA . GLN A 1 332 ? -18.944 14.595 -11.210 1.00 97.44 332 GLN A CA 1
ATOM 2621 C C . GLN A 1 332 ? -18.751 15.613 -10.075 1.00 97.44 332 GLN A C 1
ATOM 2623 O O . GLN A 1 332 ? -19.650 16.392 -9.771 1.00 97.44 332 GLN A O 1
ATOM 2628 N N . GLY A 1 333 ? -17.578 15.623 -9.438 1.00 97.06 333 GLY A N 1
ATOM 2629 C CA . GLY A 1 333 ? -17.298 16.453 -8.269 1.00 97.06 333 GLY A CA 1
ATOM 2630 C C . GLY A 1 333 ? -17.686 15.798 -6.937 1.00 97.06 333 GLY A C 1
ATOM 2631 O O . GLY A 1 333 ? -18.502 14.879 -6.864 1.00 97.06 333 GLY A O 1
ATOM 2632 N N . ILE A 1 334 ? -17.082 16.289 -5.848 1.00 97.81 334 ILE A N 1
ATOM 2633 C CA . ILE A 1 334 ? -17.303 15.752 -4.492 1.00 97.81 334 ILE A CA 1
ATOM 2634 C C . ILE A 1 334 ? -18.710 16.060 -3.963 1.00 97.81 334 ILE A C 1
ATOM 2636 O O . ILE A 1 334 ? -19.291 15.226 -3.280 1.00 97.81 334 ILE A O 1
ATOM 2640 N N . ALA A 1 335 ? -19.279 17.218 -4.314 1.00 97.88 335 ALA A N 1
ATOM 2641 C CA . ALA A 1 335 ? -20.628 17.601 -3.896 1.00 97.88 335 ALA A CA 1
ATOM 2642 C C . ALA A 1 335 ? -21.682 16.640 -4.460 1.00 97.88 335 ALA A C 1
ATOM 2644 O O . ALA A 1 335 ? -22.487 16.108 -3.706 1.00 97.88 335 ALA A O 1
ATOM 2645 N N . TRP A 1 336 ? -21.606 16.334 -5.760 1.00 98.25 336 TRP A N 1
ATOM 2646 C CA . TRP A 1 336 ? -22.463 15.324 -6.379 1.00 98.25 336 TRP A CA 1
ATOM 2647 C C . TRP A 1 336 ? -22.325 13.964 -5.687 1.00 98.25 336 TRP A C 1
ATOM 2649 O O . TRP A 1 336 ? -23.326 13.316 -5.395 1.00 98.25 336 TRP A O 1
ATOM 2659 N N . TYR A 1 337 ? -21.090 13.554 -5.374 1.00 98.38 337 TYR A N 1
ATOM 2660 C CA . TYR A 1 337 ? -20.844 12.263 -4.736 1.00 98.38 337 TYR A CA 1
ATOM 2661 C C . TYR A 1 337 ? -21.478 12.176 -3.341 1.00 98.38 337 TYR A C 1
ATOM 2663 O O . TYR A 1 337 ? -22.061 11.148 -3.008 1.00 98.38 337 TYR A O 1
ATOM 2671 N N . ARG A 1 338 ? -21.419 13.256 -2.545 1.00 98.38 338 ARG A N 1
ATOM 2672 C CA . ARG A 1 338 ? -22.108 13.334 -1.242 1.00 98.38 338 ARG A CA 1
ATOM 2673 C C . ARG A 1 338 ? -23.605 13.089 -1.387 1.00 98.38 338 ARG A C 1
ATOM 2675 O O . ARG A 1 338 ? -24.155 12.305 -0.624 1.00 98.38 338 ARG A O 1
ATOM 2682 N N . GLU A 1 339 ? -24.239 13.709 -2.377 1.00 98.31 339 GLU A N 1
ATOM 2683 C CA . GLU A 1 339 ? -25.677 13.542 -2.607 1.00 98.31 339 GLU A CA 1
ATOM 2684 C C . GLU A 1 339 ? -26.037 12.120 -3.055 1.00 98.31 339 GLU A C 1
ATOM 2686 O O . GLU A 1 339 ? -27.053 11.593 -2.615 1.00 98.31 339 GLU A O 1
ATOM 2691 N N . GLN A 1 340 ? -25.186 11.448 -3.841 1.00 98.44 340 GLN A N 1
ATOM 2692 C CA . GLN A 1 340 ? -25.412 10.033 -4.172 1.00 98.44 340 GLN A CA 1
ATOM 2693 C C . GLN A 1 340 ? -25.308 9.124 -2.943 1.00 98.44 340 GLN A C 1
ATOM 2695 O O . GLN A 1 340 ? -26.139 8.243 -2.771 1.00 98.44 340 GLN A O 1
ATOM 2700 N N . VAL A 1 341 ? -24.331 9.352 -2.059 1.00 98.50 341 VAL A N 1
ATOM 2701 C CA . VAL A 1 341 ? -24.205 8.561 -0.821 1.00 98.50 341 VAL A CA 1
ATOM 2702 C C . VAL A 1 341 ? -25.398 8.801 0.111 1.00 98.50 341 VAL A C 1
ATOM 2704 O O . VAL A 1 341 ? -25.901 7.854 0.707 1.00 98.50 341 VAL A O 1
ATOM 2707 N N . LYS A 1 342 ? -25.902 10.038 0.208 1.00 98.19 342 LYS A N 1
ATOM 2708 C CA . LYS A 1 342 ? -27.130 10.330 0.968 1.00 98.19 342 LYS A CA 1
ATOM 2709 C C . LYS A 1 342 ? -28.369 9.672 0.358 1.00 98.19 342 LYS A C 1
ATOM 2711 O O . LYS A 1 342 ? -29.244 9.231 1.098 1.00 98.19 342 LYS A O 1
ATOM 2716 N N . ALA A 1 343 ? -28.439 9.575 -0.971 1.00 97.88 343 ALA A N 1
ATOM 2717 C CA . ALA A 1 343 ? -29.543 8.921 -1.674 1.00 97.88 343 ALA A CA 1
ATOM 2718 C C . ALA A 1 343 ? -29.629 7.405 -1.397 1.00 97.88 343 ALA A C 1
ATOM 2720 O O . ALA A 1 343 ? -30.713 6.840 -1.509 1.00 97.88 343 ALA A O 1
ATOM 2721 N N . GLU A 1 344 ? -28.538 6.773 -0.949 1.00 97.38 344 GLU A N 1
ATOM 2722 C CA . GLU A 1 344 ? -28.528 5.395 -0.422 1.00 97.38 344 GLU A CA 1
ATOM 2723 C C . GLU A 1 344 ? -29.122 5.284 1.003 1.00 97.38 344 GLU A C 1
ATOM 2725 O O . GLU A 1 344 ? -29.106 4.213 1.609 1.00 97.38 344 GLU A O 1
ATOM 2730 N N . GLY A 1 345 ? -29.645 6.381 1.565 1.00 95.56 345 GLY A N 1
ATOM 2731 C CA . GLY A 1 345 ? -30.313 6.410 2.869 1.00 95.56 345 GLY A CA 1
ATOM 2732 C C . GLY A 1 345 ? -29.385 6.639 4.064 1.00 95.56 345 GLY A C 1
ATOM 2733 O O . GLY A 1 345 ? -29.797 6.418 5.202 1.00 95.56 345 GLY A O 1
ATOM 2734 N N . VAL A 1 346 ? -28.143 7.081 3.837 1.00 95.56 346 VAL A N 1
ATOM 2735 C CA . VAL A 1 346 ? -27.166 7.347 4.905 1.00 95.56 346 VAL A CA 1
ATOM 2736 C C . VAL A 1 346 ? -27.089 8.842 5.214 1.00 95.56 346 VAL A C 1
ATOM 2738 O O . VAL A 1 346 ? -26.900 9.660 4.317 1.00 95.56 346 VAL A O 1
ATOM 2741 N N . SER A 1 347 ? -27.181 9.203 6.495 1.00 95.19 347 SER A N 1
ATOM 2742 C CA . SER A 1 347 ? -26.922 10.567 6.974 1.00 95.19 347 SER A CA 1
ATOM 2743 C C . SER A 1 347 ? -25.495 10.688 7.507 1.00 95.19 347 SER A C 1
ATOM 2745 O O . SER A 1 347 ? -24.968 9.726 8.062 1.00 95.19 347 SER A O 1
ATOM 2747 N N . PHE A 1 348 ? -24.883 11.855 7.322 1.00 98.25 348 PHE A N 1
ATOM 2748 C CA . PHE A 1 348 ? -23.561 12.212 7.836 1.00 98.25 348 PHE A CA 1
ATOM 2749 C C . PHE A 1 348 ? -23.394 13.736 7.815 1.00 98.25 348 PHE A C 1
ATOM 2751 O O . PHE A 1 348 ? -24.019 14.430 7.003 1.00 98.25 348 PHE A O 1
ATOM 2758 N N . ASP A 1 349 ? -22.526 14.245 8.680 1.00 98.25 349 ASP A N 1
ATOM 2759 C CA . ASP A 1 349 ? -22.265 15.673 8.819 1.00 98.25 349 ASP A CA 1
ATOM 2760 C C . ASP A 1 349 ? -21.295 16.188 7.742 1.00 98.25 349 ASP A C 1
ATOM 2762 O O . ASP A 1 349 ? -20.549 15.410 7.127 1.00 98.25 349 ASP A O 1
ATOM 2766 N N . PRO A 1 350 ? -21.276 17.508 7.474 1.00 98.06 350 PRO A N 1
ATOM 2767 C CA . PRO A 1 350 ? -20.251 18.125 6.638 1.00 98.06 350 PRO A CA 1
ATOM 2768 C C . PRO A 1 350 ? -18.825 17.747 7.083 1.00 98.06 350 PRO A C 1
ATOM 2770 O O . PRO A 1 350 ? -18.606 17.432 8.251 1.00 98.06 350 PRO A O 1
ATOM 2773 N N . PRO A 1 351 ? -17.839 17.754 6.167 1.00 97.75 351 PRO A N 1
ATOM 2774 C CA . PRO A 1 351 ? -16.460 17.446 6.534 1.00 97.75 351 PRO A CA 1
ATOM 2775 C C . PRO A 1 351 ? -15.903 18.471 7.528 1.00 97.75 351 PRO A C 1
ATOM 2777 O O . PRO A 1 351 ? -16.173 19.665 7.401 1.00 97.75 351 PRO A O 1
ATOM 2780 N N . ASP A 1 352 ? -15.071 18.005 8.457 1.00 96.50 352 ASP A N 1
ATOM 2781 C CA . ASP A 1 352 ? -14.223 18.878 9.260 1.00 96.50 352 ASP A CA 1
ATOM 2782 C C . ASP A 1 352 ? -12.990 19.267 8.425 1.00 96.50 352 ASP A C 1
ATOM 2784 O O . ASP A 1 352 ? -12.160 18.434 8.055 1.00 96.50 352 ASP A O 1
ATOM 2788 N N . GLU A 1 353 ? -12.899 20.542 8.052 1.00 93.62 353 GLU A N 1
ATOM 2789 C CA . GLU A 1 353 ? -11.781 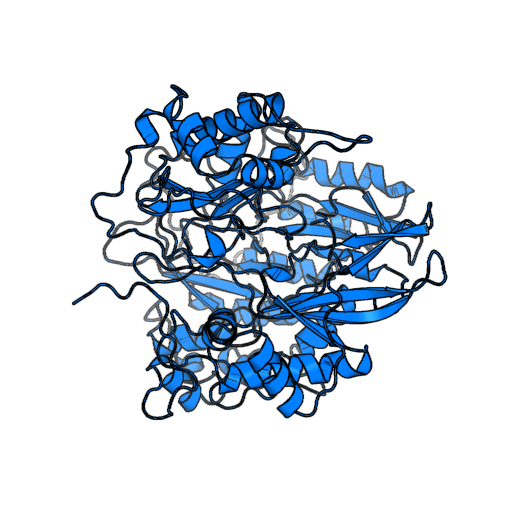21.065 7.254 1.00 93.62 353 GLU A CA 1
ATOM 2790 C C . GLU A 1 353 ? -10.516 21.291 8.105 1.00 93.62 353 GLU A C 1
ATOM 2792 O O . GLU A 1 353 ? -9.439 21.514 7.555 1.00 93.62 353 GLU A O 1
ATOM 2797 N N . SER A 1 354 ? -10.628 21.229 9.438 1.00 92.19 354 SER A N 1
ATOM 2798 C CA . SER A 1 354 ? -9.500 21.362 10.366 1.00 92.19 354 SER A CA 1
ATOM 2799 C C . SER A 1 354 ? -8.834 20.027 10.710 1.00 92.19 354 SER A C 1
ATOM 2801 O O . SER A 1 354 ? -7.694 20.018 11.183 1.00 92.19 354 SER A O 1
ATOM 2803 N N . LEU A 1 355 ? -9.505 18.898 10.446 1.00 93.44 355 LEU A N 1
ATOM 2804 C CA . LEU A 1 355 ? -8.980 17.580 10.777 1.00 93.44 355 LEU A CA 1
ATOM 2805 C C . LEU A 1 355 ? -7.762 17.239 9.917 1.00 93.44 355 LEU A C 1
ATOM 2807 O O . LEU A 1 355 ? -7.833 17.098 8.690 1.00 93.44 355 LEU A O 1
ATOM 2811 N N . HIS A 1 356 ? -6.652 16.992 10.602 1.00 90.94 356 HIS A N 1
ATOM 2812 C CA . HIS A 1 356 ? -5.440 16.468 10.007 1.00 90.94 356 HIS A CA 1
ATOM 2813 C C . HIS A 1 356 ? -5.260 14.990 10.389 1.00 90.94 356 HIS A C 1
ATOM 2815 O O . HIS A 1 356 ? -5.250 14.675 11.579 1.00 90.94 356 HIS A O 1
ATOM 2821 N N . PRO A 1 357 ? -5.085 14.065 9.424 1.00 89.88 357 PRO A N 1
ATOM 2822 C CA . PRO A 1 357 ? -5.008 12.631 9.715 1.00 89.88 357 PRO A CA 1
ATOM 2823 C C . PRO A 1 357 ? -3.716 12.211 10.433 1.00 89.88 357 PRO A C 1
ATOM 2825 O O . PRO A 1 357 ? -3.620 11.063 10.860 1.00 89.88 357 PRO A O 1
ATOM 2828 N N . GLY A 1 358 ? -2.746 13.120 10.567 1.00 91.12 358 GLY A N 1
ATOM 2829 C CA . GLY A 1 358 ? -1.474 12.883 11.243 1.00 91.12 358 GLY A CA 1
ATOM 2830 C C . GLY A 1 358 ? -0.334 12.504 10.301 1.00 91.12 358 GLY A C 1
ATOM 2831 O O . GLY A 1 358 ? -0.514 12.365 9.091 1.00 91.12 358 GLY A O 1
ATOM 2832 N N . GLU A 1 359 ? 0.851 12.350 10.883 1.00 90.69 359 GLU A N 1
ATOM 2833 C CA . GLU A 1 359 ? 2.064 11.919 10.182 1.00 90.69 359 GLU A CA 1
ATOM 2834 C C . GLU A 1 359 ? 1.998 10.429 9.820 1.00 90.69 359 GLU A C 1
ATOM 2836 O O . GLU A 1 359 ? 1.333 9.635 10.491 1.00 90.69 359 GLU A O 1
ATOM 2841 N N . ARG A 1 360 ? 2.734 10.013 8.786 1.00 93.19 360 ARG A N 1
ATOM 2842 C CA . ARG A 1 360 ? 2.965 8.590 8.504 1.00 93.19 360 ARG A CA 1
ATOM 2843 C C . ARG A 1 360 ? 3.940 8.010 9.529 1.00 93.19 360 ARG A C 1
ATOM 2845 O O . ARG A 1 360 ? 5.154 8.051 9.330 1.00 93.19 360 ARG A O 1
ATOM 2852 N N . MET A 1 361 ? 3.420 7.427 10.606 1.00 94.56 361 MET A N 1
ATOM 2853 C CA . MET A 1 361 ? 4.256 6.740 11.591 1.00 94.56 361 MET A CA 1
ATOM 2854 C C . MET A 1 361 ? 4.674 5.360 11.066 1.00 94.56 361 MET A C 1
ATOM 2856 O O . MET A 1 361 ? 3.859 4.597 10.554 1.00 94.56 361 MET A O 1
ATOM 2860 N N . LEU A 1 362 ? 5.964 5.025 11.157 1.00 95.06 362 LEU A N 1
ATOM 2861 C CA . LEU A 1 362 ? 6.465 3.703 10.737 1.00 95.06 362 LEU A CA 1
ATOM 2862 C C . LEU A 1 362 ? 6.442 2.670 11.858 1.00 95.06 362 LEU A C 1
ATOM 2864 O O . LEU A 1 362 ? 6.538 1.476 11.590 1.00 95.06 362 LEU A O 1
ATOM 2868 N N . HIS A 1 363 ? 6.298 3.138 13.100 1.00 96.19 363 HIS A N 1
ATOM 2869 C CA . HIS A 1 363 ? 6.335 2.329 14.319 1.00 96.19 363 HIS A CA 1
ATOM 2870 C C . HIS A 1 363 ? 7.654 1.580 14.540 1.00 96.19 363 HIS A C 1
ATOM 2872 O O . HIS A 1 363 ? 7.682 0.632 15.314 1.00 96.19 363 HIS A O 1
ATOM 2878 N N . HIS A 1 364 ? 8.749 1.989 13.891 1.00 97.31 364 HIS A N 1
ATOM 2879 C CA . HIS A 1 364 ? 10.062 1.366 14.075 1.00 97.31 364 HIS A CA 1
ATOM 2880 C C . HIS A 1 364 ? 10.581 1.526 15.506 1.00 97.31 364 HIS A C 1
ATOM 2882 O O . HIS A 1 364 ? 10.389 2.567 16.135 1.00 97.31 364 HIS A O 1
ATOM 2888 N N . GLY A 1 365 ? 11.291 0.511 15.995 1.00 97.56 365 GLY A N 1
ATOM 2889 C CA . GLY A 1 365 ? 11.813 0.484 17.358 1.00 97.56 365 GLY A CA 1
ATOM 2890 C C . GLY A 1 365 ? 10.738 0.196 18.407 1.00 97.56 365 GLY A C 1
ATOM 2891 O O . GLY A 1 365 ? 9.684 -0.362 18.108 1.00 97.56 365 GLY A O 1
ATOM 2892 N N . TRP A 1 366 ? 11.038 0.541 19.659 1.00 97.75 366 TRP A N 1
ATOM 2893 C CA . TRP A 1 366 ? 10.202 0.218 20.814 1.00 97.75 366 TRP A CA 1
ATOM 2894 C C . TRP A 1 366 ? 9.025 1.178 20.984 1.00 97.75 366 TRP A C 1
ATOM 2896 O O . TRP A 1 366 ? 9.218 2.384 21.116 1.00 97.75 366 TRP A O 1
ATOM 2906 N N . ASN A 1 367 ? 7.824 0.615 21.080 1.00 96.38 367 ASN A N 1
ATOM 2907 C CA . ASN A 1 367 ? 6.572 1.308 21.359 1.00 96.38 367 ASN A CA 1
ATOM 2908 C C . ASN A 1 367 ? 5.908 0.646 22.570 1.00 96.38 367 ASN A C 1
ATOM 2910 O O . ASN A 1 367 ? 5.810 -0.579 22.629 1.00 96.38 367 ASN A O 1
ATOM 2914 N N . GLU A 1 368 ? 5.471 1.441 23.537 1.00 95.56 368 GLU A N 1
ATOM 2915 C CA . GLU A 1 368 ? 4.756 0.948 24.718 1.00 95.56 368 GLU A CA 1
ATOM 2916 C C . GLU A 1 368 ? 3.300 0.623 24.339 1.00 95.56 368 GLU A C 1
ATOM 2918 O O . GLU A 1 368 ? 2.661 1.383 23.609 1.00 95.56 368 GLU A O 1
ATOM 2923 N N . GLN A 1 369 ? 2.780 -0.516 24.793 1.00 95.25 369 GLN A N 1
ATOM 2924 C CA . GLN A 1 369 ? 1.397 -0.930 24.564 1.00 95.25 369 GLN A CA 1
ATOM 2925 C C . GLN A 1 369 ? 0.510 -0.416 25.695 1.00 95.25 369 GLN A C 1
ATOM 2927 O O . GLN A 1 369 ? 0.598 -0.866 26.838 1.00 95.25 369 GLN A O 1
ATOM 2932 N N . GLU A 1 370 ? -0.386 0.506 25.354 1.00 91.56 370 GLU A N 1
ATOM 2933 C CA . GLU A 1 370 ? -1.243 1.197 26.320 1.00 91.56 370 GLU A CA 1
ATOM 2934 C C . GLU A 1 370 ? -2.128 0.231 27.129 1.00 91.56 370 GLU A C 1
ATOM 2936 O O . GLU A 1 370 ? -2.323 0.422 28.326 1.00 91.56 370 GLU A O 1
ATOM 2941 N N . SER A 1 371 ? -2.640 -0.834 26.505 1.00 93.25 371 SER A N 1
ATOM 2942 C CA . SER A 1 371 ? -3.607 -1.744 27.129 1.00 93.25 371 SER A CA 1
ATOM 2943 C C . SER A 1 371 ? -3.050 -2.668 28.217 1.00 93.25 371 SER A C 1
ATOM 2945 O O . SER A 1 371 ? -3.831 -3.201 29.003 1.00 93.25 371 SER A O 1
ATOM 2947 N N . ASN A 1 372 ? -1.743 -2.947 28.228 1.00 93.56 372 ASN A N 1
ATOM 2948 C CA . ASN A 1 372 ? -1.168 -4.014 29.063 1.00 93.56 372 ASN A CA 1
ATOM 2949 C C . ASN A 1 372 ? 0.226 -3.702 29.643 1.00 93.56 372 ASN A C 1
ATOM 2951 O O . ASN A 1 372 ? 0.722 -4.498 30.437 1.00 93.56 372 ASN A O 1
ATOM 2955 N N . GLY A 1 373 ? 0.861 -2.585 29.270 1.00 89.62 373 GLY A N 1
ATOM 2956 C CA . GLY A 1 373 ? 2.209 -2.224 29.727 1.00 89.62 373 GLY A CA 1
ATOM 2957 C C . GLY A 1 373 ? 3.343 -3.053 29.110 1.00 89.62 373 GLY A C 1
ATOM 2958 O O . GLY A 1 373 ? 4.495 -2.907 29.514 1.00 89.62 373 GLY A O 1
ATOM 2959 N N . LEU A 1 374 ? 3.044 -3.921 28.137 1.00 96.88 374 LEU A N 1
ATOM 2960 C CA . LEU A 1 374 ? 4.047 -4.632 27.345 1.00 96.88 374 LEU A CA 1
ATOM 2961 C C . LEU A 1 374 ? 4.582 -3.732 26.225 1.00 96.88 374 LEU A C 1
ATOM 2963 O O . LEU A 1 374 ? 4.165 -2.590 26.040 1.00 96.88 374 LEU A O 1
ATOM 2967 N N . TRP A 1 375 ? 5.520 -4.253 25.446 1.00 98.06 375 TRP A N 1
ATOM 2968 C CA . TRP A 1 375 ? 6.202 -3.514 24.396 1.00 98.06 375 TRP A CA 1
ATOM 2969 C C . TRP A 1 375 ? 5.993 -4.148 23.029 1.00 98.06 375 TRP A C 1
ATOM 2971 O O . TRP A 1 375 ? 5.906 -5.367 22.883 1.00 98.06 375 TRP A O 1
ATOM 2981 N N . ALA A 1 376 ? 5.888 -3.302 22.011 1.00 98.25 376 ALA A N 1
ATOM 2982 C CA . ALA A 1 376 ? 5.939 -3.691 20.615 1.00 98.25 376 ALA A CA 1
ATOM 2983 C C . ALA A 1 376 ? 7.225 -3.163 19.965 1.00 98.25 376 ALA A C 1
ATOM 2985 O O . ALA A 1 376 ? 7.643 -2.035 20.232 1.00 98.25 376 ALA A O 1
ATOM 2986 N N . TYR A 1 377 ? 7.846 -3.962 19.102 1.00 98.69 377 TYR A N 1
ATOM 2987 C CA . TYR A 1 377 ? 9.034 -3.600 18.340 1.00 98.69 377 TYR A CA 1
ATOM 2988 C C . TYR A 1 377 ? 8.734 -3.581 16.841 1.00 98.69 377 TYR A C 1
ATOM 2990 O O . TYR A 1 377 ? 8.432 -4.621 16.251 1.00 98.69 377 TYR A O 1
ATOM 2998 N N . GLY A 1 378 ? 8.837 -2.413 16.205 1.00 98.56 378 GLY A N 1
ATOM 2999 C CA . GLY A 1 378 ? 8.787 -2.317 14.748 1.00 98.56 378 GLY A CA 1
ATOM 3000 C C . GLY A 1 378 ? 10.146 -2.623 14.134 1.00 98.56 378 GLY A C 1
ATOM 3001 O O . GLY A 1 378 ? 11.088 -1.844 14.292 1.00 98.56 378 GLY A O 1
ATOM 3002 N N . ALA A 1 379 ? 10.237 -3.737 13.416 1.00 98.31 379 ALA A N 1
ATOM 3003 C CA . ALA A 1 379 ? 11.429 -4.178 12.708 1.00 98.31 379 ALA A CA 1
ATOM 3004 C C . ALA A 1 379 ? 11.359 -3.740 11.241 1.00 98.31 379 ALA A C 1
ATOM 3006 O O . ALA A 1 379 ? 10.469 -4.172 10.502 1.00 98.31 379 ALA A O 1
ATOM 3007 N N . TYR A 1 380 ? 12.302 -2.890 10.826 1.00 98.00 380 TYR A N 1
ATOM 3008 C CA . TYR A 1 380 ? 12.427 -2.462 9.434 1.00 98.00 380 TYR A CA 1
ATOM 3009 C C . TYR A 1 380 ? 12.794 -3.650 8.545 1.00 98.00 380 TYR A C 1
ATOM 3011 O O . TYR A 1 380 ? 13.752 -4.377 8.819 1.00 98.00 380 TYR A O 1
ATOM 3019 N N . VAL A 1 381 ? 12.056 -3.817 7.451 1.00 96.62 381 VAL A N 1
ATOM 3020 C CA . VAL A 1 381 ? 12.341 -4.834 6.440 1.00 96.62 381 VAL A CA 1
ATOM 3021 C C . VAL A 1 381 ? 12.568 -4.125 5.117 1.00 96.62 381 VAL A C 1
ATOM 3023 O O . VAL A 1 381 ? 11.629 -3.631 4.494 1.00 96.62 381 VAL A O 1
ATOM 3026 N N . GLU A 1 382 ? 13.823 -4.097 4.666 1.00 93.88 382 GLU A N 1
ATOM 3027 C CA . GLU A 1 382 ? 14.211 -3.400 3.440 1.00 93.88 382 GLU A CA 1
ATOM 3028 C C . GLU A 1 382 ? 13.386 -3.889 2.248 1.00 93.88 382 GLU A C 1
ATOM 3030 O O . GLU A 1 382 ? 13.393 -5.072 1.889 1.00 93.88 382 GLU A O 1
ATOM 3035 N N . CYS A 1 383 ? 12.609 -2.963 1.680 1.00 94.56 383 CYS A N 1
ATOM 3036 C CA . CYS A 1 383 ? 11.626 -3.228 0.638 1.00 94.56 383 CYS A CA 1
ATOM 3037 C C . CYS A 1 383 ? 10.679 -4.407 0.937 1.00 94.56 383 CYS A C 1
ATOM 3039 O O . CYS A 1 383 ? 10.179 -5.035 0.007 1.00 94.56 383 CYS A O 1
ATOM 3041 N N . GLY A 1 384 ? 10.400 -4.730 2.201 1.00 96.00 384 GLY A N 1
ATOM 3042 C CA . GLY A 1 384 ? 9.485 -5.795 2.612 1.00 96.00 384 GLY A CA 1
ATOM 3043 C C . GLY A 1 384 ? 9.850 -7.206 2.176 1.00 96.00 384 GLY A C 1
ATOM 3044 O O . GLY A 1 384 ? 8.953 -8.050 2.090 1.00 96.00 384 GLY A O 1
ATOM 3045 N N . ARG A 1 385 ? 11.110 -7.466 1.825 1.00 94.81 385 ARG A N 1
ATOM 3046 C CA . ARG A 1 385 ? 11.574 -8.796 1.430 1.00 94.81 385 ARG A CA 1
ATOM 3047 C C . ARG A 1 385 ? 12.088 -9.556 2.651 1.00 94.81 385 ARG A C 1
ATOM 3049 O O . ARG A 1 385 ? 13.086 -9.168 3.245 1.00 94.81 385 ARG A O 1
ATOM 3056 N N . LEU A 1 386 ? 11.445 -10.675 2.975 1.00 94.19 386 LEU A N 1
ATOM 3057 C CA . LEU A 1 386 ? 11.965 -11.655 3.928 1.00 94.19 386 LEU A CA 1
ATOM 3058 C C . LEU A 1 386 ? 12.590 -12.804 3.141 1.00 94.19 386 LEU A C 1
ATOM 3060 O O . LEU A 1 386 ? 11.880 -13.568 2.483 1.00 94.19 386 LEU A O 1
ATOM 3064 N N . ALA A 1 387 ? 13.913 -12.889 3.173 1.00 90.75 387 ALA A N 1
ATOM 3065 C CA . ALA A 1 387 ? 14.700 -13.930 2.527 1.00 90.75 387 ALA A CA 1
ATOM 3066 C C . ALA A 1 387 ? 15.947 -14.222 3.369 1.00 90.75 387 ALA A C 1
ATOM 3068 O O . ALA A 1 387 ? 16.396 -13.360 4.133 1.00 90.75 387 ALA A O 1
ATOM 3069 N N . ASP A 1 388 ? 16.505 -15.417 3.191 1.00 88.00 388 ASP A N 1
ATOM 3070 C CA . ASP A 1 388 ? 17.798 -15.786 3.754 1.00 88.00 388 ASP A CA 1
ATOM 3071 C C . ASP A 1 388 ? 18.849 -15.725 2.651 1.00 88.00 388 ASP A C 1
ATOM 3073 O O . ASP A 1 388 ? 18.950 -16.623 1.819 1.00 88.00 388 ASP A O 1
ATOM 3077 N N . GLY A 1 389 ? 19.586 -14.616 2.588 1.00 73.69 389 GLY A N 1
ATOM 3078 C CA . GLY A 1 389 ? 20.476 -14.344 1.465 1.00 73.69 389 GLY A CA 1
ATOM 3079 C C . GLY A 1 389 ? 20.738 -12.857 1.253 1.00 73.69 389 GLY A C 1
ATOM 3080 O O . GLY A 1 389 ? 20.062 -11.988 1.804 1.00 73.69 389 GLY A O 1
ATOM 3081 N N . ALA A 1 390 ? 21.773 -12.537 0.473 1.00 58.53 390 ALA A N 1
ATOM 3082 C CA . ALA A 1 390 ? 22.036 -11.155 0.084 1.00 58.53 390 ALA A CA 1
ATOM 3083 C C . ALA A 1 390 ? 21.106 -10.773 -1.067 1.00 58.53 390 ALA A C 1
ATOM 3085 O O . ALA A 1 390 ? 20.855 -11.584 -1.959 1.00 58.53 390 ALA A O 1
ATOM 3086 N N . TYR A 1 391 ? 20.705 -9.500 -1.120 1.00 56.75 391 TYR A N 1
ATOM 3087 C CA . TYR A 1 391 ? 20.392 -8.866 -2.398 1.00 56.75 391 TYR A CA 1
ATOM 3088 C C . TYR A 1 391 ? 21.572 -9.128 -3.339 1.00 56.75 391 TYR A C 1
ATOM 3090 O O . TYR A 1 391 ? 22.687 -8.671 -3.068 1.00 56.75 391 TYR A O 1
ATOM 3098 N N . ILE A 1 392 ? 21.358 -9.941 -4.377 1.00 48.34 392 ILE A N 1
ATOM 3099 C CA . ILE A 1 392 ? 22.428 -10.273 -5.311 1.00 48.34 392 ILE A CA 1
ATOM 3100 C C . ILE A 1 392 ? 22.811 -8.983 -6.030 1.00 48.34 392 ILE A C 1
ATOM 3102 O O . ILE A 1 392 ? 22.011 -8.388 -6.749 1.00 48.34 392 ILE A O 1
ATOM 3106 N N . ASP A 1 393 ? 24.051 -8.561 -5.816 1.00 42.69 393 ASP A N 1
ATOM 3107 C CA . ASP A 1 393 ? 24.677 -7.487 -6.569 1.00 42.69 393 ASP A CA 1
ATOM 3108 C C . ASP A 1 393 ? 24.699 -7.881 -8.052 1.00 42.69 393 ASP A C 1
ATOM 3110 O O . ASP A 1 393 ? 25.303 -8.894 -8.423 1.00 42.69 393 ASP A O 1
ATOM 3114 N N . LYS A 1 394 ? 24.042 -7.097 -8.915 1.00 40.31 394 LYS A N 1
ATOM 3115 C CA . LYS A 1 394 ? 24.060 -7.338 -10.365 1.00 40.31 394 LYS A CA 1
ATOM 3116 C C . LYS A 1 394 ? 25.477 -7.352 -10.935 1.00 40.31 394 LYS A C 1
ATOM 3118 O O . LYS A 1 394 ? 25.702 -8.058 -11.912 1.00 40.31 394 LYS A O 1
ATOM 3123 N N . ALA A 1 395 ? 26.439 -6.660 -10.319 1.00 36.97 395 ALA A N 1
ATOM 3124 C CA . ALA A 1 395 ? 27.841 -6.724 -10.728 1.00 36.97 395 ALA A CA 1
ATOM 3125 C C . ALA A 1 395 ? 28.474 -8.106 -10.473 1.00 36.97 395 ALA A C 1
ATOM 3127 O O . ALA A 1 395 ? 29.432 -8.477 -11.148 1.00 36.97 395 ALA A O 1
ATOM 3128 N N . LYS A 1 396 ? 27.926 -8.893 -9.533 1.00 36.16 396 LYS A N 1
ATOM 3129 C CA . LYS A 1 396 ? 28.333 -10.283 -9.259 1.00 36.16 396 LYS A CA 1
ATOM 3130 C C . LYS A 1 396 ? 27.569 -11.315 -10.088 1.00 36.16 396 LYS A C 1
ATOM 3132 O O . LYS A 1 396 ? 28.035 -12.443 -10.212 1.00 36.16 396 LYS A O 1
ATOM 3137 N N . LEU A 1 397 ? 26.457 -10.927 -10.716 1.00 40.00 397 LEU A N 1
ATOM 3138 C CA . LEU A 1 397 ? 25.831 -11.649 -11.830 1.00 40.00 397 LEU A CA 1
ATOM 3139 C C . LEU A 1 397 ? 26.615 -11.389 -13.131 1.00 40.00 397 LEU A C 1
ATOM 3141 O O . LEU A 1 397 ? 26.046 -11.016 -14.155 1.00 40.00 397 LEU A O 1
ATOM 3145 N N . GLY A 1 398 ? 27.937 -11.563 -13.105 1.00 30.58 398 GLY A N 1
ATOM 3146 C CA . GLY A 1 398 ? 28.712 -11.646 -14.338 1.00 30.58 398 GLY A CA 1
ATOM 3147 C C . GLY A 1 398 ? 28.230 -12.862 -15.121 1.00 30.58 398 GLY A C 1
ATOM 3148 O O . GLY A 1 398 ? 28.307 -13.961 -14.591 1.00 30.58 398 GLY A O 1
ATOM 3149 N N . ASP A 1 399 ? 27.668 -12.648 -16.316 1.00 32.31 399 ASP A N 1
ATOM 3150 C CA . ASP A 1 399 ? 27.313 -13.655 -17.334 1.00 32.31 399 ASP A CA 1
ATOM 3151 C C . ASP A 1 399 ? 26.885 -15.051 -16.819 1.00 32.31 399 ASP A C 1
ATOM 3153 O O . ASP A 1 399 ? 27.181 -16.075 -17.432 1.00 32.31 399 ASP A O 1
ATOM 3157 N N . ALA A 1 400 ? 26.110 -15.120 -15.730 1.00 35.44 400 ALA A N 1
ATOM 3158 C CA . ALA A 1 400 ? 25.506 -16.356 -15.233 1.00 35.44 400 ALA A CA 1
ATOM 3159 C C . ALA A 1 400 ? 24.304 -16.740 -16.117 1.00 35.44 400 ALA A C 1
ATOM 3161 O O . ALA A 1 400 ? 23.154 -16.803 -15.684 1.00 35.44 400 ALA A O 1
ATOM 3162 N N . ARG A 1 401 ? 24.579 -16.920 -17.412 1.00 35.69 401 ARG A N 1
ATOM 3163 C CA . ARG A 1 401 ? 23.690 -17.500 -18.419 1.00 35.69 401 ARG A CA 1
ATOM 3164 C C . ARG A 1 401 ? 23.787 -19.023 -18.462 1.00 35.69 401 ARG A C 1
ATOM 3166 O O . ARG A 1 401 ? 22.968 -19.642 -19.128 1.00 35.69 401 ARG A O 1
ATOM 3173 N N . GLU A 1 402 ? 24.705 -19.628 -17.716 1.00 31.52 402 GLU A N 1
ATOM 3174 C CA . GLU A 1 402 ? 24.845 -21.078 -17.611 1.00 31.52 402 GLU A CA 1
ATOM 3175 C C . GLU A 1 402 ? 25.165 -21.480 -16.162 1.00 31.52 402 GLU A C 1
ATOM 3177 O O . GLU A 1 402 ? 25.867 -20.762 -15.457 1.00 31.52 402 GLU A O 1
ATOM 3182 N N . ALA A 1 403 ? 24.648 -22.643 -15.751 1.00 29.11 403 ALA A N 1
ATOM 3183 C CA . ALA A 1 403 ? 24.811 -23.311 -14.452 1.00 29.11 403 ALA A CA 1
ATOM 3184 C C . ALA A 1 403 ? 23.869 -22.891 -13.300 1.00 29.11 403 ALA A C 1
ATOM 3186 O O . ALA A 1 403 ? 24.291 -22.426 -12.247 1.00 29.11 403 ALA A O 1
ATOM 3187 N N . ALA A 1 404 ? 22.587 -23.236 -13.439 1.00 25.36 404 ALA A N 1
ATOM 3188 C CA . ALA A 1 404 ? 21.894 -23.912 -12.341 1.00 25.36 404 ALA A CA 1
ATOM 3189 C C . ALA A 1 404 ? 21.691 -25.372 -12.788 1.00 25.36 404 ALA A C 1
ATOM 3191 O O . ALA A 1 404 ? 21.046 -25.582 -13.819 1.00 25.36 404 ALA A O 1
ATOM 3192 N N . PRO A 1 405 ? 22.279 -26.382 -12.120 1.00 27.30 405 PRO A N 1
ATOM 3193 C CA . PRO A 1 405 ? 22.046 -27.767 -12.494 1.00 27.30 405 PRO A CA 1
ATOM 3194 C C . PRO A 1 405 ? 20.565 -28.083 -12.283 1.00 27.30 405 PRO A C 1
ATOM 3196 O O . PRO A 1 405 ? 20.000 -27.816 -11.225 1.00 27.30 405 PRO A O 1
ATOM 3199 N N . HIS A 1 406 ? 19.939 -28.634 -13.319 1.00 26.34 406 HIS A N 1
ATOM 3200 C CA . HIS A 1 406 ? 18.616 -29.230 -13.243 1.00 26.34 406 HIS A CA 1
ATOM 3201 C C . HIS A 1 406 ? 18.615 -30.303 -12.146 1.00 26.34 406 HIS A C 1
ATOM 3203 O O . HIS A 1 406 ? 19.071 -31.422 -12.373 1.00 26.34 406 HIS A O 1
ATOM 3209 N N . LEU A 1 407 ? 18.103 -29.983 -10.958 1.00 26.69 407 LEU A N 1
ATOM 3210 C CA . LEU A 1 407 ? 17.647 -31.014 -10.036 1.00 26.69 407 LEU A CA 1
ATOM 3211 C C . LEU A 1 407 ? 16.342 -31.552 -10.619 1.00 26.69 407 LEU A C 1
ATOM 3213 O O . LEU A 1 407 ? 15.302 -30.896 -10.586 1.00 26.69 407 LEU A O 1
ATOM 3217 N N . ALA A 1 408 ? 16.438 -32.715 -11.260 1.00 23.25 408 ALA A N 1
ATOM 3218 C CA . ALA A 1 408 ? 15.276 -33.464 -11.700 1.00 23.25 408 ALA A CA 1
ATOM 3219 C C . ALA A 1 408 ? 14.379 -33.775 -10.485 1.00 23.25 408 ALA A C 1
ATOM 3221 O O . ALA A 1 408 ? 14.904 -34.049 -9.403 1.00 23.25 408 ALA A O 1
ATOM 3222 N N . PRO A 1 409 ? 13.045 -33.765 -10.637 1.00 25.98 409 PRO A N 1
ATOM 3223 C CA . PRO A 1 409 ? 12.145 -34.143 -9.557 1.00 25.98 409 PRO A CA 1
ATOM 3224 C C . PRO A 1 409 ? 12.356 -35.626 -9.225 1.00 25.98 409 PRO A C 1
ATOM 3226 O O . PRO A 1 409 ? 12.030 -36.504 -10.027 1.00 25.98 409 PRO A O 1
ATOM 3229 N N . SER A 1 410 ? 12.928 -35.929 -8.058 1.00 27.25 410 SER A N 1
ATOM 3230 C CA . SER A 1 410 ? 13.037 -37.306 -7.580 1.00 27.25 410 SER A CA 1
ATOM 3231 C C . SER A 1 410 ? 11.672 -37.780 -7.074 1.00 27.25 410 SER A C 1
ATOM 3233 O O . SER A 1 410 ? 11.302 -37.545 -5.928 1.00 27.25 410 SER A O 1
ATOM 3235 N N . ASN A 1 411 ? 10.926 -38.474 -7.934 1.00 29.31 411 ASN A N 1
ATOM 3236 C CA . ASN A 1 411 ? 9.753 -39.263 -7.553 1.00 29.31 411 ASN A CA 1
ATOM 3237 C C . ASN A 1 411 ? 10.199 -40.604 -6.941 1.00 29.31 411 ASN A C 1
ATOM 3239 O O . ASN A 1 411 ? 10.011 -41.653 -7.554 1.00 29.31 411 ASN A O 1
ATOM 3243 N N . SER A 1 412 ? 10.806 -40.579 -5.753 1.00 25.06 412 SER A N 1
ATOM 3244 C CA . SER A 1 412 ? 11.057 -41.797 -4.971 1.00 25.06 412 SER A CA 1
ATOM 3245 C C . SER A 1 412 ? 10.443 -41.654 -3.574 1.00 25.06 412 SER A C 1
ATOM 3247 O O . SER A 1 412 ? 10.834 -40.729 -2.862 1.00 25.06 412 SER A O 1
ATOM 3249 N N . PRO A 1 413 ? 9.502 -42.527 -3.163 1.00 28.22 413 PRO A N 1
ATOM 3250 C CA . PRO A 1 413 ? 8.889 -42.491 -1.831 1.00 28.22 413 PRO A CA 1
ATOM 3251 C C . PRO A 1 413 ? 9.823 -42.914 -0.683 1.00 28.22 413 PRO A C 1
ATOM 3253 O O . PRO A 1 413 ? 9.425 -42.799 0.469 1.00 28.22 413 PRO A O 1
ATOM 3256 N N . ASP A 1 414 ? 11.045 -43.371 -0.983 1.00 25.84 414 ASP A N 1
ATOM 3257 C CA . ASP A 1 414 ? 11.923 -44.064 -0.026 1.00 25.84 414 ASP A CA 1
ATOM 3258 C C . ASP A 1 414 ? 13.293 -43.379 0.181 1.00 25.84 414 ASP A C 1
ATOM 3260 O O . ASP A 1 414 ? 14.304 -44.042 0.409 1.00 25.84 414 ASP A O 1
ATOM 3264 N N . ALA A 1 415 ? 13.372 -42.048 0.085 1.00 25.16 415 ALA A N 1
ATOM 3265 C CA . ALA A 1 415 ? 14.591 -41.325 0.460 1.00 25.16 415 ALA A CA 1
ATOM 3266 C C . ALA A 1 415 ? 14.593 -41.029 1.970 1.00 25.16 415 ALA A C 1
ATOM 3268 O O . ALA A 1 415 ? 13.857 -40.161 2.442 1.00 25.16 415 ALA A O 1
ATOM 3269 N N . GLU A 1 416 ? 15.412 -41.766 2.725 1.00 21.48 416 GLU A N 1
ATOM 3270 C CA . GLU A 1 416 ? 15.679 -41.489 4.139 1.00 21.48 416 GLU A CA 1
ATOM 3271 C C . GLU A 1 416 ? 16.218 -40.056 4.345 1.00 21.48 416 GLU A C 1
ATOM 3273 O O . GLU A 1 416 ? 16.965 -39.547 3.502 1.00 21.48 416 GLU A O 1
ATOM 3278 N N . PRO A 1 417 ? 15.858 -39.390 5.460 1.00 24.11 417 PRO A N 1
ATOM 3279 C CA . PRO A 1 417 ? 16.306 -38.036 5.753 1.00 24.11 417 PRO A CA 1
ATOM 3280 C C . PRO A 1 417 ? 17.804 -38.052 6.071 1.00 24.11 417 PRO A C 1
ATOM 3282 O O . PRO A 1 417 ? 18.218 -38.525 7.125 1.00 24.11 417 PRO A O 1
ATOM 3285 N N . THR A 1 418 ? 18.633 -37.530 5.170 1.00 26.11 418 THR A N 1
ATOM 3286 C CA . THR A 1 418 ? 20.067 -37.388 5.437 1.00 26.11 418 THR A CA 1
ATOM 3287 C C . THR A 1 418 ? 20.308 -36.226 6.400 1.00 26.11 418 THR A C 1
ATOM 3289 O O . THR A 1 418 ? 20.209 -35.062 6.014 1.00 26.11 418 THR A O 1
ATOM 3292 N N . ASP A 1 419 ? 20.581 -36.597 7.649 1.00 24.33 419 ASP A N 1
ATOM 3293 C CA . ASP A 1 419 ? 21.329 -35.918 8.709 1.00 24.33 419 ASP A CA 1
ATOM 3294 C C . ASP A 1 419 ? 21.268 -34.385 8.784 1.00 24.33 419 ASP A C 1
ATOM 3296 O O . ASP A 1 419 ? 22.090 -33.642 8.246 1.00 24.33 419 ASP A O 1
ATOM 3300 N N . ALA A 1 420 ? 20.357 -33.930 9.643 1.00 29.77 420 ALA A N 1
ATOM 3301 C CA . ALA A 1 420 ? 20.594 -32.778 10.493 1.00 29.77 420 ALA A CA 1
ATOM 3302 C C . ALA A 1 420 ? 21.625 -33.151 11.576 1.00 29.77 420 ALA A C 1
ATOM 3304 O O . ALA A 1 420 ? 21.278 -33.887 12.494 1.00 29.77 420 ALA A O 1
ATOM 3305 N N . ALA A 1 421 ? 22.860 -32.641 11.487 1.00 26.67 421 ALA A N 1
ATOM 3306 C CA . ALA A 1 421 ? 23.736 -32.364 12.636 1.00 26.67 421 ALA A CA 1
ATOM 3307 C C . ALA A 1 421 ? 25.105 -31.808 12.192 1.00 26.67 421 ALA A C 1
ATOM 3309 O O . ALA A 1 421 ? 26.037 -32.565 11.954 1.00 26.67 421 ALA A O 1
ATOM 3310 N N . ASP A 1 422 ? 25.271 -30.487 12.218 1.00 22.03 422 ASP A N 1
ATOM 3311 C CA . ASP A 1 422 ? 26.116 -29.889 13.254 1.00 22.03 422 ASP A CA 1
ATOM 3312 C C . ASP A 1 422 ? 25.569 -28.503 13.633 1.00 22.03 422 ASP A C 1
ATOM 3314 O O . ASP A 1 422 ? 25.135 -27.707 12.804 1.00 22.03 422 ASP A O 1
ATOM 3318 N N . GLY A 1 423 ? 25.451 -28.267 14.937 1.00 29.25 423 GLY A N 1
ATOM 3319 C CA . GLY A 1 423 ? 24.912 -27.046 15.530 1.00 29.25 423 GLY A CA 1
ATOM 3320 C C . GLY A 1 423 ? 25.994 -25.992 15.716 1.00 29.25 423 GLY A C 1
ATOM 3321 O O . GLY A 1 423 ? 26.127 -25.445 16.810 1.00 29.25 423 GLY A O 1
ATOM 3322 N N . THR A 1 424 ? 26.786 -25.723 14.680 1.00 22.38 424 THR A N 1
ATOM 3323 C CA . THR A 1 424 ? 27.878 -24.746 14.742 1.00 22.38 424 THR A CA 1
ATOM 3324 C C . THR A 1 424 ? 27.531 -23.514 13.911 1.00 22.38 424 THR A C 1
ATOM 3326 O O . THR A 1 424 ? 27.766 -23.433 12.709 1.00 22.38 424 THR A O 1
ATOM 3329 N N . LEU A 1 425 ? 26.934 -22.525 14.587 1.00 29.55 425 LEU A N 1
ATOM 3330 C CA . LEU A 1 425 ? 26.654 -21.186 14.063 1.00 29.55 425 LEU A CA 1
ATOM 3331 C C . LEU A 1 425 ? 27.973 -20.478 13.714 1.00 29.55 425 LEU A C 1
ATOM 3333 O O . LEU A 1 425 ? 28.560 -19.767 14.530 1.00 29.55 425 LEU A O 1
ATOM 3337 N N . HIS A 1 426 ? 28.452 -20.662 12.488 1.00 25.20 426 HIS A N 1
ATOM 3338 C CA . HIS A 1 426 ? 29.568 -19.885 11.969 1.00 25.20 426 HIS A CA 1
ATOM 3339 C C . HIS A 1 426 ? 29.099 -18.463 11.634 1.00 25.20 426 HIS A C 1
ATOM 3341 O O . HIS A 1 426 ? 28.545 -18.194 10.570 1.00 25.20 426 HIS A O 1
ATOM 3347 N N . ALA A 1 427 ? 29.358 -17.534 12.557 1.00 28.97 427 ALA A N 1
ATOM 3348 C CA . ALA A 1 427 ? 29.352 -16.096 12.313 1.00 28.97 427 ALA A CA 1
ATOM 3349 C C . ALA A 1 427 ? 30.499 -15.734 11.347 1.00 28.97 427 ALA A C 1
ATOM 3351 O O . ALA A 1 427 ? 31.573 -15.298 11.753 1.00 28.97 427 ALA A O 1
ATOM 3352 N N . GLY A 1 428 ? 30.295 -15.977 10.053 1.00 24.52 428 GLY A N 1
ATOM 3353 C CA . GLY A 1 428 ? 31.244 -15.646 8.994 1.00 24.52 428 GLY A CA 1
ATOM 3354 C C . GLY A 1 428 ? 30.548 -14.851 7.901 1.00 24.52 428 GLY A C 1
ATOM 3355 O O . GLY A 1 428 ? 29.732 -15.418 7.191 1.00 24.52 428 GLY A O 1
ATOM 3356 N N . SER A 1 429 ? 30.843 -13.547 7.817 1.00 31.38 429 SER A N 1
ATOM 3357 C CA . SER A 1 429 ? 30.629 -12.630 6.669 1.00 31.38 429 SER A CA 1
ATOM 3358 C C . SER A 1 429 ? 29.292 -12.676 5.891 1.00 31.38 429 SER A C 1
ATOM 3360 O O . SER A 1 429 ? 29.201 -12.118 4.795 1.00 31.38 429 SER A O 1
ATOM 3362 N N . GLY A 1 430 ? 28.256 -13.307 6.444 1.00 45.22 430 GLY A N 1
ATOM 3363 C CA . GLY A 1 430 ? 27.065 -13.746 5.727 1.00 45.22 430 GLY A CA 1
ATOM 3364 C C . GLY A 1 430 ? 25.956 -12.703 5.655 1.00 45.22 430 GLY A C 1
ATOM 3365 O O . GLY A 1 430 ? 25.754 -11.892 6.553 1.00 45.22 430 GLY A O 1
ATOM 3366 N N . SER A 1 431 ? 25.224 -12.740 4.552 1.00 64.62 431 SER A N 1
ATOM 3367 C CA . SER A 1 431 ? 24.010 -11.971 4.311 1.00 64.62 431 SER A CA 1
ATOM 3368 C C . SER A 1 431 ? 22.932 -12.143 5.386 1.00 64.62 431 SER A C 1
ATOM 3370 O O . SER A 1 431 ? 22.847 -13.201 6.006 1.00 64.62 431 SER A O 1
ATOM 3372 N N . ALA A 1 432 ? 22.067 -11.135 5.549 1.00 82.19 432 ALA A N 1
ATOM 3373 C CA . ALA A 1 432 ? 20.934 -11.196 6.470 1.00 82.19 432 ALA A CA 1
ATOM 3374 C C . ALA A 1 432 ? 20.031 -12.420 6.204 1.00 82.19 432 ALA A C 1
ATOM 3376 O O . ALA A 1 432 ? 19.833 -12.834 5.060 1.00 82.19 432 ALA A O 1
ATOM 3377 N N . ARG A 1 433 ? 19.495 -12.988 7.286 1.00 91.31 433 ARG A N 1
ATOM 3378 C CA . ARG A 1 433 ? 18.646 -14.186 7.318 1.00 91.31 433 ARG A CA 1
ATOM 3379 C C . ARG A 1 433 ? 17.250 -13.841 7.835 1.00 91.31 433 ARG A C 1
ATOM 3381 O O . ARG A 1 433 ? 16.806 -14.342 8.867 1.00 91.31 433 ARG A O 1
ATOM 3388 N N . LEU A 1 434 ? 16.601 -12.885 7.169 1.00 92.88 434 LEU A N 1
ATOM 3389 C CA . LEU A 1 434 ? 15.374 -12.260 7.670 1.00 92.88 434 LEU A CA 1
ATOM 3390 C C . LEU A 1 434 ? 14.154 -13.182 7.596 1.00 92.88 434 LEU A C 1
ATOM 3392 O O . LEU A 1 434 ? 13.206 -12.961 8.346 1.00 92.88 434 LEU A O 1
ATOM 3396 N N . LYS A 1 435 ? 14.153 -14.199 6.723 1.00 93.38 435 LYS A N 1
ATOM 3397 C CA . LYS A 1 435 ? 13.073 -15.194 6.705 1.00 93.38 435 LYS A CA 1
ATOM 3398 C C . LYS A 1 435 ? 13.174 -16.076 7.948 1.00 93.38 435 LYS A C 1
ATOM 3400 O O . LYS A 1 435 ? 12.221 -16.127 8.718 1.00 93.38 435 LYS A O 1
ATOM 3405 N N . SER A 1 436 ? 14.353 -16.652 8.201 1.00 94.81 436 SER A N 1
ATOM 3406 C CA . SER A 1 436 ? 14.635 -17.467 9.394 1.00 94.81 436 SER A CA 1
ATOM 3407 C C . SER A 1 436 ? 14.521 -16.694 10.714 1.00 94.81 436 SER A C 1
ATOM 3409 O O . SER A 1 436 ? 14.244 -17.287 11.755 1.00 94.81 436 SER A O 1
ATOM 3411 N N . MET A 1 437 ? 14.721 -15.373 10.687 1.00 96.75 437 MET A N 1
ATOM 3412 C CA . MET A 1 437 ? 14.621 -14.513 11.869 1.00 96.75 437 MET A CA 1
ATOM 3413 C C . MET A 1 437 ? 13.252 -14.605 12.544 1.00 96.75 437 MET A C 1
ATOM 3415 O O . MET A 1 437 ? 13.178 -14.705 13.764 1.00 96.75 437 MET A O 1
ATOM 3419 N N . VAL A 1 438 ? 12.165 -14.551 11.770 1.00 97.81 438 VAL A N 1
ATOM 3420 C CA . VAL A 1 438 ? 10.815 -14.439 12.335 1.00 97.81 438 VAL A CA 1
ATOM 3421 C C . VAL A 1 438 ? 10.414 -15.667 13.165 1.00 97.81 438 VAL A C 1
ATOM 3423 O O . VAL A 1 438 ? 10.089 -15.469 14.335 1.00 97.81 438 VAL A O 1
ATOM 3426 N N . PRO A 1 439 ? 10.466 -16.917 12.655 1.00 97.38 439 PRO A N 1
ATOM 3427 C CA . PRO A 1 439 ? 10.146 -18.086 13.475 1.00 97.38 439 PRO A CA 1
ATOM 3428 C C . PRO A 1 439 ? 11.091 -18.220 14.677 1.00 97.38 439 PRO A C 1
ATOM 3430 O O . PRO A 1 439 ? 10.624 -18.461 15.783 1.00 97.38 439 PRO A O 1
ATOM 3433 N N . ALA A 1 440 ? 12.391 -17.951 14.509 1.00 98.00 440 ALA A N 1
ATOM 3434 C CA . ALA A 1 440 ? 13.349 -18.034 15.612 1.00 98.00 440 ALA A CA 1
ATOM 3435 C C . ALA A 1 440 ? 13.063 -17.034 16.748 1.00 98.00 440 ALA A C 1
ATOM 3437 O O . ALA A 1 440 ? 13.345 -17.322 17.910 1.00 98.00 440 ALA A O 1
ATOM 3438 N N . VAL A 1 441 ? 12.523 -15.858 16.422 1.00 98.12 441 VAL A N 1
ATOM 3439 C CA . VAL A 1 441 ? 12.069 -14.871 17.409 1.00 98.12 441 VAL A CA 1
ATOM 3440 C C . VAL A 1 441 ? 10.786 -15.336 18.093 1.00 98.12 441 VAL A C 1
ATOM 3442 O O . VAL A 1 441 ? 10.701 -15.269 19.314 1.00 98.12 441 VAL A O 1
ATOM 3445 N N . LEU A 1 442 ? 9.804 -15.830 17.334 1.00 98.06 442 LEU A N 1
ATOM 3446 C CA . LEU A 1 442 ? 8.541 -16.312 17.904 1.00 98.06 442 LEU A CA 1
ATOM 3447 C C . LEU A 1 442 ? 8.750 -17.517 18.838 1.00 98.06 442 LEU A C 1
ATOM 3449 O O . LEU A 1 442 ? 8.070 -17.615 19.857 1.00 98.06 442 LEU A O 1
ATOM 3453 N N . ASP A 1 443 ? 9.727 -18.375 18.539 1.00 97.75 443 ASP A N 1
ATOM 3454 C CA . ASP A 1 443 ? 10.121 -19.497 19.397 1.00 97.75 443 ASP A CA 1
ATOM 3455 C C . ASP A 1 443 ? 10.869 -19.036 20.659 1.00 97.75 443 ASP A C 1
ATOM 3457 O O . ASP A 1 443 ? 10.640 -19.562 21.748 1.00 97.75 443 ASP A O 1
ATOM 3461 N N . ALA A 1 444 ? 11.765 -18.050 20.529 1.00 97.94 444 ALA A N 1
ATOM 3462 C CA . ALA A 1 444 ? 12.561 -17.538 21.647 1.00 97.94 444 ALA A CA 1
ATOM 3463 C C . ALA A 1 444 ? 11.744 -16.687 22.634 1.00 97.94 444 ALA A C 1
ATOM 3465 O O . ALA A 1 444 ? 12.086 -16.629 23.814 1.00 97.94 444 ALA A O 1
ATOM 3466 N N . PHE A 1 445 ? 10.665 -16.052 22.166 1.00 97.94 445 PHE A N 1
ATOM 3467 C CA . PHE A 1 445 ? 9.809 -15.177 22.968 1.00 97.94 445 PHE A CA 1
ATOM 3468 C C . PHE A 1 445 ? 8.336 -15.619 22.885 1.00 97.94 445 PHE A C 1
ATOM 3470 O O . PHE A 1 445 ? 7.537 -14.987 22.183 1.00 97.94 445 PHE A O 1
ATOM 3477 N N . PRO A 1 446 ? 7.944 -16.695 23.598 1.00 95.81 446 PRO A N 1
ATOM 3478 C CA . PRO A 1 446 ? 6.576 -17.204 23.583 1.00 95.81 446 PRO A CA 1
ATOM 3479 C C . PRO A 1 446 ? 5.543 -16.136 23.966 1.00 95.81 446 PRO A C 1
ATOM 3481 O O . PRO A 1 446 ? 5.758 -15.347 24.879 1.00 95.81 446 PRO A O 1
ATOM 3484 N N . GLY A 1 447 ? 4.400 -16.127 23.276 1.00 95.38 447 GLY A N 1
ATOM 3485 C CA . GLY A 1 447 ? 3.354 -15.107 23.449 1.00 95.38 447 GLY A CA 1
ATOM 3486 C C . GLY A 1 447 ? 3.527 -13.872 22.557 1.00 95.38 447 GLY A C 1
ATOM 3487 O O . GLY A 1 447 ? 2.587 -13.083 22.426 1.00 95.38 447 GLY A O 1
ATOM 3488 N N . THR A 1 448 ? 4.677 -13.743 21.885 1.00 97.88 448 THR A N 1
ATOM 3489 C CA . THR A 1 448 ? 4.878 -12.733 20.845 1.00 97.88 448 THR A CA 1
ATOM 3490 C C . THR A 1 448 ? 3.927 -12.980 19.680 1.00 97.88 448 THR A C 1
ATOM 3492 O O . THR A 1 448 ? 3.815 -14.092 19.163 1.00 97.88 448 THR A O 1
ATOM 3495 N N . GLU A 1 449 ? 3.271 -11.917 19.232 1.00 97.00 449 GLU A N 1
ATOM 3496 C CA . GLU A 1 449 ? 2.531 -11.901 17.973 1.00 97.00 449 GLU A CA 1
ATOM 3497 C C . GLU A 1 449 ? 3.285 -11.042 16.957 1.00 97.00 449 GLU A C 1
ATOM 3499 O O . GLU A 1 449 ? 3.944 -10.069 17.330 1.00 97.00 449 GLU A O 1
ATOM 3504 N N . VAL A 1 450 ? 3.153 -11.352 15.669 1.00 98.19 450 VAL A N 1
ATOM 3505 C CA . VAL A 1 450 ? 3.744 -10.552 14.589 1.00 98.19 450 VAL A CA 1
ATOM 3506 C C . VAL A 1 450 ? 2.666 -9.985 13.668 1.00 98.19 450 VAL A C 1
ATOM 3508 O O . VAL A 1 450 ? 1.643 -10.614 13.408 1.00 98.19 450 VAL A O 1
ATOM 3511 N N . MET A 1 451 ? 2.870 -8.769 13.171 1.00 98.50 451 MET A N 1
ATOM 3512 C CA . MET A 1 451 ? 1.974 -8.088 12.236 1.00 98.50 451 MET A CA 1
ATOM 3513 C C . MET A 1 451 ? 2.774 -7.447 11.102 1.00 98.50 451 MET A C 1
ATOM 3515 O O . MET A 1 451 ? 3.908 -7.021 11.291 1.00 98.50 451 MET A O 1
ATOM 3519 N N . VAL A 1 452 ? 2.160 -7.305 9.933 1.00 98.62 452 VAL A N 1
ATOM 3520 C CA . VAL A 1 452 ? 2.709 -6.603 8.770 1.00 98.62 452 VAL A CA 1
ATOM 3521 C C . VAL A 1 452 ? 2.223 -5.157 8.755 1.00 98.62 452 VAL A C 1
ATOM 3523 O O . VAL A 1 452 ? 1.020 -4.880 8.812 1.00 98.62 452 VAL A O 1
ATOM 3526 N N . THR A 1 453 ? 3.142 -4.206 8.609 1.00 98.62 453 THR A N 1
ATOM 3527 C CA . THR A 1 453 ? 2.799 -2.780 8.565 1.00 98.62 453 THR A CA 1
ATOM 3528 C C . THR A 1 453 ? 2.404 -2.326 7.149 1.00 98.62 453 THR A C 1
ATOM 3530 O O . THR A 1 453 ? 2.773 -2.948 6.144 1.00 98.62 453 THR A O 1
ATOM 3533 N N . PRO A 1 454 ? 1.671 -1.204 6.999 1.00 97.56 454 PRO A N 1
ATOM 3534 C CA . PRO A 1 454 ? 1.353 -0.634 5.683 1.00 97.56 454 PRO A CA 1
ATOM 3535 C C . PRO A 1 454 ? 2.578 -0.100 4.917 1.00 97.56 454 PRO A C 1
ATOM 3537 O O . PRO A 1 454 ? 2.452 0.298 3.749 1.00 97.56 454 PRO A O 1
ATOM 3540 N N . ASN A 1 455 ? 3.748 -0.099 5.564 1.00 96.81 455 ASN A N 1
ATOM 3541 C CA . ASN A 1 455 ? 5.035 0.352 5.042 1.00 96.81 455 ASN A CA 1
ATOM 3542 C C . ASN A 1 455 ? 5.970 -0.807 4.667 1.00 96.81 455 ASN A C 1
ATOM 3544 O O . ASN A 1 455 ? 7.065 -0.544 4.194 1.00 96.81 455 ASN A O 1
ATOM 3548 N N . GLN A 1 456 ? 5.466 -2.052 4.701 1.00 98.06 456 GLN A N 1
ATOM 3549 C CA . GLN A 1 456 ? 6.189 -3.289 4.366 1.00 98.06 456 GLN A CA 1
ATOM 3550 C C . GLN A 1 456 ? 7.117 -3.818 5.468 1.00 98.06 456 GLN A C 1
ATOM 3552 O O . GLN A 1 456 ? 7.936 -4.682 5.185 1.00 98.06 456 GLN A O 1
ATOM 3557 N N . ASP A 1 457 ? 6.943 -3.360 6.701 1.00 98.50 457 ASP A N 1
ATOM 3558 C CA . ASP A 1 457 ? 7.743 -3.781 7.854 1.00 98.50 457 ASP A CA 1
ATOM 3559 C C . ASP A 1 457 ? 7.002 -4.815 8.709 1.00 98.50 457 ASP A C 1
ATOM 3561 O O . ASP A 1 457 ? 5.840 -5.145 8.438 1.00 98.50 457 ASP A O 1
ATOM 3565 N N . LEU A 1 458 ? 7.658 -5.286 9.771 1.00 98.69 458 LEU A N 1
ATOM 3566 C CA . LEU A 1 458 ? 7.047 -6.122 10.804 1.00 98.69 458 LEU A CA 1
ATOM 3567 C C . LEU A 1 458 ? 6.878 -5.343 12.111 1.00 98.69 458 LEU A C 1
ATOM 3569 O O . LEU A 1 458 ? 7.717 -4.521 12.465 1.00 98.69 458 LEU A O 1
ATOM 3573 N N . LEU A 1 459 ? 5.809 -5.633 12.847 1.00 98.69 459 LEU A N 1
ATOM 3574 C CA . LEU A 1 459 ? 5.617 -5.222 14.235 1.00 98.69 459 LEU A CA 1
ATOM 3575 C C . LEU A 1 459 ? 5.493 -6.487 15.084 1.00 98.69 459 LEU A C 1
ATOM 3577 O O . LEU A 1 459 ? 4.556 -7.258 14.892 1.00 98.69 459 LEU A O 1
ATOM 3581 N N . PHE A 1 460 ? 6.430 -6.690 16.002 1.00 98.75 460 PHE A N 1
ATOM 3582 C CA . PHE A 1 460 ? 6.360 -7.740 17.014 1.00 98.75 460 PHE A CA 1
ATOM 3583 C C . PHE A 1 460 ? 5.746 -7.162 18.279 1.00 98.75 460 PHE A C 1
ATOM 3585 O O . PHE A 1 460 ? 6.135 -6.072 18.685 1.00 98.75 460 PHE A O 1
ATOM 3592 N N . ALA A 1 461 ? 4.793 -7.848 18.891 1.00 98.44 461 ALA A N 1
ATOM 3593 C CA . ALA A 1 461 ? 4.078 -7.364 20.064 1.00 98.44 461 ALA A CA 1
ATOM 3594 C C . ALA A 1 461 ? 4.155 -8.350 21.232 1.00 98.44 461 ALA A C 1
ATOM 3596 O O . ALA A 1 461 ? 4.670 -9.450 21.098 1.00 98.44 461 ALA A O 1
ATOM 3597 N N . ASN A 1 462 ? 3.598 -7.936 22.365 1.00 98.06 462 ASN A N 1
ATOM 3598 C CA . ASN A 1 462 ? 3.578 -8.643 23.650 1.00 98.06 462 ASN A CA 1
ATOM 3599 C C . ASN A 1 462 ? 4.968 -8.984 24.220 1.00 98.06 462 ASN A C 1
ATOM 3601 O O . ASN A 1 462 ? 5.156 -10.048 24.799 1.00 98.06 462 ASN A O 1
ATOM 3605 N N . ILE A 1 463 ? 5.936 -8.073 24.081 1.00 98.56 463 ILE A N 1
ATOM 3606 C CA . ILE A 1 463 ? 7.297 -8.269 24.593 1.00 98.56 463 ILE A CA 1
ATOM 3607 C C . ILE A 1 463 ? 7.422 -7.630 25.980 1.00 98.56 463 ILE A C 1
ATOM 3609 O O . ILE A 1 463 ? 7.051 -6.472 26.176 1.00 98.56 463 ILE A O 1
ATOM 3613 N N . GLU A 1 464 ? 7.955 -8.367 26.950 1.00 98.06 464 GLU A N 1
ATOM 3614 C CA . GLU A 1 464 ? 8.211 -7.842 28.294 1.00 98.06 464 GLU A CA 1
ATOM 3615 C C . GLU A 1 464 ? 9.350 -6.814 28.299 1.00 98.06 464 GLU A C 1
ATOM 3617 O O . GLU A 1 464 ? 10.310 -6.918 27.535 1.00 98.06 464 GLU A O 1
ATOM 3622 N N . GLU A 1 465 ? 9.291 -5.833 29.205 1.00 97.19 465 GLU A N 1
ATOM 3623 C CA . GLU A 1 465 ? 10.330 -4.799 29.308 1.00 97.19 465 GLU A CA 1
ATOM 3624 C C . GLU A 1 465 ? 11.726 -5.386 29.568 1.00 97.19 465 GLU A C 1
ATOM 3626 O O . GLU A 1 465 ? 12.702 -4.951 28.955 1.00 97.19 465 GLU A O 1
ATOM 3631 N N . ALA A 1 466 ? 11.808 -6.419 30.412 1.00 98.00 466 ALA A N 1
ATOM 3632 C CA . ALA A 1 466 ? 13.056 -7.110 30.729 1.00 98.00 466 ALA A CA 1
ATOM 3633 C C . ALA A 1 466 ? 13.660 -7.858 29.525 1.00 98.00 466 ALA A C 1
ATOM 3635 O O . ALA A 1 466 ? 14.866 -8.075 29.491 1.00 98.00 466 ALA A O 1
ATOM 3636 N N . ALA A 1 467 ? 12.848 -8.214 28.524 1.00 98.25 467 ALA A N 1
ATOM 3637 C CA . ALA A 1 467 ? 13.281 -8.968 27.349 1.00 98.25 467 ALA A CA 1
ATOM 3638 C C . ALA A 1 467 ? 13.763 -8.073 26.194 1.00 98.25 467 ALA A C 1
ATOM 3640 O O . ALA A 1 467 ? 14.207 -8.585 25.170 1.00 98.25 467 ALA A O 1
ATOM 3641 N N . LYS A 1 468 ? 13.678 -6.739 26.309 1.00 98.38 468 LYS A N 1
ATOM 3642 C CA . LYS A 1 468 ? 13.952 -5.819 25.187 1.00 98.38 468 LYS A CA 1
ATOM 3643 C C . LYS A 1 468 ? 15.376 -5.940 24.638 1.00 98.38 468 LYS A C 1
ATOM 3645 O O . LYS A 1 468 ? 15.570 -5.891 23.423 1.00 98.38 468 LYS A O 1
ATOM 3650 N N . GLU A 1 469 ? 16.371 -6.073 25.508 1.00 98.25 469 GLU A N 1
ATOM 3651 C CA . GLU A 1 469 ? 17.770 -6.201 25.079 1.00 98.25 469 GLU A CA 1
ATOM 3652 C C . GLU A 1 469 ? 18.005 -7.535 24.360 1.00 98.25 469 GLU A C 1
ATOM 3654 O O . GLU A 1 469 ? 18.488 -7.536 23.225 1.00 98.25 469 GLU A O 1
ATOM 3659 N N . ASP A 1 470 ? 17.553 -8.641 24.957 1.00 98.50 470 ASP A N 1
ATOM 3660 C CA . ASP A 1 470 ? 17.637 -9.983 24.371 1.00 98.50 470 ASP A CA 1
ATOM 3661 C C . ASP A 1 470 ? 16.869 -10.081 23.048 1.00 98.50 470 ASP A C 1
ATOM 3663 O O . ASP A 1 470 ? 17.328 -10.719 22.102 1.00 98.50 470 ASP A O 1
ATOM 3667 N N . PHE A 1 471 ? 15.723 -9.407 22.938 1.00 98.56 471 PHE A N 1
ATOM 3668 C CA . PHE A 1 471 ? 14.918 -9.376 21.721 1.00 98.56 471 PHE A CA 1
ATOM 3669 C C . PHE A 1 471 ? 15.674 -8.724 20.562 1.00 98.56 471 PHE A C 1
ATOM 3671 O O . PHE A 1 471 ? 15.772 -9.294 19.474 1.00 98.56 471 PHE A O 1
ATOM 3678 N N . VAL A 1 472 ? 16.266 -7.545 20.784 1.00 98.19 472 VAL A N 1
ATOM 3679 C CA . VAL A 1 472 ? 17.069 -6.865 19.754 1.00 98.19 472 VAL A CA 1
ATOM 3680 C C . VAL A 1 472 ? 18.330 -7.662 19.426 1.00 98.19 472 VAL A C 1
ATOM 3682 O O . VAL A 1 472 ? 18.684 -7.769 18.249 1.00 98.19 472 VAL A O 1
ATOM 3685 N N . ALA A 1 473 ? 18.982 -8.255 20.431 1.00 98.06 473 ALA A N 1
ATOM 3686 C CA . ALA A 1 473 ? 20.124 -9.140 20.222 1.00 98.06 473 ALA A CA 1
ATOM 3687 C C . ALA A 1 473 ? 19.741 -10.339 19.341 1.00 98.06 473 ALA A C 1
ATOM 3689 O O . ALA A 1 473 ? 20.451 -10.644 18.381 1.00 98.06 473 ALA A O 1
ATOM 3690 N N . LYS A 1 474 ? 18.569 -10.940 19.582 1.00 98.06 474 LYS A N 1
ATOM 3691 C CA . LYS A 1 474 ? 18.061 -12.055 18.785 1.00 98.06 474 LYS A CA 1
ATOM 3692 C C . LYS A 1 474 ? 17.840 -11.669 17.330 1.00 98.06 474 LYS A C 1
ATOM 3694 O O . LYS A 1 474 ? 18.242 -12.416 16.447 1.00 98.06 474 LYS A O 1
ATOM 3699 N N . LEU A 1 475 ? 17.261 -10.498 17.053 1.00 97.00 475 LEU A N 1
ATOM 3700 C CA . LEU A 1 475 ? 17.134 -9.994 15.678 1.00 97.00 475 LEU A CA 1
ATOM 3701 C C . LEU A 1 475 ? 18.513 -9.818 15.014 1.00 97.00 475 LEU A C 1
ATOM 3703 O O . LEU A 1 475 ? 18.703 -10.176 13.847 1.00 97.00 475 LEU A O 1
ATOM 3707 N N . ALA A 1 476 ? 19.488 -9.285 15.756 1.00 95.25 476 ALA A N 1
ATOM 3708 C CA . ALA A 1 476 ? 20.835 -9.026 15.254 1.00 95.25 476 ALA A CA 1
ATOM 3709 C C . ALA A 1 476 ? 21.602 -10.310 14.875 1.00 95.25 476 ALA A C 1
ATOM 3711 O O . ALA A 1 476 ? 22.385 -10.275 13.925 1.00 95.25 476 ALA A O 1
ATOM 3712 N N . GLU A 1 477 ? 21.333 -11.460 15.513 1.00 95.44 477 GLU A N 1
ATOM 3713 C CA . GLU A 1 477 ? 21.878 -12.779 15.111 1.00 95.44 477 GLU A CA 1
ATOM 3714 C C . GLU A 1 477 ? 21.541 -13.160 13.654 1.00 95.44 477 GLU A C 1
ATOM 3716 O O . GLU A 1 477 ? 22.230 -13.967 13.017 1.00 95.44 477 GLU A O 1
ATOM 3721 N N . PHE A 1 478 ? 20.472 -12.577 13.108 1.00 94.44 478 PHE A N 1
ATOM 3722 C CA . PHE A 1 478 ? 20.027 -12.773 11.728 1.00 94.44 478 PHE A CA 1
ATOM 3723 C C . PHE A 1 478 ? 20.407 -11.603 10.810 1.00 94.44 478 PHE A C 1
ATOM 3725 O O . PHE A 1 478 ? 19.976 -11.556 9.660 1.00 94.44 478 PHE A O 1
ATOM 3732 N N . GLY A 1 479 ? 21.232 -10.665 11.280 1.00 91.56 479 GLY A N 1
ATOM 3733 C CA . GLY A 1 479 ? 21.708 -9.523 10.498 1.00 91.56 479 GLY A CA 1
ATOM 3734 C C . GLY A 1 479 ? 20.706 -8.371 10.368 1.00 91.56 479 GLY A C 1
ATOM 3735 O O . GLY A 1 479 ? 20.976 -7.422 9.630 1.00 91.56 479 GLY A O 1
ATOM 3736 N N . HIS A 1 480 ? 19.572 -8.414 11.075 1.00 94.56 480 HIS A N 1
ATOM 3737 C CA . HIS A 1 480 ? 18.652 -7.279 11.135 1.00 94.56 480 HIS A CA 1
ATOM 3738 C C . HIS A 1 480 ? 19.309 -6.076 11.827 1.00 94.56 480 HIS A C 1
ATOM 3740 O O . HIS A 1 480 ? 20.094 -6.213 12.765 1.00 94.56 480 HIS A O 1
ATOM 3746 N N . GLY A 1 481 ? 18.965 -4.876 11.364 1.00 91.31 481 GLY A N 1
ATOM 3747 C CA . GLY A 1 481 ? 19.448 -3.611 11.917 1.00 91.31 481 GLY A CA 1
ATOM 3748 C C . GLY A 1 481 ? 20.711 -3.077 11.244 1.00 91.31 481 GLY A C 1
ATOM 3749 O O . GLY A 1 481 ? 21.101 -1.944 11.527 1.00 91.31 481 GLY A O 1
ATOM 3750 N N . THR A 1 482 ? 21.340 -3.846 10.344 1.00 91.00 482 THR A N 1
ATOM 3751 C CA . THR A 1 482 ? 22.574 -3.426 9.668 1.00 91.00 482 THR A CA 1
ATOM 3752 C C . THR A 1 482 ? 22.578 -3.670 8.158 1.00 91.00 482 THR A C 1
ATOM 3754 O O . THR A 1 482 ? 21.983 -4.617 7.644 1.00 91.00 482 THR A O 1
ATOM 3757 N N . ARG A 1 483 ? 23.295 -2.809 7.430 1.00 89.00 483 ARG A N 1
ATOM 3758 C CA . ARG A 1 483 ? 23.614 -2.912 6.000 1.00 89.00 483 ARG A CA 1
ATOM 3759 C C . ARG A 1 483 ? 25.092 -2.565 5.819 1.00 89.00 483 ARG A C 1
ATOM 3761 O O . ARG A 1 483 ? 25.558 -1.558 6.342 1.00 89.00 483 ARG A O 1
ATOM 3768 N N . ARG A 1 484 ? 25.856 -3.402 5.103 1.00 87.81 484 ARG A N 1
ATOM 3769 C CA . ARG A 1 484 ? 27.313 -3.215 4.884 1.00 87.81 484 ARG A CA 1
ATOM 3770 C C . ARG A 1 484 ? 28.101 -2.975 6.195 1.00 87.81 484 ARG A C 1
ATOM 3772 O O . ARG A 1 484 ? 29.026 -2.170 6.231 1.00 87.81 484 ARG A O 1
ATOM 3779 N N . GLY A 1 485 ? 27.706 -3.651 7.280 1.00 86.12 485 GLY A N 1
ATOM 3780 C CA . GLY A 1 485 ? 28.332 -3.527 8.605 1.00 86.12 485 GLY A CA 1
ATOM 3781 C C . GLY A 1 485 ? 28.020 -2.228 9.361 1.00 86.12 485 GLY A C 1
ATOM 3782 O O . GLY A 1 485 ? 28.608 -1.987 10.411 1.00 86.12 485 GLY A O 1
ATOM 3783 N N . LYS A 1 486 ? 27.112 -1.388 8.851 1.00 90.12 486 LYS A N 1
ATOM 3784 C CA . LYS A 1 486 ? 26.653 -0.150 9.495 1.00 90.12 486 LYS A CA 1
ATOM 3785 C C . LYS A 1 486 ? 25.192 -0.283 9.905 1.00 90.12 486 LYS A C 1
ATOM 3787 O O . LYS A 1 486 ? 24.439 -0.989 9.239 1.00 90.12 486 LYS A O 1
ATOM 3792 N N . ALA A 1 487 ? 24.785 0.408 10.967 1.00 94.19 487 ALA A N 1
ATOM 3793 C CA . ALA A 1 487 ? 23.372 0.520 11.323 1.00 94.19 487 ALA A CA 1
ATOM 3794 C C . ALA A 1 487 ? 22.569 1.146 10.169 1.00 94.19 487 ALA A C 1
ATOM 3796 O O . ALA A 1 487 ? 23.104 1.975 9.427 1.00 94.19 487 ALA A O 1
ATOM 3797 N N . TYR A 1 488 ? 21.299 0.764 10.018 1.00 94.88 488 TYR A N 1
ATOM 3798 C CA . TYR A 1 488 ? 20.433 1.387 9.016 1.00 94.88 488 TYR A CA 1
ATOM 3799 C C . TYR A 1 488 ? 20.359 2.906 9.211 1.00 94.88 488 TYR A C 1
ATO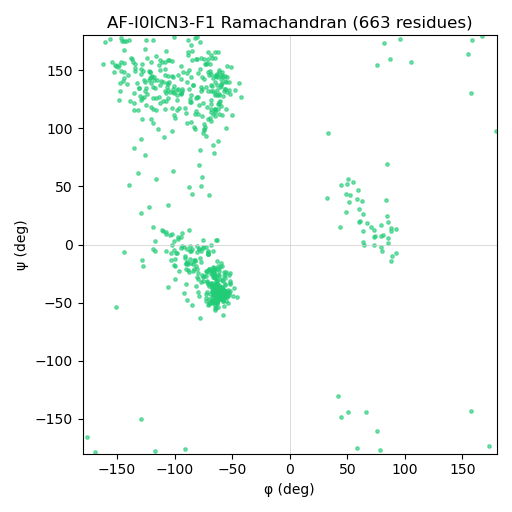M 3801 O O . TYR A 1 488 ? 20.173 3.402 10.323 1.00 94.88 488 TYR A O 1
ATOM 3809 N N . SER A 1 489 ? 20.504 3.646 8.113 1.00 97.31 489 SER A N 1
ATOM 3810 C CA . SER A 1 489 ? 20.408 5.103 8.121 1.00 97.31 489 SER A CA 1
ATOM 3811 C C . SER A 1 489 ? 18.951 5.576 8.202 1.00 97.31 489 SER A C 1
ATOM 3813 O O . SER A 1 489 ? 18.023 4.838 7.861 1.00 97.31 489 SER A O 1
ATOM 3815 N N . LYS A 1 490 ? 18.734 6.831 8.620 1.00 96.25 490 LYS A N 1
ATOM 3816 C CA . LYS A 1 490 ? 17.388 7.432 8.689 1.00 96.25 490 LYS A CA 1
ATOM 3817 C C . LYS A 1 490 ? 16.719 7.470 7.319 1.00 96.25 490 LYS A C 1
ATOM 3819 O O . LYS A 1 490 ? 15.543 7.140 7.205 1.00 96.25 490 LYS A O 1
ATOM 3824 N N . LEU A 1 491 ? 17.477 7.842 6.290 1.00 97.44 491 LEU A N 1
ATOM 3825 C CA . LEU A 1 491 ? 16.982 7.905 4.919 1.00 97.44 491 LEU A CA 1
ATOM 3826 C C . LEU A 1 491 ? 16.505 6.530 4.433 1.00 97.44 491 LEU A C 1
ATOM 3828 O O . LEU A 1 491 ? 15.422 6.426 3.859 1.00 97.44 491 LEU A O 1
ATOM 3832 N N . ARG A 1 492 ? 17.279 5.474 4.717 1.00 97.56 492 ARG A N 1
ATOM 3833 C CA . ARG A 1 492 ? 16.961 4.096 4.324 1.00 97.56 492 ARG A CA 1
ATOM 3834 C C . ARG A 1 492 ? 15.678 3.591 4.972 1.00 97.56 492 ARG A C 1
ATOM 3836 O O . ARG A 1 492 ? 14.785 3.133 4.267 1.00 97.56 492 ARG A O 1
ATOM 3843 N N . VAL A 1 493 ? 15.539 3.729 6.293 1.00 96.69 493 VAL A N 1
ATOM 3844 C CA . VAL A 1 493 ? 14.346 3.221 6.998 1.00 96.69 493 VAL A CA 1
ATOM 3845 C C . VAL A 1 493 ? 13.061 3.963 6.614 1.00 96.69 493 VAL A C 1
ATOM 3847 O O . VAL A 1 493 ? 11.969 3.415 6.722 1.00 96.69 493 VAL A O 1
ATOM 3850 N N . LEU A 1 494 ? 13.167 5.203 6.125 1.00 96.06 494 LEU A N 1
ATOM 3851 C CA . LEU A 1 494 ? 12.022 5.979 5.639 1.00 96.06 494 LEU A CA 1
ATOM 3852 C C . LEU A 1 494 ? 11.638 5.659 4.185 1.00 96.06 494 LEU A C 1
ATOM 3854 O O . LEU A 1 494 ? 10.550 6.066 3.751 1.00 96.06 494 LEU A O 1
ATOM 3858 N N . SER A 1 495 ? 12.504 4.952 3.456 1.00 97.56 495 SER A N 1
ATOM 3859 C CA . SER A 1 495 ? 12.434 4.713 2.013 1.00 97.56 495 SER A CA 1
ATOM 3860 C C . SER A 1 495 ? 12.039 3.275 1.673 1.00 97.56 495 SER A C 1
ATOM 3862 O O . SER A 1 495 ? 11.971 2.394 2.530 1.00 97.56 495 SER A O 1
ATOM 3864 N N . GLY A 1 496 ? 11.686 3.044 0.410 1.00 97.12 496 GLY A N 1
ATOM 3865 C CA . GLY A 1 496 ? 11.417 1.694 -0.067 1.00 97.12 496 GLY A CA 1
ATOM 3866 C C . GLY A 1 496 ? 10.872 1.632 -1.487 1.00 97.12 496 GLY A C 1
ATOM 3867 O O . GLY A 1 496 ? 10.784 2.632 -2.215 1.00 97.12 496 GLY A O 1
ATOM 3868 N N . ALA A 1 497 ? 10.488 0.422 -1.896 1.00 98.12 497 ALA A N 1
ATOM 3869 C CA . ALA A 1 497 ? 10.099 0.154 -3.269 1.00 98.12 497 ALA A CA 1
ATOM 3870 C C . ALA A 1 497 ? 8.955 -0.852 -3.438 1.00 98.12 497 ALA A C 1
ATOM 3872 O O . ALA A 1 497 ? 8.528 -1.573 -2.531 1.00 98.12 497 ALA A O 1
ATOM 3873 N N . CYS A 1 498 ? 8.428 -0.908 -4.664 1.00 97.81 498 CYS A N 1
ATOM 3874 C CA . CYS A 1 498 ? 7.615 -2.039 -5.111 1.00 97.81 498 CYS A CA 1
ATOM 3875 C C . CYS A 1 498 ? 8.492 -3.168 -5.663 1.00 97.81 498 CYS A C 1
ATOM 3877 O O . CYS A 1 498 ? 9.666 -2.946 -5.915 1.00 97.81 498 CYS A O 1
ATOM 3879 N N . VAL A 1 499 ? 7.890 -4.326 -5.954 1.00 94.44 499 VAL A N 1
ATOM 3880 C CA . VAL A 1 499 ? 8.604 -5.511 -6.471 1.00 94.44 499 VAL A CA 1
ATOM 3881 C C . VAL A 1 499 ? 9.436 -5.223 -7.725 1.00 94.44 499 VAL A C 1
ATOM 3883 O O . VAL A 1 499 ? 10.618 -5.523 -7.762 1.00 94.44 499 VAL A O 1
ATOM 3886 N N . GLY A 1 500 ? 8.857 -4.584 -8.745 1.00 93.00 500 GLY A N 1
ATOM 3887 C CA . GLY A 1 500 ? 9.605 -4.290 -9.973 1.00 93.00 500 GLY A CA 1
ATOM 3888 C C . GLY A 1 500 ? 10.007 -5.553 -10.748 1.00 93.00 500 GLY A C 1
ATOM 3889 O O . GLY A 1 500 ? 9.226 -6.502 -10.846 1.00 93.00 500 GLY A O 1
ATOM 3890 N N . LEU A 1 501 ? 11.187 -5.526 -11.365 1.00 90.75 501 LEU A N 1
ATOM 3891 C CA . LEU A 1 501 ? 11.753 -6.675 -12.076 1.00 90.75 501 LEU A CA 1
ATOM 3892 C C . LEU A 1 501 ? 12.263 -7.743 -11.085 1.00 90.75 501 LEU A C 1
ATOM 3894 O O . LEU A 1 501 ? 12.612 -7.404 -9.961 1.00 90.75 501 LEU A O 1
ATOM 3898 N N . PRO A 1 502 ? 12.345 -9.027 -11.488 1.00 89.56 502 PRO A N 1
ATOM 3899 C CA . PRO A 1 502 ? 11.993 -9.573 -12.801 1.00 89.56 502 PRO A CA 1
ATOM 3900 C C . PRO A 1 502 ? 10.564 -10.137 -12.888 1.00 89.56 502 PRO A C 1
ATOM 3902 O O . PRO A 1 502 ? 10.167 -10.565 -13.968 1.00 89.56 502 PRO A O 1
ATOM 3905 N N . THR A 1 503 ? 9.783 -10.157 -11.804 1.00 90.75 503 THR A N 1
ATOM 3906 C CA . THR A 1 503 ? 8.497 -10.883 -11.777 1.00 90.75 503 THR A CA 1
ATOM 3907 C C . THR A 1 503 ? 7.307 -10.026 -12.227 1.00 90.75 503 THR A C 1
ATOM 3909 O O . THR A 1 503 ? 6.420 -10.493 -12.947 1.00 90.75 503 THR A O 1
ATOM 3912 N N . CYS A 1 504 ? 7.309 -8.716 -11.936 1.00 94.25 504 CYS A N 1
ATOM 3913 C CA . CYS A 1 504 ? 6.200 -7.845 -12.326 1.00 94.25 504 CYS A CA 1
ATOM 3914 C C . CYS A 1 504 ? 6.131 -7.650 -13.852 1.00 94.25 504 CYS A C 1
ATOM 3916 O O . CYS A 1 504 ? 6.945 -6.943 -14.463 1.00 94.25 504 CYS A O 1
ATOM 3918 N N . ARG A 1 505 ? 5.056 -8.168 -14.462 1.00 92.31 505 ARG A N 1
ATOM 3919 C CA . ARG A 1 505 ? 4.758 -8.035 -15.906 1.00 92.31 505 ARG A CA 1
ATOM 3920 C C . ARG A 1 505 ? 4.577 -6.595 -16.395 1.00 92.31 505 ARG A C 1
ATOM 3922 O O . ARG A 1 505 ? 4.646 -6.344 -17.592 1.00 92.31 505 ARG A O 1
ATOM 3929 N N . LEU A 1 506 ? 4.301 -5.655 -15.488 1.00 92.94 506 LEU A N 1
ATOM 3930 C CA . LEU A 1 506 ? 4.002 -4.258 -15.827 1.00 92.94 506 LEU A CA 1
ATOM 3931 C C . LEU A 1 506 ? 5.188 -3.309 -15.654 1.00 92.94 506 LEU A C 1
ATOM 3933 O O . LEU A 1 506 ? 5.089 -2.159 -16.068 1.00 92.94 506 LEU A O 1
ATOM 3937 N N . SER A 1 507 ? 6.263 -3.745 -14.999 1.00 93.44 507 SER A N 1
ATOM 3938 C CA . SER A 1 507 ? 7.401 -2.871 -14.719 1.00 93.44 507 SER A CA 1
ATOM 3939 C C . SER A 1 507 ? 8.139 -2.492 -16.021 1.00 93.44 507 SER A C 1
ATOM 3941 O O . SER A 1 507 ? 8.213 -3.276 -16.965 1.00 93.44 507 SER A O 1
ATOM 3943 N N . TYR A 1 508 ? 8.703 -1.294 -16.103 1.00 91.88 508 TYR A N 1
ATOM 3944 C CA . TYR A 1 508 ? 9.588 -0.902 -17.207 1.00 91.88 508 TYR A CA 1
ATOM 3945 C C . TYR A 1 508 ? 11.058 -0.993 -16.826 1.00 91.88 508 TYR A C 1
ATOM 3947 O O . TYR A 1 508 ? 11.898 -1.231 -17.689 1.00 91.88 508 TYR A O 1
ATOM 3955 N N . THR A 1 509 ? 11.338 -0.800 -15.543 1.00 92.06 509 THR A N 1
ATOM 3956 C CA . THR A 1 509 ? 12.653 -0.947 -14.936 1.00 92.06 509 THR A CA 1
ATOM 3957 C C . THR A 1 509 ? 12.516 -1.565 -13.544 1.00 92.06 509 THR A C 1
ATOM 3959 O O . THR A 1 509 ? 11.404 -1.819 -13.060 1.00 92.06 509 THR A O 1
ATOM 3962 N N . ASP A 1 510 ? 13.652 -1.846 -12.931 1.00 91.69 510 ASP A N 1
ATOM 3963 C CA . ASP A 1 510 ? 13.760 -2.362 -11.581 1.00 91.69 510 ASP A CA 1
ATOM 3964 C C . ASP A 1 510 ? 13.199 -1.390 -10.530 1.00 91.69 510 ASP A C 1
ATOM 3966 O O . ASP A 1 510 ? 12.918 -0.223 -10.798 1.00 91.69 510 ASP A O 1
ATOM 3970 N N . SER A 1 511 ? 12.990 -1.886 -9.318 1.00 94.56 511 SER A N 1
ATOM 3971 C CA . SER A 1 511 ? 12.732 -1.025 -8.170 1.00 94.56 511 SER A CA 1
ATOM 3972 C C . SER A 1 511 ? 13.218 -1.653 -6.877 1.00 94.56 511 SER A C 1
ATOM 3974 O O . SER A 1 511 ? 14.011 -1.028 -6.190 1.00 94.56 511 SER A O 1
ATOM 3976 N N . GLU A 1 512 ? 12.808 -2.884 -6.566 1.00 93.69 512 GLU A N 1
ATOM 3977 C CA . GLU A 1 512 ? 13.179 -3.540 -5.305 1.00 93.69 512 GLU A CA 1
ATOM 3978 C C . GLU A 1 512 ? 14.678 -3.809 -5.199 1.00 93.69 512 GLU A C 1
ATOM 3980 O O . GLU A 1 512 ? 15.236 -3.676 -4.122 1.00 93.69 512 GLU A O 1
ATOM 3985 N N . GLN A 1 513 ? 15.348 -4.140 -6.307 1.00 88.62 513 GLN A N 1
ATOM 3986 C CA . GLN A 1 513 ? 16.803 -4.328 -6.284 1.00 88.62 513 GLN A CA 1
ATOM 3987 C C . GLN A 1 513 ? 17.556 -2.999 -6.404 1.00 88.62 513 GLN A C 1
ATOM 3989 O O . GLN A 1 513 ? 18.725 -2.921 -6.054 1.00 88.62 513 GLN A O 1
ATOM 3994 N N . PHE A 1 514 ? 16.909 -1.953 -6.929 1.00 94.19 514 PHE A N 1
ATOM 3995 C CA . PHE A 1 514 ? 17.541 -0.644 -7.091 1.00 94.19 514 PHE A CA 1
ATOM 3996 C C . PHE A 1 514 ? 17.532 0.183 -5.809 1.00 94.19 514 PHE A C 1
ATOM 3998 O O . PHE A 1 514 ? 18.480 0.912 -5.544 1.00 94.19 514 PHE A O 1
ATOM 4005 N N . GLU A 1 515 ? 16.475 0.089 -5.012 1.00 96.50 515 GLU A N 1
ATOM 4006 C CA . GLU A 1 515 ? 16.341 0.922 -3.822 1.00 96.50 515 GLU A CA 1
ATOM 4007 C C . GLU A 1 515 ? 17.495 0.747 -2.817 1.00 96.50 515 GLU A C 1
ATOM 4009 O O . GLU A 1 515 ? 18.086 1.773 -2.467 1.00 96.50 515 GLU A O 1
ATOM 4014 N N . PRO A 1 516 ? 17.945 -0.479 -2.477 1.00 94.00 516 PRO A N 1
ATOM 4015 C CA . PRO A 1 516 ? 19.091 -0.657 -1.588 1.00 94.00 516 PRO A CA 1
ATOM 4016 C C . PRO A 1 516 ? 20.391 -0.067 -2.148 1.00 94.00 516 PRO A C 1
ATOM 4018 O O . PRO A 1 516 ? 21.178 0.491 -1.383 1.00 94.00 516 PRO A O 1
ATOM 4021 N N . GLU A 1 517 ? 20.606 -0.158 -3.469 1.00 94.62 517 GLU A N 1
ATOM 4022 C CA . GLU A 1 517 ? 21.761 0.441 -4.157 1.00 94.62 517 GLU A CA 1
ATOM 4023 C C . GLU A 1 517 ? 21.716 1.972 -4.111 1.00 94.62 517 GLU A C 1
ATOM 4025 O O . GLU A 1 517 ? 22.734 2.610 -3.849 1.00 94.62 517 GLU A O 1
ATOM 4030 N N . LEU A 1 518 ? 20.545 2.578 -4.337 1.00 97.56 518 LEU A N 1
ATOM 4031 C CA . LEU A 1 518 ? 20.383 4.028 -4.244 1.00 97.56 518 LEU A CA 1
ATOM 4032 C C . LEU A 1 518 ? 20.650 4.519 -2.818 1.00 97.56 518 LEU A C 1
ATOM 4034 O O . LEU A 1 518 ? 21.325 5.531 -2.633 1.00 97.56 518 LEU A O 1
ATOM 4038 N N . MET A 1 519 ? 20.139 3.805 -1.812 1.00 97.75 519 MET A N 1
ATOM 4039 C CA . MET A 1 519 ? 20.414 4.128 -0.412 1.00 97.75 519 MET A CA 1
ATOM 4040 C C . MET A 1 519 ? 21.907 3.997 -0.098 1.00 97.75 519 MET A C 1
ATOM 4042 O O . MET A 1 519 ? 22.466 4.887 0.539 1.00 97.75 519 MET A O 1
ATOM 4046 N N . ASP A 1 520 ? 22.570 2.946 -0.597 1.00 96.81 520 ASP A N 1
ATOM 4047 C CA . ASP A 1 520 ? 24.014 2.754 -0.430 1.00 96.81 520 ASP A CA 1
ATOM 4048 C C . ASP A 1 520 ? 24.807 3.945 -1.009 1.00 96.81 520 ASP A C 1
ATOM 4050 O O . ASP A 1 520 ? 25.673 4.496 -0.327 1.00 96.81 520 ASP A O 1
ATOM 4054 N N . GLN A 1 521 ? 24.465 4.396 -2.224 1.00 97.94 521 GLN A N 1
ATOM 4055 C CA . GLN A 1 521 ? 25.092 5.558 -2.871 1.00 97.94 521 GLN A CA 1
ATOM 4056 C C . GLN A 1 521 ? 24.875 6.851 -2.073 1.00 97.94 521 GLN A C 1
ATOM 4058 O O . GLN A 1 521 ? 25.820 7.597 -1.825 1.00 97.94 521 GLN A O 1
ATOM 4063 N N . LEU A 1 522 ? 23.641 7.122 -1.639 1.00 98.50 522 LEU A N 1
ATOM 4064 C CA . LEU A 1 522 ? 23.314 8.339 -0.891 1.00 98.50 522 LEU A CA 1
ATOM 4065 C C . LEU A 1 522 ? 23.965 8.364 0.497 1.00 98.50 522 LEU A C 1
ATOM 4067 O O . LEU A 1 522 ? 24.382 9.425 0.962 1.00 98.50 522 LEU A O 1
ATOM 4071 N N . GLU A 1 523 ? 24.090 7.213 1.156 1.00 97.81 523 GLU A N 1
ATOM 4072 C CA . GLU A 1 523 ? 24.837 7.076 2.407 1.00 97.81 523 GLU A CA 1
ATOM 4073 C C . GLU A 1 523 ? 26.329 7.357 2.212 1.00 97.81 523 GLU A C 1
ATOM 4075 O O . GLU A 1 523 ? 26.913 8.090 3.013 1.00 97.81 523 GLU A O 1
ATOM 4080 N N . ASP A 1 524 ? 26.928 6.839 1.137 1.00 97.69 524 ASP A N 1
ATOM 4081 C CA . ASP A 1 524 ? 28.340 7.070 0.811 1.00 97.69 524 ASP A CA 1
ATOM 4082 C C . ASP A 1 524 ? 28.610 8.548 0.463 1.00 97.69 524 ASP A C 1
ATOM 4084 O O . ASP A 1 524 ? 29.685 9.072 0.750 1.00 97.69 524 ASP A O 1
ATOM 4088 N N . MET A 1 525 ? 27.603 9.254 -0.061 1.00 97.94 525 MET A N 1
ATOM 4089 C CA . MET A 1 525 ? 27.619 10.707 -0.277 1.00 97.94 525 MET A CA 1
ATOM 4090 C C . MET A 1 525 ? 27.324 11.535 0.994 1.00 97.94 525 MET A C 1
ATOM 4092 O O . MET A 1 525 ? 27.326 12.764 0.938 1.00 97.94 525 MET A O 1
ATOM 4096 N N . GLY A 1 526 ? 27.058 10.902 2.144 1.00 97.88 526 GLY A N 1
ATOM 4097 C CA . GLY A 1 526 ? 26.815 11.590 3.420 1.00 97.88 526 GLY A CA 1
ATOM 4098 C C . GLY A 1 526 ? 25.367 12.042 3.659 1.00 97.88 526 GLY A C 1
ATOM 4099 O O . GLY A 1 526 ? 25.116 12.902 4.507 1.00 97.88 526 GLY A O 1
ATOM 4100 N N . TYR A 1 527 ? 24.389 11.478 2.944 1.00 98.06 527 TYR A N 1
ATOM 4101 C CA . TYR A 1 527 ? 22.963 11.796 3.114 1.00 98.06 527 TYR A CA 1
ATOM 4102 C C . TYR A 1 527 ? 22.197 10.816 4.014 1.00 98.06 527 TYR A C 1
ATOM 4104 O O . TYR A 1 527 ? 20.995 10.991 4.190 1.00 98.06 527 TYR A O 1
ATOM 4112 N N . GLY A 1 528 ? 22.857 9.837 4.642 1.00 97.06 528 GLY A N 1
ATOM 4113 C CA . GLY A 1 528 ? 22.185 8.838 5.490 1.00 97.06 528 GLY A CA 1
ATOM 4114 C C . GLY A 1 528 ? 21.344 9.426 6.640 1.00 97.06 528 GLY A C 1
ATOM 4115 O O . GLY A 1 528 ? 20.278 8.903 6.962 1.00 97.06 528 GLY A O 1
ATOM 4116 N N . ASP A 1 529 ? 21.768 10.550 7.226 1.00 95.75 529 ASP A N 1
ATOM 4117 C CA . ASP A 1 529 ? 21.040 11.225 8.314 1.00 95.75 529 ASP A CA 1
ATOM 4118 C C . ASP A 1 529 ? 19.844 12.072 7.848 1.00 95.75 529 ASP A C 1
ATOM 4120 O O . ASP A 1 529 ? 19.127 12.646 8.677 1.00 95.75 529 ASP A O 1
ATOM 4124 N N . VAL A 1 530 ? 19.614 12.183 6.535 1.00 94.88 530 VAL A N 1
ATOM 4125 C CA . VAL A 1 530 ? 18.454 12.894 5.996 1.00 94.88 530 VAL A CA 1
ATOM 4126 C C . VAL A 1 530 ? 17.187 12.158 6.415 1.00 94.88 530 VAL A C 1
ATOM 4128 O O . VAL A 1 530 ? 16.938 11.027 6.018 1.00 94.88 530 VAL A O 1
ATOM 4131 N N . ALA A 1 531 ? 16.361 12.825 7.212 1.00 92.06 531 ALA A N 1
ATOM 4132 C CA . ALA A 1 531 ? 15.116 12.263 7.709 1.00 92.06 531 ALA A CA 1
ATOM 4133 C C . ALA A 1 531 ? 13.961 12.439 6.708 1.00 92.06 531 ALA A C 1
ATOM 4135 O O . ALA A 1 531 ? 12.888 12.831 7.132 1.00 92.06 531 ALA A O 1
ATOM 4136 N N . GLU A 1 532 ? 14.152 12.205 5.411 1.00 93.69 532 GLU A N 1
ATOM 4137 C CA . GLU A 1 532 ? 13.111 12.298 4.364 1.00 93.69 532 GLU A CA 1
ATOM 4138 C C . GLU A 1 532 ? 12.875 10.921 3.727 1.00 93.69 532 GLU A C 1
ATOM 4140 O O . GLU A 1 532 ? 13.724 10.045 3.865 1.00 93.69 532 GLU A O 1
ATOM 4145 N N . SER A 1 533 ? 11.751 10.710 3.031 1.00 95.31 533 SER A N 1
ATOM 4146 C CA . SER A 1 533 ? 11.499 9.442 2.330 1.00 95.31 533 SER A CA 1
ATOM 4147 C C . SER A 1 533 ? 11.727 9.506 0.824 1.00 95.31 533 SER A C 1
ATOM 4149 O O . SER A 1 533 ? 11.394 10.487 0.146 1.00 95.31 533 SER A O 1
ATOM 4151 N N . ILE A 1 534 ? 12.229 8.392 0.289 1.00 97.88 534 ILE A N 1
ATOM 4152 C CA . ILE A 1 534 ? 12.313 8.121 -1.142 1.00 97.88 534 ILE A CA 1
ATOM 4153 C C . ILE A 1 534 ? 11.434 6.914 -1.476 1.00 97.88 534 ILE A C 1
ATOM 4155 O O . ILE A 1 534 ? 11.557 5.840 -0.893 1.00 97.88 534 ILE A O 1
ATOM 4159 N N . GLY A 1 535 ? 10.525 7.085 -2.435 1.00 97.62 535 GLY A N 1
ATOM 4160 C CA . GLY A 1 535 ? 9.681 6.002 -2.932 1.00 97.62 535 GLY A CA 1
ATOM 4161 C C . GLY A 1 535 ? 10.041 5.602 -4.351 1.00 97.62 535 GLY A C 1
ATOM 4162 O O . GLY A 1 535 ? 9.950 6.431 -5.255 1.00 97.62 535 GLY A O 1
ATOM 4163 N N . ILE A 1 536 ? 10.357 4.324 -4.577 1.00 98.44 536 ILE A N 1
ATOM 4164 C CA . ILE A 1 536 ? 10.719 3.809 -5.906 1.00 98.44 536 ILE A CA 1
ATOM 4165 C C . ILE A 1 536 ? 9.657 2.848 -6.441 1.00 98.44 536 ILE A C 1
ATOM 4167 O O . ILE A 1 536 ? 9.127 1.965 -5.762 1.00 98.44 536 ILE A O 1
ATOM 4171 N N . THR A 1 537 ? 9.322 2.986 -7.719 1.00 98.06 537 THR A N 1
ATOM 4172 C CA . THR A 1 537 ? 8.426 2.059 -8.403 1.00 98.06 537 THR A CA 1
ATOM 4173 C C . THR A 1 537 ? 8.874 1.801 -9.830 1.00 98.06 537 THR A C 1
ATOM 4175 O O . THR A 1 537 ? 9.208 2.725 -10.558 1.00 98.06 537 THR A O 1
ATOM 4178 N N . GLY A 1 538 ? 8.813 0.544 -10.272 1.00 96.62 538 GLY A N 1
ATOM 4179 C CA . GLY A 1 538 ? 9.250 0.175 -11.621 1.00 96.62 538 GLY A CA 1
ATOM 4180 C C . GLY A 1 538 ? 8.339 0.651 -12.764 1.00 96.62 538 GLY A C 1
ATOM 4181 O O . GLY A 1 538 ? 8.695 0.455 -13.922 1.00 96.62 538 GLY A O 1
ATOM 4182 N N . CYS A 1 539 ? 7.153 1.215 -12.488 1.00 95.38 539 CYS A N 1
ATOM 4183 C CA . CYS A 1 539 ? 6.244 1.765 -13.509 1.00 95.38 539 CYS A CA 1
ATOM 4184 C C . CYS A 1 539 ? 5.217 2.748 -12.916 1.00 95.38 539 CYS A C 1
ATOM 4186 O O . CYS A 1 539 ? 5.033 2.859 -11.704 1.00 95.38 539 CYS A O 1
ATOM 4188 N N . GLU A 1 540 ? 4.429 3.388 -13.776 1.00 92.69 540 GLU A N 1
ATOM 4189 C CA . GLU A 1 540 ? 3.425 4.398 -13.429 1.00 92.69 540 GLU A CA 1
ATOM 4190 C C . GLU A 1 540 ? 2.207 3.861 -12.653 1.00 92.69 540 GLU A C 1
ATOM 4192 O O . GLU A 1 540 ? 1.309 4.619 -12.273 1.00 92.69 540 GLU A O 1
ATOM 4197 N N . ARG A 1 541 ? 2.164 2.552 -12.366 1.00 94.19 541 ARG A N 1
ATOM 4198 C CA . ARG A 1 541 ? 1.170 1.966 -11.451 1.00 94.19 541 ARG A CA 1
ATOM 4199 C C . ARG A 1 541 ? 1.395 2.375 -10.001 1.00 94.19 541 ARG A C 1
ATOM 4201 O O . ARG A 1 541 ? 0.423 2.333 -9.243 1.00 94.19 541 ARG A O 1
ATOM 4208 N N . GLN A 1 542 ? 2.617 2.791 -9.651 1.00 95.56 542 GLN A N 1
ATOM 4209 C CA . GLN A 1 542 ? 2.922 3.475 -8.395 1.00 95.56 542 GLN A CA 1
ATOM 4210 C C . GLN A 1 542 ? 2.564 2.649 -7.148 1.00 95.56 542 GLN A C 1
ATOM 4212 O O . GLN A 1 542 ? 1.941 3.134 -6.207 1.00 95.56 542 GLN A O 1
ATOM 4217 N N . CYS A 1 543 ? 2.950 1.367 -7.139 1.00 97.50 543 CYS A N 1
ATOM 4218 C CA . CYS A 1 543 ? 2.582 0.417 -6.080 1.00 97.50 543 CYS A CA 1
ATOM 4219 C C . CYS A 1 543 ? 3.176 0.750 -4.695 1.00 97.50 543 CYS A C 1
ATOM 4221 O O . CYS A 1 543 ? 2.579 0.358 -3.692 1.00 97.50 543 CYS A O 1
ATOM 4223 N N . PHE A 1 544 ? 4.295 1.485 -4.645 1.00 96.75 544 PHE A N 1
ATOM 4224 C CA . PHE A 1 544 ? 4.897 2.000 -3.405 1.00 96.75 544 PHE A CA 1
ATOM 4225 C C . PHE A 1 544 ? 4.467 3.437 -3.061 1.00 96.75 544 PHE A C 1
ATOM 4227 O O . PHE A 1 544 ? 4.966 4.024 -2.116 1.00 96.75 544 PHE A O 1
ATOM 4234 N N . ARG A 1 545 ? 3.519 4.017 -3.813 1.00 95.44 545 ARG A N 1
ATOM 4235 C CA . ARG A 1 545 ? 3.035 5.391 -3.588 1.00 95.44 545 ARG A CA 1
ATOM 4236 C C . ARG A 1 545 ? 4.175 6.439 -3.582 1.00 95.44 545 ARG A C 1
ATOM 4238 O O . ARG A 1 545 ? 4.254 7.238 -2.666 1.00 95.44 545 ARG A O 1
ATOM 4245 N N . PRO A 1 546 ? 5.035 6.513 -4.616 1.00 94.56 546 PRO A N 1
ATOM 4246 C CA . PRO A 1 546 ? 6.097 7.531 -4.685 1.00 94.56 546 PRO A CA 1
ATOM 4247 C C . PRO A 1 546 ? 5.576 8.973 -4.573 1.00 94.56 546 PRO A C 1
ATOM 4249 O O . PRO A 1 546 ? 6.301 9.856 -4.147 1.00 94.56 546 PRO A O 1
ATOM 4252 N N . GLY A 1 547 ? 4.317 9.223 -4.943 1.00 91.06 547 GLY A N 1
ATOM 4253 C CA . GLY A 1 547 ? 3.695 10.536 -4.807 1.00 91.06 547 GLY A CA 1
ATOM 4254 C C . GLY A 1 547 ? 3.292 10.924 -3.379 1.00 91.06 547 GLY A C 1
ATOM 4255 O O . GLY A 1 547 ? 2.806 12.025 -3.196 1.00 91.06 547 GLY A O 1
ATOM 4256 N N . THR A 1 548 ? 3.458 10.069 -2.374 1.00 91.94 548 THR A N 1
ATOM 4257 C CA . THR A 1 548 ? 3.299 10.448 -0.954 1.00 91.94 548 THR A CA 1
ATOM 4258 C C . THR A 1 548 ? 4.635 10.513 -0.224 1.00 91.94 548 THR A C 1
ATOM 4260 O O . THR A 1 548 ? 4.672 10.595 0.998 1.00 91.94 548 THR A O 1
ATOM 4263 N N . LYS A 1 549 ? 5.739 10.415 -0.967 1.00 94.62 549 LYS A N 1
ATOM 4264 C CA . LYS A 1 549 ? 7.100 10.508 -0.447 1.00 94.62 549 LYS A CA 1
ATOM 4265 C C . LYS A 1 549 ? 7.683 11.863 -0.809 1.00 94.62 549 LYS A C 1
ATOM 4267 O O . LYS A 1 549 ? 7.226 12.500 -1.764 1.00 94.62 549 LYS A O 1
ATOM 4272 N N . SER A 1 550 ? 8.703 12.279 -0.070 1.00 94.06 550 SER A N 1
ATOM 4273 C CA . SER A 1 550 ? 9.393 13.544 -0.328 1.00 94.06 550 SER A CA 1
ATOM 4274 C C . SER A 1 550 ? 10.046 13.547 -1.713 1.00 94.06 550 SER A C 1
ATOM 4276 O O . SER A 1 550 ? 9.973 14.545 -2.433 1.00 94.06 550 SER A O 1
ATOM 4278 N N . ILE A 1 551 ? 10.612 12.403 -2.120 1.00 97.69 551 ILE A N 1
ATOM 4279 C CA . ILE A 1 551 ? 11.116 12.160 -3.476 1.00 97.69 551 ILE A CA 1
ATOM 4280 C C . ILE A 1 551 ? 10.492 10.879 -4.036 1.00 97.69 551 ILE A C 1
ATOM 4282 O O . ILE A 1 551 ? 10.570 9.807 -3.437 1.00 97.69 551 ILE A O 1
ATOM 4286 N N . GLY A 1 552 ? 9.890 10.975 -5.220 1.00 97.81 552 GLY A N 1
ATOM 4287 C CA . GLY A 1 552 ? 9.292 9.845 -5.918 1.00 97.81 552 GLY A CA 1
ATOM 4288 C C . GLY A 1 552 ? 10.018 9.502 -7.216 1.00 97.81 552 GLY A C 1
ATOM 4289 O O . GLY A 1 552 ? 10.122 10.344 -8.105 1.00 97.81 552 GLY A O 1
ATOM 4290 N N . TRP A 1 553 ? 10.423 8.243 -7.378 1.00 98.25 553 TRP A N 1
ATOM 4291 C CA . TRP A 1 553 ? 11.030 7.720 -8.603 1.00 98.25 553 TRP A CA 1
ATOM 4292 C C . TRP A 1 553 ? 10.122 6.703 -9.283 1.00 98.25 553 TRP A C 1
ATOM 4294 O O . TRP A 1 553 ? 9.750 5.679 -8.707 1.00 98.25 553 TRP A O 1
ATOM 4304 N N . VAL A 1 554 ? 9.760 6.981 -10.535 1.00 97.25 554 VAL A N 1
ATOM 4305 C CA . VAL A 1 554 ? 8.846 6.150 -11.324 1.00 97.25 554 VAL A CA 1
ATOM 4306 C C . VAL A 1 554 ? 9.538 5.667 -12.588 1.00 97.25 554 VAL A C 1
ATOM 4308 O O . VAL A 1 554 ? 9.881 6.468 -13.447 1.00 97.25 554 VAL A O 1
ATOM 4311 N N . GLY A 1 555 ? 9.689 4.358 -12.747 1.00 95.50 555 GLY A N 1
ATOM 4312 C CA . GLY A 1 555 ? 10.315 3.751 -13.915 1.00 95.50 555 GLY A CA 1
ATOM 4313 C C . GLY A 1 555 ? 9.725 4.238 -15.237 1.00 95.50 555 GLY A C 1
ATOM 4314 O O . GLY A 1 555 ? 8.507 4.196 -15.430 1.00 95.50 555 GLY A O 1
ATOM 4315 N N . SER A 1 556 ? 10.589 4.669 -16.155 1.00 89.62 556 SER A N 1
ATOM 4316 C CA . SER A 1 556 ? 10.230 5.213 -17.472 1.00 89.62 556 SER A CA 1
ATOM 4317 C C . SER A 1 556 ? 10.752 4.374 -18.652 1.00 89.62 556 SER A C 1
ATOM 4319 O O . SER A 1 556 ? 10.319 4.586 -19.796 1.00 89.62 556 SER A O 1
ATOM 4321 N N . GLY A 1 557 ? 11.557 3.345 -18.349 1.00 87.25 557 GLY A N 1
ATOM 4322 C CA . GLY A 1 557 ? 12.022 2.284 -19.251 1.00 87.25 557 GLY A CA 1
ATOM 4323 C C . GLY A 1 557 ? 13.485 2.427 -19.669 1.00 87.25 557 GLY A C 1
ATOM 4324 O O . GLY A 1 557 ? 14.042 3.517 -19.619 1.00 87.25 557 GLY A O 1
ATOM 4325 N N . GLY A 1 558 ? 14.111 1.318 -20.080 1.00 84.81 558 GLY A N 1
ATOM 4326 C CA . GLY A 1 558 ? 15.533 1.299 -20.459 1.00 84.81 558 GLY A CA 1
ATOM 4327 C C . GLY A 1 558 ? 16.469 1.660 -19.304 1.00 84.81 558 GLY A C 1
ATOM 4328 O O . GLY A 1 558 ? 17.414 2.398 -19.521 1.00 84.81 558 GLY A O 1
ATOM 4329 N N . ASP A 1 559 ? 16.133 1.211 -18.092 1.00 91.12 559 ASP A N 1
ATOM 4330 C CA . ASP A 1 559 ? 16.808 1.567 -16.834 1.00 91.12 559 ASP A CA 1
ATOM 4331 C C . ASP A 1 559 ? 16.812 3.063 -16.478 1.00 91.12 559 ASP A C 1
ATOM 4333 O O . ASP A 1 559 ? 17.709 3.570 -15.815 1.00 91.12 559 ASP A O 1
ATOM 4337 N N . ASN A 1 560 ? 15.759 3.770 -16.900 1.00 94.12 560 ASN A N 1
ATOM 4338 C CA . ASN A 1 560 ? 15.526 5.165 -16.542 1.00 94.12 560 ASN A CA 1
ATOM 4339 C C . ASN A 1 560 ? 14.327 5.330 -15.604 1.00 94.12 560 ASN A C 1
ATOM 4341 O O . ASN A 1 560 ? 13.379 4.527 -15.618 1.00 94.12 560 ASN A O 1
ATOM 4345 N N . TYR A 1 561 ? 14.339 6.439 -14.867 1.00 96.38 561 TYR A N 1
ATOM 4346 C CA . TYR A 1 561 ? 13.305 6.858 -13.930 1.00 96.38 561 TYR A CA 1
ATOM 4347 C C . TYR A 1 561 ? 12.841 8.287 -14.231 1.00 96.38 561 TYR A C 1
ATOM 4349 O O . TYR A 1 561 ? 13.586 9.127 -14.727 1.00 96.38 561 TYR A O 1
ATOM 4357 N N . GLY A 1 562 ? 11.577 8.562 -13.937 1.00 95.19 562 GLY A N 1
ATOM 4358 C CA . GLY A 1 562 ? 11.000 9.895 -13.936 1.00 95.19 562 GLY A CA 1
ATOM 4359 C C . GLY A 1 562 ? 10.804 10.400 -12.509 1.00 95.19 562 GLY A C 1
ATOM 4360 O O . GLY A 1 562 ? 10.368 9.637 -11.641 1.00 95.19 562 GLY A O 1
ATOM 4361 N N . LEU A 1 563 ? 11.093 11.682 -12.296 1.00 96.75 563 LEU A N 1
ATOM 4362 C CA . LEU A 1 563 ? 11.032 12.333 -10.990 1.00 96.75 563 LEU A CA 1
ATOM 4363 C C . LEU A 1 563 ? 9.633 12.886 -10.671 1.00 96.75 563 LEU A C 1
ATOM 4365 O O . LEU A 1 563 ? 9.024 13.598 -11.479 1.00 96.75 563 LEU A O 1
ATOM 4369 N N . LYS A 1 564 ? 9.165 12.611 -9.451 1.00 95.56 564 LYS A N 1
ATOM 4370 C CA . LYS A 1 564 ? 8.034 13.281 -8.804 1.00 95.56 564 LYS A CA 1
ATOM 4371 C C . LYS A 1 564 ? 8.463 13.949 -7.500 1.00 95.56 564 LYS A C 1
ATOM 4373 O O . LYS A 1 564 ? 9.198 13.343 -6.726 1.00 95.56 564 LYS A O 1
ATOM 4378 N N . LEU A 1 565 ? 7.956 15.154 -7.244 1.00 96.38 565 LEU A N 1
ATOM 4379 C CA . LEU A 1 565 ? 8.263 15.960 -6.056 1.00 96.38 565 LEU A CA 1
ATOM 4380 C C . LEU A 1 565 ? 7.008 16.628 -5.485 1.00 96.38 565 LEU A C 1
ATOM 4382 O O . LEU A 1 565 ? 6.015 16.780 -6.195 1.00 96.38 565 LEU A O 1
ATOM 4386 N N . GLY A 1 566 ? 7.076 17.048 -4.220 1.00 91.38 566 GLY A N 1
ATOM 4387 C CA . GLY A 1 566 ? 5.995 17.767 -3.533 1.00 91.38 566 GLY A CA 1
ATOM 4388 C C . GLY A 1 566 ? 5.028 16.869 -2.755 1.00 91.38 566 GLY A C 1
ATOM 4389 O O . GLY A 1 566 ? 3.953 17.322 -2.382 1.00 91.38 566 GLY A O 1
ATOM 4390 N N . GLY A 1 567 ? 5.367 15.597 -2.528 1.00 92.69 567 GLY A N 1
ATOM 4391 C CA . GLY A 1 567 ? 4.649 14.768 -1.557 1.00 92.69 567 GLY A CA 1
ATOM 4392 C C . GLY A 1 567 ? 5.082 15.100 -0.129 1.00 92.69 567 GLY A C 1
ATOM 4393 O O . GLY A 1 567 ? 6.224 15.507 0.089 1.00 92.69 567 GLY A O 1
ATOM 4394 N N . SER A 1 568 ? 4.189 14.911 0.840 1.00 87.31 568 SER A N 1
ATOM 4395 C CA . SER A 1 568 ? 4.479 15.084 2.269 1.00 87.31 568 SER A CA 1
ATOM 4396 C C . SER A 1 568 ? 4.226 13.798 3.055 1.00 87.31 568 SER A C 1
ATOM 4398 O O . SER A 1 568 ? 3.338 13.016 2.711 1.00 87.31 568 SER A O 1
ATOM 4400 N N . GLU A 1 569 ? 5.006 13.588 4.121 1.00 80.94 569 GLU A N 1
ATOM 4401 C CA . GLU A 1 569 ? 4.921 12.387 4.970 1.00 80.94 569 GLU A CA 1
ATOM 4402 C C . GLU A 1 569 ? 3.559 12.230 5.648 1.00 80.94 569 GLU A C 1
ATOM 4404 O O . GLU A 1 569 ? 3.057 11.119 5.766 1.00 80.94 569 GLU A O 1
ATOM 4409 N N . ASP A 1 570 ? 2.921 13.331 6.026 1.00 83.62 570 ASP A N 1
ATOM 4410 C CA . ASP A 1 570 ? 1.563 13.355 6.571 1.00 83.62 570 ASP A CA 1
ATOM 4411 C C . ASP A 1 570 ? 0.454 13.050 5.542 1.00 83.62 570 ASP A C 1
ATOM 4413 O O . ASP A 1 570 ? -0.718 12.882 5.891 1.00 83.62 570 ASP A O 1
ATOM 4417 N N . GLY A 1 571 ? 0.787 12.967 4.250 1.00 81.75 571 GLY A N 1
ATOM 4418 C CA . GLY A 1 571 ? -0.184 12.784 3.173 1.00 81.75 571 GLY A CA 1
ATOM 4419 C C . GLY A 1 571 ? -1.122 13.983 2.963 1.00 81.75 571 GLY A C 1
ATOM 4420 O O . GLY A 1 571 ? -2.184 13.838 2.335 1.00 81.75 571 GLY A O 1
ATOM 4421 N N . SER A 1 572 ? -0.766 15.171 3.459 1.00 83.44 572 SER A N 1
ATOM 4422 C CA . SER A 1 572 ? -1.480 16.422 3.183 1.00 83.44 572 SER A CA 1
ATOM 4423 C C . SER A 1 572 ? -1.326 16.835 1.713 1.00 83.44 572 SER A C 1
ATOM 4425 O O . SER A 1 572 ? -2.318 17.214 1.076 1.00 83.44 572 SER A O 1
ATOM 4427 N N . THR A 1 573 ? -0.143 16.618 1.128 1.00 88.50 573 THR A N 1
ATOM 4428 C CA . THR A 1 573 ? 0.205 16.982 -0.254 1.00 88.50 573 THR A CA 1
ATOM 4429 C C . THR A 1 573 ? 0.632 15.791 -1.109 1.00 88.50 573 THR A C 1
ATOM 4431 O O . THR A 1 573 ? 1.168 14.793 -0.627 1.00 88.50 573 THR A O 1
ATOM 4434 N N . GLN A 1 574 ? 0.339 15.887 -2.405 1.00 90.38 574 GLN A N 1
ATOM 4435 C CA . GLN A 1 574 ? 0.613 14.861 -3.405 1.00 90.38 574 GLN A CA 1
ATOM 4436 C C . GLN A 1 574 ? 1.795 15.306 -4.269 1.00 90.38 574 GLN A C 1
ATOM 4438 O O . GLN A 1 574 ? 1.815 16.408 -4.802 1.00 90.38 574 GLN A O 1
ATOM 4443 N N . GLY A 1 575 ? 2.742 14.403 -4.476 1.00 91.94 575 GLY A N 1
ATOM 4444 C CA . GLY A 1 575 ? 3.859 14.583 -5.382 1.00 91.94 575 GLY A CA 1
ATOM 4445 C C . GLY A 1 575 ? 3.434 14.494 -6.846 1.00 91.94 575 GLY A C 1
ATOM 4446 O O . GLY A 1 575 ? 2.704 13.574 -7.253 1.00 91.94 575 GLY A O 1
ATOM 4447 N N . HIS A 1 576 ? 3.949 15.425 -7.643 1.00 91.50 576 HIS A N 1
ATOM 4448 C CA . HIS A 1 576 ? 3.657 15.599 -9.061 1.00 91.50 576 HIS A CA 1
ATOM 4449 C C . HIS A 1 576 ? 4.921 15.482 -9.912 1.00 91.50 576 HIS A C 1
ATOM 4451 O O . HIS A 1 576 ? 6.036 15.649 -9.427 1.00 91.50 576 HIS A O 1
ATOM 4457 N N . TRP A 1 577 ? 4.737 15.153 -11.191 1.00 92.06 577 TRP A N 1
ATOM 4458 C CA . TRP A 1 577 ? 5.819 15.147 -12.174 1.0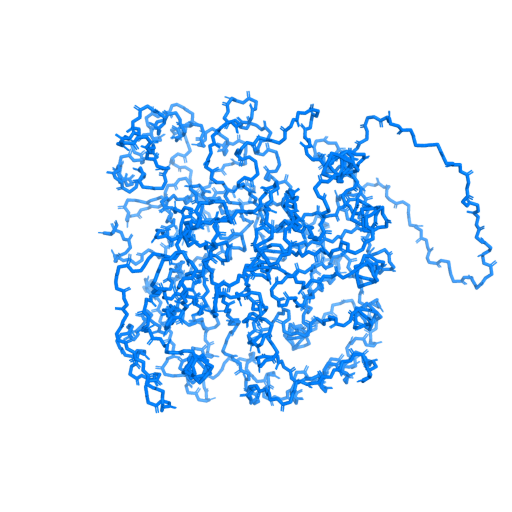0 92.06 577 TRP A CA 1
ATOM 4459 C C . TRP A 1 577 ? 6.417 16.548 -12.308 1.00 92.06 577 TRP A C 1
ATOM 4461 O O . TRP A 1 577 ? 5.659 17.507 -12.419 1.00 92.06 577 TRP A O 1
ATOM 4471 N N . LEU A 1 578 ? 7.745 16.670 -12.348 1.00 92.38 578 LEU A N 1
ATOM 4472 C CA . LEU A 1 578 ? 8.401 17.972 -12.500 1.00 92.38 578 LEU A CA 1
ATOM 4473 C C . LEU A 1 578 ? 8.117 18.570 -13.890 1.00 92.38 578 LEU A C 1
ATOM 4475 O O . LEU A 1 578 ? 8.578 18.038 -14.899 1.00 92.38 578 LEU A O 1
ATOM 4479 N N . THR A 1 579 ? 7.364 19.668 -13.963 1.00 87.44 579 THR A N 1
ATOM 4480 C CA . THR A 1 579 ? 6.900 20.263 -15.229 1.00 87.44 579 THR A CA 1
ATOM 4481 C C . THR A 1 579 ? 6.758 21.782 -15.143 1.00 87.44 579 THR A C 1
ATOM 4483 O O . THR A 1 579 ? 6.533 22.317 -14.063 1.00 87.44 579 THR A O 1
ATOM 4486 N N . ASP A 1 580 ? 6.867 22.458 -16.288 1.00 85.94 580 ASP A N 1
ATOM 4487 C CA . ASP A 1 580 ? 6.500 23.871 -16.488 1.00 85.94 580 ASP A CA 1
ATOM 4488 C C . ASP A 1 580 ? 5.092 24.041 -17.103 1.00 85.94 580 ASP A C 1
ATOM 4490 O O . ASP A 1 580 ? 4.691 25.142 -17.463 1.00 85.94 580 ASP A O 1
ATOM 4494 N N . GLY A 1 581 ? 4.333 22.948 -17.247 1.00 78.00 581 GLY A N 1
ATOM 4495 C CA . GLY A 1 581 ? 3.026 22.926 -17.906 1.00 78.00 581 GLY A CA 1
ATOM 4496 C C . GLY A 1 581 ? 3.077 22.689 -19.420 1.00 78.00 581 GLY A C 1
ATOM 4497 O O . GLY A 1 581 ? 2.050 22.337 -19.999 1.00 78.00 581 GLY A O 1
ATOM 4498 N N . GLU A 1 582 ? 4.245 22.810 -20.059 1.00 75.75 582 GLU A N 1
ATOM 4499 C CA . GLU A 1 582 ? 4.442 22.492 -21.482 1.00 75.75 582 GLU A CA 1
ATOM 4500 C C . GLU A 1 582 ? 5.205 21.183 -21.686 1.00 75.75 582 GLU A C 1
ATOM 4502 O O . GLU A 1 582 ? 4.947 20.435 -22.634 1.00 75.75 582 GLU A O 1
ATOM 4507 N N . LYS A 1 583 ? 6.172 20.902 -20.811 1.00 78.81 583 LYS A N 1
ATOM 4508 C CA . LYS A 1 583 ? 6.953 19.668 -20.846 1.00 78.81 583 LYS A CA 1
ATOM 4509 C C . LYS A 1 583 ? 7.287 19.168 -19.451 1.00 78.81 583 LYS A C 1
ATOM 4511 O O . LYS A 1 583 ? 7.371 19.918 -18.480 1.00 78.81 583 LYS A O 1
ATOM 4516 N N . GLN A 1 584 ? 7.532 17.867 -19.367 1.00 85.69 584 GLN A N 1
ATOM 4517 C CA . GLN A 1 584 ? 8.104 17.253 -18.179 1.00 85.69 584 GLN A CA 1
ATOM 4518 C C . GLN A 1 584 ? 9.638 17.252 -18.248 1.00 85.69 584 GLN A C 1
ATOM 4520 O O . GLN A 1 584 ? 10.220 16.949 -19.292 1.00 85.69 584 GLN A O 1
ATOM 4525 N N . TYR A 1 585 ? 10.276 17.519 -17.112 1.00 91.38 585 TYR A N 1
ATOM 4526 C CA . TYR A 1 585 ? 11.719 17.446 -16.893 1.00 91.38 585 TYR A CA 1
ATOM 4527 C C . TYR A 1 585 ? 12.088 16.211 -16.073 1.00 91.38 585 TYR A C 1
ATOM 4529 O O . TYR A 1 585 ? 11.240 15.649 -15.376 1.00 91.38 585 TYR A O 1
ATOM 4537 N N . LEU A 1 586 ? 13.353 15.780 -16.171 1.00 94.62 586 LEU A N 1
ATOM 4538 C CA . LEU A 1 586 ? 13.876 14.616 -15.441 1.00 94.62 586 LEU A CA 1
ATOM 4539 C C . LEU A 1 586 ? 12.950 13.392 -15.583 1.00 94.62 586 LEU A C 1
ATOM 4541 O O . LEU A 1 586 ? 12.608 12.715 -14.617 1.00 94.62 586 LEU A O 1
ATOM 4545 N N . SER A 1 587 ? 12.479 13.156 -16.813 1.00 90.44 587 SER A N 1
ATOM 4546 C CA . SER A 1 587 ? 11.541 12.073 -17.158 1.00 90.44 587 SER A CA 1
ATOM 4547 C C . SER A 1 587 ? 12.238 10.758 -17.527 1.00 90.44 587 SER A C 1
ATOM 4549 O O . SER A 1 587 ? 11.604 9.700 -17.571 1.00 90.44 587 SER A O 1
ATOM 4551 N N . MET A 1 588 ? 13.536 10.835 -17.817 1.00 92.00 588 MET A N 1
ATOM 4552 C CA . MET A 1 588 ? 14.398 9.751 -18.280 1.00 92.00 588 MET A CA 1
ATOM 4553 C C . MET A 1 588 ? 15.768 9.859 -17.601 1.00 92.00 588 MET A C 1
ATOM 4555 O O . MET A 1 588 ? 16.785 9.918 -18.277 1.00 92.00 588 MET A O 1
ATOM 4559 N N . VAL A 1 589 ? 15.780 9.973 -16.274 1.00 96.69 589 VAL A N 1
ATOM 4560 C CA . VAL A 1 589 ? 17.014 9.981 -15.482 1.00 96.69 589 VAL A CA 1
ATOM 4561 C C . VAL A 1 589 ? 17.590 8.563 -15.488 1.00 96.69 589 VAL A C 1
ATOM 4563 O O . VAL A 1 589 ? 16.890 7.659 -15.014 1.00 96.69 589 VAL A O 1
ATOM 4566 N N . PRO A 1 590 ? 18.806 8.344 -16.016 1.00 96.56 590 PRO A N 1
ATOM 4567 C CA . PRO A 1 590 ? 19.473 7.046 -15.943 1.00 96.56 590 PRO A CA 1
ATOM 4568 C C . PRO A 1 590 ? 19.672 6.613 -14.491 1.00 96.56 590 PRO A C 1
ATOM 4570 O O . PRO A 1 590 ? 19.881 7.463 -13.623 1.00 96.56 590 PRO A O 1
ATOM 4573 N N . ARG A 1 591 ? 19.591 5.307 -14.213 1.00 96.12 591 ARG A N 1
ATOM 4574 C CA . ARG A 1 591 ? 19.735 4.721 -12.866 1.00 96.12 591 ARG A CA 1
ATOM 4575 C C . ARG A 1 591 ? 20.936 5.289 -12.104 1.00 96.12 591 ARG A C 1
ATOM 4577 O O . ARG A 1 591 ? 20.803 5.642 -10.937 1.00 96.12 591 ARG A O 1
ATOM 4584 N N . GLU A 1 592 ? 22.076 5.389 -12.774 1.00 96.00 592 GLU A N 1
ATOM 4585 C CA . GLU A 1 59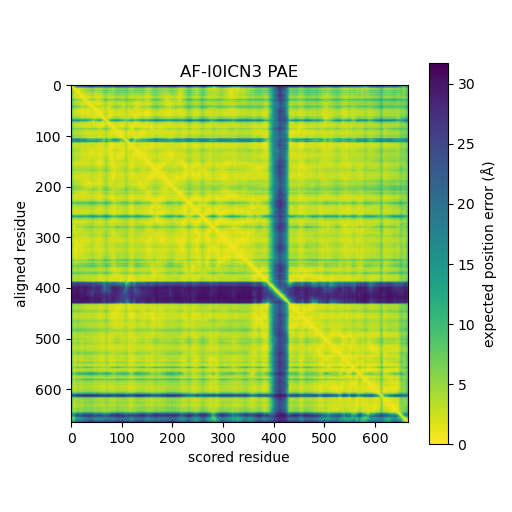2 ? 23.355 5.848 -12.237 1.00 96.00 592 GLU A CA 1
ATOM 4586 C C . GLU A 1 592 ? 23.367 7.334 -11.842 1.00 96.00 592 GLU A C 1
ATOM 4588 O O . GLU A 1 592 ? 24.161 7.738 -10.999 1.00 96.00 592 GLU A O 1
ATOM 4593 N N . GLU A 1 593 ? 22.445 8.137 -12.377 1.00 97.88 593 GLU A N 1
ATOM 4594 C CA . GLU A 1 593 ? 22.347 9.578 -12.107 1.00 97.88 593 GLU A CA 1
ATOM 4595 C C . GLU A 1 593 ? 21.281 9.933 -11.059 1.00 97.88 593 GLU A C 1
ATOM 4597 O O . GLU A 1 593 ? 21.168 11.079 -10.614 1.00 97.88 593 GLU A O 1
ATOM 4602 N N . VAL A 1 594 ? 20.478 8.960 -10.624 1.00 98.50 594 VAL A N 1
ATOM 4603 C CA . VAL A 1 594 ? 19.387 9.177 -9.660 1.00 98.50 594 VAL A CA 1
ATOM 4604 C C . VAL A 1 594 ? 19.904 9.742 -8.331 1.00 98.50 594 VAL A C 1
ATOM 4606 O O . VAL A 1 594 ? 19.289 10.659 -7.774 1.00 98.50 594 VAL A O 1
ATOM 4609 N N . ALA A 1 595 ? 21.039 9.242 -7.829 1.00 98.50 595 ALA A N 1
ATOM 4610 C CA . ALA A 1 595 ? 21.649 9.735 -6.593 1.00 98.50 595 ALA A CA 1
ATOM 4611 C C . ALA A 1 595 ? 22.098 11.200 -6.719 1.00 98.50 595 ALA A C 1
ATOM 4613 O O . ALA A 1 595 ? 21.851 11.997 -5.812 1.00 98.50 595 ALA A O 1
ATOM 4614 N N . ASN A 1 596 ? 22.659 11.583 -7.871 1.00 98.50 596 ASN A N 1
ATOM 4615 C CA . ASN A 1 596 ? 23.070 12.959 -8.157 1.00 98.50 596 ASN A CA 1
ATOM 4616 C C . ASN A 1 596 ? 21.881 13.925 -8.129 1.00 98.50 596 ASN A C 1
ATOM 4618 O O . ASN A 1 596 ? 21.963 14.988 -7.511 1.00 98.50 596 ASN A O 1
ATOM 4622 N N . VAL A 1 597 ? 20.745 13.539 -8.718 1.00 98.62 597 VAL A N 1
ATOM 4623 C CA . VAL A 1 597 ? 19.518 14.349 -8.667 1.00 98.62 597 VAL A CA 1
ATOM 4624 C C . VAL A 1 597 ? 19.028 14.532 -7.225 1.00 98.62 597 VAL A C 1
ATOM 4626 O O . VAL A 1 597 ? 18.678 15.647 -6.831 1.00 98.62 597 VAL A O 1
ATOM 4629 N N . CYS A 1 598 ? 19.031 13.469 -6.416 1.00 98.62 598 CYS A N 1
ATOM 4630 C CA . CYS A 1 598 ? 18.640 13.559 -5.006 1.00 98.62 598 CYS A CA 1
ATOM 4631 C C . CYS A 1 598 ? 19.589 14.476 -4.214 1.00 98.62 598 CYS A C 1
ATOM 4633 O O . CYS A 1 598 ? 19.128 15.320 -3.448 1.00 98.62 598 CYS A O 1
ATOM 4635 N N . ALA A 1 599 ? 20.900 14.358 -4.440 1.00 98.38 599 ALA A N 1
ATOM 4636 C CA . ALA A 1 599 ? 21.924 15.165 -3.783 1.00 98.38 599 ALA A CA 1
ATOM 4637 C C . ALA A 1 599 ? 21.750 16.668 -4.050 1.00 98.38 599 ALA A C 1
ATOM 4639 O O . ALA A 1 599 ? 21.736 17.455 -3.104 1.00 98.38 599 ALA A O 1
ATOM 4640 N N . VAL A 1 600 ? 21.519 17.071 -5.309 1.00 98.31 600 VAL A N 1
ATOM 4641 C CA . VAL A 1 600 ? 21.238 18.478 -5.666 1.00 98.31 600 VAL A CA 1
ATOM 4642 C C . VAL A 1 600 ? 20.060 19.030 -4.865 1.00 98.31 600 VAL A C 1
ATOM 4644 O O . VAL A 1 600 ? 20.126 20.149 -4.344 1.00 98.31 600 VAL A O 1
ATOM 4647 N N . LEU A 1 601 ? 18.990 18.242 -4.747 1.00 97.38 601 LEU A N 1
ATOM 4648 C CA . LEU A 1 601 ? 17.791 18.644 -4.025 1.00 97.38 601 LEU A CA 1
ATOM 4649 C C . LEU A 1 601 ? 18.037 18.726 -2.512 1.00 97.38 601 LEU A C 1
ATOM 4651 O O . LEU A 1 601 ? 17.622 19.700 -1.885 1.00 97.38 601 LEU A O 1
ATOM 4655 N N . PHE A 1 602 ? 18.748 17.757 -1.929 1.00 97.62 602 PHE A N 1
ATOM 4656 C CA . PHE A 1 602 ? 19.098 17.773 -0.509 1.00 97.62 602 PHE A CA 1
ATOM 4657 C C . PHE A 1 602 ? 20.026 18.929 -0.143 1.00 97.62 602 PHE A C 1
ATOM 4659 O O . PHE A 1 602 ? 19.792 19.573 0.877 1.00 97.62 602 PHE A O 1
ATOM 4666 N N . ASP A 1 603 ? 21.040 19.223 -0.955 1.00 97.19 603 ASP A N 1
ATOM 4667 C CA . ASP A 1 603 ? 21.948 20.354 -0.729 1.00 97.19 603 ASP A CA 1
ATOM 4668 C C . ASP A 1 603 ? 21.177 21.677 -0.730 1.00 97.19 603 ASP A C 1
ATOM 4670 O O . ASP A 1 603 ? 21.342 22.530 0.149 1.00 97.19 603 ASP A O 1
ATOM 4674 N N . TRP A 1 604 ? 20.287 21.841 -1.708 1.00 96.69 604 TRP A N 1
ATOM 4675 C CA . TRP A 1 604 ? 19.491 23.052 -1.827 1.00 96.69 604 TRP A CA 1
ATOM 4676 C C . TRP A 1 604 ? 18.486 23.198 -0.683 1.00 96.69 604 TRP A C 1
ATOM 4678 O O . TRP A 1 604 ? 18.424 24.248 -0.047 1.00 96.69 604 TRP A O 1
ATOM 4688 N N . TRP A 1 605 ? 17.763 22.130 -0.347 1.00 95.75 605 TRP A N 1
ATOM 4689 C CA . TRP A 1 605 ? 16.846 22.128 0.789 1.00 95.75 605 TRP A CA 1
ATOM 4690 C C . TRP A 1 605 ? 17.573 22.403 2.109 1.00 95.75 605 TRP A C 1
ATOM 4692 O O . TRP A 1 605 ? 17.157 23.278 2.860 1.00 95.75 605 TRP A O 1
ATOM 4702 N N . LYS A 1 606 ? 18.705 21.742 2.387 1.00 92.56 606 LYS A N 1
ATOM 4703 C CA . LYS A 1 606 ? 19.472 21.958 3.628 1.00 92.56 606 LYS A CA 1
ATOM 4704 C C . LYS A 1 606 ? 19.919 23.411 3.807 1.00 92.56 606 LYS A C 1
ATOM 4706 O O . LYS A 1 606 ? 20.007 23.861 4.946 1.00 92.56 606 LYS A O 1
ATOM 4711 N N . THR A 1 607 ? 20.185 24.129 2.715 1.00 92.38 607 THR A N 1
ATOM 4712 C CA . THR A 1 607 ? 20.645 25.529 2.746 1.00 92.38 607 THR A CA 1
ATOM 4713 C C . THR A 1 607 ? 19.513 26.557 2.773 1.00 92.38 607 THR A C 1
ATOM 4715 O O . THR A 1 607 ? 19.733 27.672 3.234 1.00 92.38 607 THR A O 1
ATOM 4718 N N . GLN A 1 608 ? 18.316 26.206 2.295 1.00 91.38 608 GLN A N 1
ATOM 4719 C CA . GLN A 1 608 ? 17.199 27.144 2.100 1.00 91.38 608 GLN A CA 1
ATOM 4720 C C . GLN A 1 608 ? 15.946 26.811 2.921 1.00 91.38 608 GLN A C 1
ATOM 4722 O O . GLN A 1 608 ? 14.953 27.546 2.854 1.00 91.38 608 GLN A O 1
ATOM 4727 N N . LYS A 1 609 ? 15.948 25.695 3.658 1.00 86.56 609 LYS A N 1
ATOM 4728 C CA . LYS A 1 609 ? 14.828 25.304 4.514 1.00 86.56 609 LYS A CA 1
ATOM 4729 C C . LYS A 1 609 ? 14.604 26.331 5.614 1.00 86.56 609 LYS A C 1
ATOM 4731 O O . LYS A 1 609 ? 15.546 26.806 6.249 1.00 86.56 609 LYS A O 1
ATOM 4736 N N . GLN A 1 610 ? 13.341 26.648 5.846 1.00 85.94 610 GLN A N 1
ATOM 4737 C CA . GLN A 1 610 ? 12.936 27.523 6.936 1.00 85.94 610 GLN A CA 1
ATOM 4738 C C . GLN A 1 610 ? 12.698 26.707 8.213 1.00 85.94 610 GLN A C 1
ATOM 4740 O O . GLN A 1 610 ? 12.567 25.482 8.182 1.00 85.94 610 GLN A O 1
ATOM 4745 N N . GLY A 1 611 ? 12.656 27.378 9.359 1.00 73.56 611 GLY A N 1
ATOM 4746 C CA . GLY A 1 611 ? 12.305 26.749 10.625 1.00 73.56 611 GLY A CA 1
ATOM 4747 C C . GLY A 1 611 ? 11.693 27.753 11.586 1.00 73.56 611 GLY A C 1
ATOM 4748 O O . GLY A 1 611 ? 12.036 28.934 11.553 1.00 73.56 611 GLY A O 1
ATOM 4749 N N . ASN A 1 612 ? 10.780 27.279 12.431 1.00 52.31 612 ASN A N 1
ATOM 4750 C CA . ASN A 1 612 ? 10.208 28.064 13.520 1.00 52.31 612 ASN A CA 1
ATOM 4751 C C . ASN A 1 612 ? 9.950 27.144 14.723 1.00 52.31 612 ASN A C 1
ATOM 4753 O O . ASN A 1 612 ? 9.538 25.995 14.545 1.00 52.31 612 ASN A O 1
ATOM 4757 N N . ASN A 1 613 ? 10.216 27.635 15.939 1.00 42.22 613 ASN A N 1
ATOM 4758 C CA . ASN A 1 613 ? 9.968 26.933 17.210 1.00 42.22 613 ASN A CA 1
ATOM 4759 C C . ASN A 1 613 ? 10.393 25.448 17.226 1.00 42.22 613 ASN A C 1
ATOM 4761 O O . ASN A 1 613 ? 9.609 24.568 17.565 1.00 42.22 613 ASN A O 1
ATOM 4765 N N . GLY A 1 614 ? 11.637 25.156 16.835 1.00 49.22 614 GLY A N 1
ATOM 4766 C CA . GLY A 1 614 ? 12.205 23.803 16.919 1.00 49.22 614 GLY A CA 1
ATOM 4767 C C . GLY A 1 614 ? 11.782 22.828 15.811 1.00 49.22 614 GLY A C 1
ATOM 4768 O O . GLY A 1 614 ? 12.303 21.716 15.777 1.00 49.22 614 GLY A O 1
ATOM 4769 N N . SER A 1 615 ? 10.917 23.232 14.872 1.00 62.38 615 SER A N 1
ATOM 4770 C CA . SER A 1 615 ? 10.578 22.439 13.681 1.00 62.38 615 SER A CA 1
ATOM 4771 C C . SER A 1 615 ? 11.322 22.947 12.439 1.00 62.38 615 SER A C 1
ATOM 4773 O O . SER A 1 615 ? 11.403 24.152 12.191 1.00 62.38 615 SER A O 1
ATOM 4775 N N . SER A 1 616 ? 11.904 22.022 11.671 1.00 77.19 616 SER A N 1
ATOM 4776 C CA . SER A 1 616 ? 12.545 22.296 10.379 1.00 77.19 616 SER A CA 1
ATOM 4777 C C . SER A 1 616 ? 11.563 21.972 9.261 1.00 77.19 616 SER A C 1
ATOM 4779 O O . SER A 1 616 ? 10.995 20.882 9.248 1.00 77.19 616 SER A O 1
ATOM 4781 N N . GLU A 1 617 ? 11.428 22.872 8.289 1.00 89.12 617 GLU A N 1
ATOM 4782 C CA . GLU A 1 617 ? 10.643 22.642 7.077 1.00 89.12 617 GLU A CA 1
ATOM 4783 C C . GLU A 1 617 ? 11.105 21.360 6.370 1.00 89.12 617 GLU A C 1
ATOM 4785 O O . GLU A 1 617 ? 12.304 21.147 6.159 1.00 89.12 617 GLU A O 1
ATOM 4790 N N . ARG A 1 618 ? 10.135 20.510 6.022 1.00 91.00 618 ARG A N 1
ATOM 4791 C CA . ARG A 1 618 ? 10.316 19.236 5.313 1.00 91.00 618 ARG A CA 1
ATOM 4792 C C . ARG A 1 618 ? 10.460 19.468 3.810 1.00 91.00 618 ARG A C 1
ATOM 4794 O O . ARG A 1 618 ? 10.027 20.499 3.292 1.00 91.00 618 ARG A O 1
ATOM 4801 N N . LEU A 1 619 ? 11.026 18.501 3.093 1.00 92.94 619 LEU A N 1
ATOM 4802 C CA . LEU A 1 619 ? 11.334 18.669 1.670 1.00 92.94 619 LEU A CA 1
ATOM 4803 C C . LEU A 1 619 ? 10.087 18.883 0.784 1.00 92.94 619 LEU A C 1
ATOM 4805 O O . LEU A 1 619 ? 10.129 19.696 -0.136 1.00 92.94 619 LEU A O 1
ATOM 4809 N N . GLY A 1 620 ? 8.972 18.204 1.064 1.00 92.00 620 GLY A N 1
ATOM 4810 C CA . GLY A 1 620 ? 7.708 18.396 0.335 1.00 92.00 620 GLY A CA 1
ATOM 4811 C C . GLY A 1 620 ? 7.190 19.843 0.386 1.00 92.00 620 GLY A C 1
ATOM 4812 O O . GLY A 1 620 ? 7.100 20.486 -0.662 1.00 92.00 620 GLY A O 1
ATOM 4813 N N . PRO A 1 621 ? 6.902 20.390 1.585 1.00 90.94 621 PRO A N 1
ATOM 4814 C CA . PRO A 1 621 ? 6.546 21.799 1.775 1.00 90.94 621 PRO A CA 1
ATOM 4815 C C . PRO A 1 621 ? 7.562 22.783 1.184 1.00 90.94 621 PRO A C 1
ATOM 4817 O O . PRO A 1 621 ? 7.163 23.765 0.561 1.00 90.94 621 PRO A O 1
ATOM 4820 N N . PHE A 1 622 ? 8.862 22.486 1.296 1.00 93.50 622 PHE A N 1
ATOM 4821 C CA . PHE A 1 622 ? 9.912 23.284 0.662 1.00 93.50 622 PHE A CA 1
ATOM 4822 C C . PHE A 1 622 ? 9.735 23.372 -0.861 1.00 93.50 622 PHE A C 1
ATOM 4824 O O . PHE A 1 622 ? 9.800 24.463 -1.427 1.00 93.50 622 PHE A O 1
ATOM 4831 N N . VAL A 1 623 ? 9.473 22.246 -1.533 1.00 94.19 623 VAL A N 1
ATOM 4832 C CA . VAL A 1 623 ? 9.226 22.223 -2.984 1.00 94.19 623 VAL A CA 1
ATOM 4833 C C . VAL A 1 623 ? 7.998 23.058 -3.352 1.00 94.19 623 VAL A C 1
ATOM 4835 O O . VAL A 1 623 ? 8.062 23.808 -4.324 1.00 94.19 623 VAL A O 1
ATOM 4838 N N . HIS A 1 624 ? 6.913 22.980 -2.574 1.00 91.19 624 HIS A N 1
ATOM 4839 C CA . HIS A 1 624 ? 5.719 23.813 -2.788 1.00 91.19 624 HIS A CA 1
ATOM 4840 C C . HIS A 1 624 ? 6.024 25.302 -2.638 1.00 91.19 624 HIS A C 1
ATOM 4842 O O . HIS A 1 624 ? 5.655 26.096 -3.498 1.00 91.19 624 HIS A O 1
ATOM 4848 N N . ARG A 1 625 ? 6.764 25.684 -1.590 1.00 93.12 625 ARG A N 1
ATOM 4849 C CA . ARG A 1 625 ? 7.152 27.079 -1.346 1.00 93.12 625 ARG A CA 1
ATOM 4850 C C . ARG A 1 625 ? 8.034 27.645 -2.456 1.00 93.12 625 ARG A C 1
ATOM 4852 O O . ARG A 1 625 ? 7.891 28.813 -2.806 1.00 93.12 625 ARG A O 1
ATOM 4859 N N . MET A 1 626 ? 8.968 26.849 -2.974 1.00 94.44 626 MET A N 1
ATOM 4860 C CA . MET A 1 626 ? 9.861 27.287 -4.050 1.00 94.44 626 MET A CA 1
ATOM 4861 C C . MET A 1 626 ? 9.176 27.285 -5.421 1.00 94.44 626 MET A C 1
ATOM 4863 O O . MET A 1 626 ? 9.507 28.112 -6.268 1.00 94.44 626 MET A O 1
ATOM 4867 N N . GLY A 1 627 ? 8.233 26.369 -5.645 1.00 92.88 627 GLY A N 1
ATOM 4868 C CA . GLY A 1 627 ? 7.570 26.170 -6.928 1.00 92.88 627 GLY A CA 1
ATOM 4869 C C . GLY A 1 627 ? 8.443 25.434 -7.952 1.00 92.88 627 GLY A C 1
ATOM 4870 O O . GLY A 1 627 ? 9.678 25.463 -7.920 1.00 92.88 627 GLY A O 1
ATOM 4871 N N . PHE A 1 628 ? 7.797 24.755 -8.903 1.00 93.62 628 PHE A N 1
ATOM 4872 C CA . PHE A 1 628 ? 8.498 23.933 -9.896 1.00 93.62 628 PHE A CA 1
ATOM 4873 C C . PHE A 1 628 ? 9.413 24.731 -10.826 1.00 93.62 628 PHE A C 1
ATOM 4875 O O . PHE A 1 628 ? 10.457 24.211 -11.206 1.00 93.62 628 PHE A O 1
ATOM 4882 N N . GLU A 1 629 ? 9.099 25.988 -11.145 1.00 94.25 629 GLU A N 1
ATOM 4883 C CA . GLU A 1 629 ? 9.977 26.832 -11.968 1.00 94.25 629 GLU A CA 1
ATOM 4884 C C . GLU A 1 629 ? 11.357 27.035 -11.322 1.00 94.25 629 GLU A C 1
ATOM 4886 O O . GLU A 1 629 ? 12.390 26.878 -11.983 1.00 94.25 629 GLU A O 1
ATOM 4891 N N . ALA A 1 630 ? 11.393 27.311 -10.015 1.00 96.56 630 ALA A N 1
ATOM 4892 C CA . ALA A 1 630 ? 12.641 27.457 -9.273 1.00 96.56 630 ALA A CA 1
ATOM 4893 C C . ALA A 1 630 ? 13.389 26.121 -9.164 1.00 96.56 630 ALA A C 1
ATOM 4895 O O . ALA A 1 630 ? 14.605 26.082 -9.340 1.00 96.56 630 ALA A O 1
ATOM 4896 N N . VAL A 1 631 ? 12.670 25.016 -8.936 1.00 97.00 631 VAL A N 1
ATOM 4897 C CA . VAL A 1 631 ? 13.251 23.661 -8.890 1.00 97.00 631 VAL A CA 1
ATOM 4898 C C . VAL A 1 631 ? 13.890 23.290 -10.236 1.00 97.00 631 VAL A C 1
ATOM 4900 O O . VAL A 1 631 ? 15.027 22.824 -10.280 1.00 97.00 631 VAL A O 1
ATOM 4903 N N . ILE A 1 632 ? 13.188 23.533 -11.348 1.00 96.56 632 ILE A N 1
ATOM 4904 C CA . ILE A 1 632 ? 13.689 23.308 -12.712 1.00 96.56 632 ILE A CA 1
ATOM 4905 C C . ILE A 1 632 ? 14.942 24.148 -12.962 1.00 96.56 632 ILE A C 1
ATOM 4907 O O . ILE A 1 632 ? 15.928 23.632 -13.486 1.00 96.56 632 ILE A O 1
ATOM 4911 N N . THR A 1 633 ? 14.920 25.424 -12.577 1.00 97.38 633 THR A N 1
ATOM 4912 C CA . THR A 1 633 ? 16.076 26.320 -12.718 1.00 97.38 633 THR A CA 1
ATOM 4913 C C . THR A 1 633 ? 17.265 25.797 -11.914 1.00 97.38 633 THR A C 1
ATOM 4915 O O . THR A 1 633 ? 18.351 25.634 -12.464 1.00 97.38 633 THR A O 1
ATOM 4918 N N . ARG A 1 634 ? 17.044 25.386 -10.658 1.00 97.69 634 ARG A N 1
ATOM 4919 C CA . ARG A 1 634 ? 18.093 24.820 -9.802 1.00 97.69 634 ARG A CA 1
ATOM 4920 C C . ARG A 1 634 ? 18.774 23.602 -10.426 1.00 97.69 634 ARG A C 1
ATOM 4922 O O . ARG A 1 634 ? 19.998 23.514 -10.353 1.00 97.69 634 ARG A O 1
ATOM 4929 N N . PHE A 1 635 ? 18.010 22.682 -11.020 1.00 98.12 635 PHE A N 1
ATOM 4930 C CA . PHE A 1 635 ? 18.568 21.505 -11.696 1.00 98.12 635 PHE A CA 1
ATOM 4931 C C . PHE A 1 635 ? 19.267 21.841 -13.018 1.00 98.12 635 PHE A C 1
ATOM 4933 O O . PHE A 1 635 ? 20.230 21.169 -13.386 1.00 98.12 635 PHE A O 1
ATOM 4940 N N . ARG A 1 636 ? 18.805 22.867 -13.739 1.00 96.94 636 ARG A N 1
ATOM 4941 C CA . ARG A 1 636 ? 19.453 23.335 -14.972 1.00 96.94 636 ARG A CA 1
ATOM 4942 C C . ARG A 1 636 ? 20.818 23.962 -14.693 1.00 96.94 636 ARG A C 1
ATOM 4944 O O . ARG A 1 636 ? 21.740 23.753 -15.475 1.00 96.94 636 ARG A O 1
ATOM 4951 N N . ASP A 1 637 ? 20.933 24.674 -13.579 1.00 97.44 637 ASP A N 1
ATOM 4952 C CA . ASP A 1 637 ? 22.143 25.408 -13.211 1.00 97.44 637 ASP A CA 1
ATOM 4953 C C . ASP A 1 637 ? 23.169 24.541 -12.453 1.00 97.44 637 ASP A C 1
ATOM 4955 O O . ASP A 1 637 ? 24.319 24.947 -12.291 1.00 97.44 637 ASP A O 1
ATOM 4959 N N . ASP A 1 638 ? 22.792 23.341 -11.984 1.00 97.94 638 ASP A N 1
ATOM 4960 C CA . ASP A 1 638 ? 23.720 22.419 -11.317 1.00 97.94 638 ASP A CA 1
ATOM 4961 C C . ASP A 1 638 ? 24.452 21.523 -12.336 1.00 97.94 638 ASP A C 1
ATOM 4963 O O . ASP A 1 638 ? 23.798 20.806 -13.103 1.00 97.94 638 ASP A O 1
ATOM 4967 N N . PRO A 1 639 ? 25.798 21.485 -12.340 1.00 97.19 639 PRO A N 1
ATOM 4968 C CA . PRO A 1 639 ? 26.563 20.683 -13.295 1.00 97.19 639 PRO A CA 1
ATOM 4969 C C . PRO A 1 639 ? 26.309 19.174 -13.176 1.00 97.19 639 PRO A C 1
ATOM 4971 O O . PRO A 1 639 ? 26.540 18.454 -14.143 1.00 97.19 639 PRO A O 1
ATOM 4974 N N . ARG A 1 640 ? 25.810 18.690 -12.028 1.00 97.12 640 ARG A N 1
ATOM 4975 C CA . ARG A 1 640 ? 25.448 17.276 -11.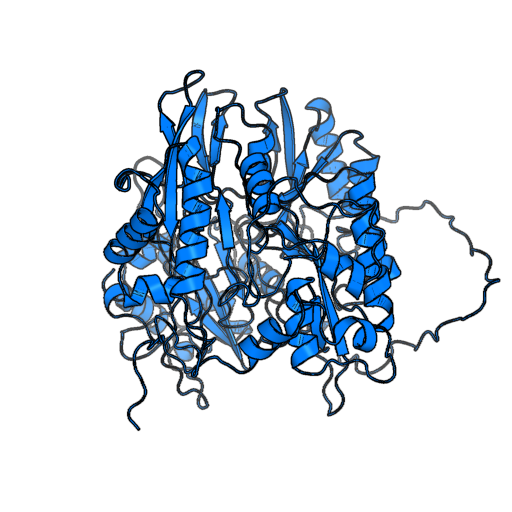832 1.00 97.12 640 ARG A CA 1
ATOM 4976 C C . ARG A 1 640 ? 24.182 16.870 -12.590 1.00 97.12 640 ARG A C 1
ATOM 4978 O O . ARG A 1 640 ? 23.984 15.691 -12.843 1.00 97.12 640 ARG A O 1
ATOM 4985 N N . THR A 1 641 ? 23.300 17.817 -12.919 1.00 97.38 641 THR A N 1
ATOM 4986 C CA . THR A 1 641 ? 21.966 17.514 -13.471 1.00 97.38 641 THR A CA 1
ATOM 4987 C C . THR A 1 641 ? 21.632 18.252 -14.760 1.00 97.38 641 THR A C 1
ATOM 4989 O O . THR A 1 641 ? 20.679 17.868 -15.436 1.00 97.38 641 THR A O 1
ATOM 4992 N N . SER A 1 642 ? 22.403 19.271 -15.141 1.00 96.19 642 SER A N 1
ATOM 4993 C CA . SER A 1 642 ? 22.127 20.118 -16.308 1.00 96.19 642 SER A CA 1
ATOM 4994 C C . SER A 1 642 ? 21.954 19.317 -17.604 1.00 96.19 642 SER A C 1
ATOM 4996 O O . SER A 1 642 ? 20.974 19.516 -18.321 1.00 96.19 642 SER A O 1
ATOM 4998 N N . ALA A 1 643 ? 22.821 18.330 -17.854 1.00 94.62 643 ALA A N 1
ATOM 4999 C CA . ALA A 1 643 ? 22.741 17.450 -19.024 1.00 94.62 643 ALA A CA 1
ATOM 5000 C C . ALA A 1 643 ? 21.490 16.546 -19.030 1.00 94.62 643 ALA A C 1
ATOM 5002 O O . ALA A 1 643 ? 21.032 16.119 -20.090 1.00 94.62 643 ALA A O 1
ATOM 5003 N N . LEU A 1 644 ? 20.904 16.274 -17.858 1.00 95.44 644 LEU A N 1
ATOM 5004 C CA . LEU A 1 644 ? 19.721 15.421 -17.705 1.00 95.44 644 LEU A CA 1
ATOM 5005 C C . LEU A 1 644 ? 18.421 16.163 -18.037 1.00 95.44 644 LEU A C 1
ATOM 5007 O O . LEU A 1 644 ? 17.408 15.533 -18.347 1.00 95.44 644 LEU A O 1
ATOM 5011 N N . MET A 1 645 ? 18.431 17.498 -17.982 1.00 92.81 645 MET A N 1
ATOM 5012 C CA . MET A 1 645 ? 17.234 18.331 -18.156 1.00 92.81 645 MET A CA 1
ATOM 5013 C C . MET A 1 645 ? 16.651 18.270 -19.570 1.00 92.81 645 MET A C 1
ATOM 5015 O O . MET A 1 645 ? 15.451 18.504 -19.749 1.00 92.81 645 MET A O 1
ATOM 5019 N N . ASP A 1 646 ? 17.475 17.910 -20.553 1.00 85.44 646 ASP A N 1
ATOM 5020 C CA . ASP A 1 646 ? 17.075 17.756 -21.950 1.00 85.44 646 ASP A CA 1
ATOM 5021 C C . ASP A 1 646 ? 16.849 16.297 -22.362 1.00 85.44 646 ASP A C 1
ATOM 5023 O O . ASP A 1 646 ? 16.363 16.041 -23.470 1.00 85.44 646 ASP A O 1
ATOM 5027 N N . LEU A 1 647 ? 17.116 15.332 -21.470 1.00 83.56 647 LEU A N 1
ATOM 5028 C CA . LEU A 1 647 ? 16.825 13.927 -21.731 1.00 83.56 647 LEU A CA 1
ATOM 5029 C C . LEU A 1 647 ? 15.316 13.723 -21.853 1.00 83.56 647 LEU A C 1
ATOM 5031 O O . LEU A 1 647 ? 14.534 13.852 -20.905 1.00 83.56 647 LEU A O 1
ATOM 5035 N N . ARG A 1 648 ? 14.904 13.358 -23.065 1.00 72.25 648 ARG A N 1
ATOM 5036 C CA . ARG A 1 648 ? 13.534 12.976 -23.392 1.00 72.25 648 ARG A CA 1
ATOM 5037 C C . ARG A 1 648 ? 13.535 11.585 -23.974 1.00 72.25 648 ARG A C 1
ATOM 5039 O O . ARG A 1 648 ? 14.464 11.180 -24.660 1.00 72.25 648 ARG A O 1
ATOM 5046 N N . ASN A 1 649 ? 12.447 10.864 -23.754 1.00 63.81 649 ASN A N 1
ATOM 5047 C CA . ASN A 1 649 ? 12.258 9.577 -24.394 1.00 63.81 649 ASN A CA 1
ATOM 5048 C C . ASN A 1 649 ? 11.858 9.799 -25.866 1.00 63.81 649 ASN A C 1
ATOM 5050 O O . ASN A 1 649 ? 10.725 10.221 -26.111 1.00 63.81 649 ASN A O 1
ATOM 5054 N N . PRO A 1 650 ? 12.717 9.480 -26.854 1.00 53.09 650 PRO A N 1
ATOM 5055 C CA . PRO A 1 650 ? 12.427 9.751 -28.263 1.00 53.09 650 PRO A CA 1
ATOM 5056 C C . PRO A 1 650 ? 11.261 8.908 -28.803 1.00 53.09 650 PRO A C 1
ATOM 5058 O O . PRO A 1 650 ? 10.643 9.268 -29.800 1.00 53.09 650 PRO A O 1
ATOM 5061 N N . LYS A 1 651 ? 10.915 7.798 -28.130 1.00 49.94 651 LYS A N 1
ATOM 5062 C CA . LYS A 1 651 ? 9.761 6.945 -28.463 1.00 49.94 651 LYS A CA 1
ATOM 5063 C C . LYS A 1 651 ? 8.486 7.343 -27.721 1.00 49.94 651 LYS A C 1
ATOM 5065 O O . LYS A 1 651 ? 7.448 6.705 -27.906 1.00 49.94 651 LYS A O 1
ATOM 5070 N N . ALA A 1 652 ? 8.533 8.349 -26.851 1.00 53.66 652 ALA A N 1
ATOM 5071 C CA . ALA A 1 652 ? 7.398 8.684 -26.019 1.00 53.66 652 ALA A CA 1
ATOM 5072 C C . ALA A 1 652 ? 6.655 9.912 -26.539 1.00 53.66 652 ALA A C 1
ATOM 5074 O O . ALA A 1 652 ? 7.129 11.037 -26.459 1.00 53.66 652 ALA A O 1
ATOM 5075 N N . GLY A 1 653 ? 5.393 9.711 -26.912 1.00 48.84 653 GLY A N 1
ATOM 5076 C CA . GLY A 1 653 ? 4.374 10.756 -26.789 1.00 48.84 653 GLY A CA 1
ATOM 5077 C C . GLY A 1 653 ? 4.024 11.021 -25.318 1.00 48.84 653 GLY A C 1
ATOM 5078 O O . GLY A 1 653 ? 2.843 11.058 -24.985 1.00 48.84 653 GLY A O 1
ATOM 5079 N N . PHE A 1 654 ? 5.024 11.071 -24.432 1.00 51.03 654 PHE A N 1
ATOM 5080 C CA . PHE A 1 654 ? 4.842 11.246 -22.998 1.00 51.03 654 PHE A CA 1
ATOM 5081 C C . PHE A 1 654 ? 4.655 12.722 -22.699 1.00 51.03 654 PHE A C 1
ATOM 5083 O O . PHE A 1 654 ? 5.603 13.494 -22.654 1.00 51.03 654 PHE A O 1
ATOM 5090 N N . ASP A 1 655 ? 3.390 13.056 -22.533 1.00 56.12 655 ASP A N 1
ATOM 5091 C CA . ASP A 1 655 ? 2.922 14.252 -21.868 1.00 56.12 655 ASP A CA 1
ATOM 5092 C C . ASP A 1 655 ? 1.887 13.732 -20.859 1.00 56.12 655 ASP A C 1
ATOM 5094 O O . ASP A 1 655 ? 0.764 13.385 -21.259 1.00 56.12 655 ASP A O 1
ATOM 5098 N N . PRO A 1 656 ? 2.289 13.406 -19.612 1.00 55.06 656 PRO A N 1
ATOM 5099 C CA . PRO A 1 656 ? 1.319 12.965 -18.628 1.00 55.06 656 PRO A CA 1
ATOM 5100 C C . PRO A 1 656 ? 0.328 14.097 -18.412 1.00 55.06 656 PRO A C 1
ATOM 5102 O O . PRO A 1 656 ? 0.706 15.230 -18.146 1.00 55.06 656 PRO A O 1
ATOM 5105 N N . TYR A 1 657 ? -0.958 13.779 -18.514 1.00 60.78 657 TYR A N 1
ATOM 5106 C CA . TYR A 1 657 ? -1.983 14.760 -18.212 1.00 60.78 657 TYR A CA 1
ATOM 5107 C C . TYR A 1 657 ? -1.860 15.199 -16.753 1.00 60.78 657 TYR A C 1
ATOM 5109 O O . TYR A 1 657 ? -2.143 14.418 -15.838 1.00 60.78 657 TYR A O 1
ATOM 5117 N N . VAL A 1 658 ? -1.480 16.457 -16.553 1.00 61.75 658 VAL A N 1
ATOM 5118 C CA . VAL A 1 658 ? -1.584 17.137 -15.268 1.00 61.75 658 VAL A CA 1
ATOM 5119 C C . VAL A 1 658 ? -2.828 18.024 -15.332 1.00 61.75 658 VAL A C 1
ATOM 5121 O O . VAL A 1 658 ? -2.850 18.979 -16.108 1.00 61.75 658 VAL A O 1
ATOM 5124 N N . PRO A 1 659 ? -3.896 17.715 -14.573 1.00 59.12 659 PRO A N 1
ATOM 5125 C CA . PRO A 1 659 ? -5.029 18.620 -14.430 1.00 59.12 659 PRO A CA 1
ATOM 5126 C C . PRO A 1 659 ? -4.553 20.042 -14.119 1.00 59.12 659 PRO A C 1
ATOM 5128 O O . PRO A 1 659 ? -3.750 20.224 -13.210 1.00 59.12 659 PRO A O 1
ATOM 5131 N N . ALA A 1 660 ? -5.084 21.056 -14.808 1.00 59.62 660 ALA A N 1
ATOM 5132 C CA . ALA A 1 660 ? -4.701 22.453 -14.566 1.00 59.62 660 ALA A CA 1
ATOM 5133 C C . ALA A 1 660 ? -4.915 22.884 -13.100 1.00 59.62 660 ALA A C 1
ATOM 5135 O O . ALA A 1 660 ? -4.178 23.715 -12.578 1.00 59.62 660 ALA A O 1
ATOM 5136 N N . SER A 1 661 ? -5.885 22.272 -12.413 1.00 52.59 661 SER A N 1
ATOM 5137 C CA . SER A 1 661 ? -6.129 22.465 -10.979 1.00 52.59 661 SER A CA 1
ATOM 5138 C C . SER A 1 661 ? -4.993 21.971 -10.075 1.00 52.59 661 SER A C 1
ATOM 5140 O O . SER A 1 661 ? -4.948 22.364 -8.920 1.00 52.59 661 SER A O 1
ATOM 5142 N N . LEU A 1 662 ? -4.125 21.083 -10.568 1.00 52.41 662 LEU A N 1
ATOM 5143 C CA . LEU A 1 662 ? -2.957 20.550 -9.857 1.00 52.41 662 LEU A CA 1
ATOM 5144 C C . LEU A 1 662 ? -1.654 21.280 -10.224 1.00 52.41 662 LEU A C 1
ATOM 5146 O O . LEU A 1 662 ? -0.634 21.006 -9.614 1.00 52.41 662 LEU A O 1
ATOM 5150 N N . LEU A 1 663 ? -1.679 22.185 -11.212 1.00 49.56 663 LEU A N 1
ATOM 5151 C CA . LEU A 1 663 ? -0.549 23.065 -11.558 1.00 49.56 663 LEU A CA 1
ATOM 5152 C C . LEU A 1 663 ? -0.591 24.409 -10.808 1.00 49.56 663 LEU A C 1
ATOM 5154 O O . LEU A 1 663 ? 0.339 25.198 -10.917 1.00 49.56 663 LEU A O 1
ATOM 5158 N N . ARG A 1 664 ? -1.703 24.706 -10.124 1.00 35.59 664 ARG A N 1
ATOM 5159 C CA . ARG A 1 664 ? -1.971 25.988 -9.442 1.00 35.59 664 ARG A CA 1
ATOM 5160 C C . ARG A 1 664 ? -2.128 25.858 -7.922 1.00 35.59 664 ARG A C 1
ATOM 5162 O O . ARG A 1 664 ? -2.486 26.842 -7.281 1.00 35.59 664 ARG A O 1
ATOM 5169 N N . ALA A 1 665 ? -1.950 24.652 -7.396 1.00 34.16 665 ALA A N 1
ATOM 5170 C CA . ALA A 1 665 ? -1.834 24.369 -5.970 1.00 34.16 665 ALA A CA 1
ATOM 5171 C C . ALA A 1 665 ? -0.349 24.188 -5.665 1.00 34.16 665 ALA A C 1
ATOM 5173 O O . ALA A 1 665 ? 0.053 24.617 -4.566 1.00 34.16 665 ALA A O 1
#